Protein AF-0000000067183816 (afdb_homodimer)

pLDDT: mean 84.8, std 25.37, range [19.81, 98.94]

InterPro domains:
  IPR001148 Alpha carbonic anhydrase domain [PF00194] (61-310)
  IPR001148 Alpha carbonic anhydrase domain [PS51144] (50-312)
  IPR001148 Alpha carbonic anhydrase domain [SM01057] (54-310)
  IPR018338 Carbonic anhydrase, alpha-class, conserved site [PS00162] (157-173)
  IPR023561 Carbonic anhydrase, alpha-class [PTHR18952] (50-307)
  IPR036398 Alpha carbonic anhydrase domain superfamily [G3DSA:3.10.200.10] (45-312)
  IPR036398 Alpha carbonic anhydrase domain superfamily [SSF51069] (51-312)

Radius of gyration: 28.17 Å; Cα contacts (8 Å, |Δi|>4): 1418; chains: 2; bounding box: 62×80×86 Å

Nearest PDB structures (foldseek):
  2h4n-assembly1_A  TM=9.194E-01  e=8.226E-29  Homo sapiens
  6b00-assembly1_A  TM=9.138E-01  e=5.401E-29  Homo sapiens
  1cvc-assembly1_A  TM=9.194E-01  e=1.593E-28  Homo sapiens
  1h9n-assembly1_A  TM=9.187E-01  e=1.908E-28  Homo sapiens
  5ku6-assembly3_C  TM=8.298E-01  e=1.772E-24  Homo sapiens

Sequence (624 aa):
MSALCLSLLLACQPVVFARGYAQEDAAGSWHPNEVSYDETEVKGGRSKQQSWSYTLSDALGPPNWPIVAPACGGQFQSPININTSRAIRVNRKVPLEIVGLRNRPTCITAENEGYSVKFTPKWGFRTRPMMRGGPLKTAYFFEQMHFHWGPNNSEGSEHRINGERFPLEVHLVFYNGLYQSLAEAAGEVDGLAVVGFFYDVVPGSSSFSFNSWSNFLPQVRQPGAKFEISPTRSFSLQDVVGAMGWSYYSYDGSLTTPPCLETVNWIVSNKRLSATELDMSRLRSLITKQGKQMVLNYRSPQPQNTRRVFFYMSALCLSLLLACQPVVFARGYAQEDAAGSWHPNEVSYDETEVKGGRSKQQSWSYTLSDALGPPNWPIVAPACGGQFQSPININTSRAIRVNRKVPLEIVGLRNRPTCITAENEGYSVKFTPKWGFRTRPMMRGGPLKTAYFFEQMHFHWGPNNSEGSEHRINGERFPLEVHLVFYNGLYQSLAEAAGEVDGLAVVGFFYDVVPGSSSFSFNSWSNFLPQVRQPGAKFEISPTRSFSLQDVVGAMGWSYYSYDGSLTTPPCLETVNWIVSNKRLSATELDMSRLRSLITKQGKQMVLNYRSPQPQNTRRVFFY

Structure (mmCIF, N/CA/C/O backbone):
data_AF-0000000067183816-model_v1
#
loop_
_entity.id
_entity.type
_entity.pdbx_description
1 polymer 'Carbonic anhydrase'
#
loop_
_atom_site.group_PDB
_atom_site.id
_atom_site.type_symbol
_atom_site.label_atom_id
_atom_site.label_alt_id
_atom_site.label_comp_id
_atom_site.label_asym_id
_atom_site.label_entity_id
_atom_site.label_seq_id
_atom_site.pdbx_PDB_ins_code
_atom_site.Cartn_x
_atom_site.Cartn_y
_atom_site.Cartn_z
_atom_site.occupancy
_atom_site.B_iso_or_equiv
_atom_site.auth_seq_id
_atom_site.auth_comp_id
_atom_site.auth_asym_id
_atom_site.auth_atom_id
_atom_site.pdbx_PDB_model_num
ATOM 1 N N . MET A 1 1 ? 6.637 9.68 -53.875 1 24.58 1 MET A N 1
ATOM 2 C CA . MET A 1 1 ? 7.156 9.164 -52.625 1 24.58 1 MET A CA 1
ATOM 3 C C . MET A 1 1 ? 6.27 9.578 -51.469 1 24.58 1 MET A C 1
ATOM 5 O O . MET A 1 1 ? 6.188 10.766 -51.125 1 24.58 1 MET A O 1
ATOM 9 N N . SER A 1 2 ? 5.281 8.906 -51.281 1 19.81 2 SER A N 1
ATOM 10 C CA . SER A 1 2 ? 3.949 9.086 -50.719 1 19.81 2 SER A CA 1
ATOM 11 C C . SER A 1 2 ? 3.977 8.961 -49.188 1 19.81 2 SER A C 1
ATOM 13 O O . SER A 1 2 ? 4.242 7.879 -48.656 1 19.81 2 SER A O 1
ATOM 15 N N . ALA A 1 3 ? 4.434 9.992 -48.562 1 26.98 3 ALA A N 1
ATOM 16 C CA . ALA A 1 3 ? 4.684 10 -47.125 1 26.98 3 ALA A CA 1
ATOM 17 C C . ALA A 1 3 ? 3.387 9.805 -46.344 1 26.98 3 ALA A C 1
ATOM 19 O O . ALA A 1 3 ? 2.459 10.609 -46.438 1 26.98 3 ALA A O 1
ATOM 20 N N . LEU A 1 4 ? 2.986 8.586 -46.094 1 21.72 4 LEU A N 1
ATOM 21 C CA . LEU A 1 4 ? 1.731 8.141 -45.5 1 21.72 4 LEU A CA 1
ATOM 22 C C . LEU A 1 4 ? 1.572 8.711 -44.094 1 21.72 4 LEU A C 1
ATOM 24 O O . LEU A 1 4 ? 2.441 8.523 -43.25 1 21.72 4 LEU A O 1
ATOM 28 N N . CYS A 1 5 ? 0.949 9.836 -43.938 1 21.56 5 CYS A N 1
ATOM 29 C CA . CYS A 1 5 ? 0.525 10.555 -42.75 1 21.56 5 CYS A CA 1
ATOM 30 C C . CYS A 1 5 ? -0.273 9.656 -41.812 1 21.56 5 CYS A C 1
ATOM 32 O O . CYS A 1 5 ? -1.405 9.281 -42.125 1 21.56 5 CYS A O 1
ATOM 34 N N . LEU A 1 6 ? 0.341 8.617 -41.281 1 22.61 6 LEU A N 1
ATOM 35 C CA . LEU A 1 6 ? -0.438 7.715 -40.438 1 22.61 6 LEU A CA 1
ATOM 36 C C . LEU A 1 6 ? -1.148 8.484 -39.344 1 22.61 6 LEU A C 1
ATOM 38 O O . LEU A 1 6 ? -0.525 9.281 -38.625 1 22.61 6 LEU A O 1
ATOM 42 N N . SER A 1 7 ? -2.363 8.648 -39.438 1 19.83 7 SER A N 1
ATOM 43 C CA . SER A 1 7 ? -3.447 9.203 -38.625 1 19.83 7 SER A CA 1
ATOM 44 C C . SER A 1 7 ? -3.391 8.68 -37.188 1 19.83 7 SER A C 1
ATOM 46 O O . SER A 1 7 ? -3.35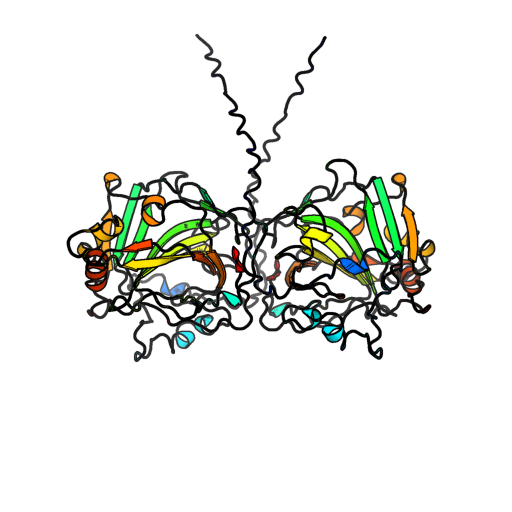4 7.473 -36.969 1 19.83 7 SER A O 1
ATOM 48 N N . LEU A 1 8 ? -2.689 9.336 -36.281 1 24.27 8 LEU A N 1
ATOM 49 C CA . LEU A 1 8 ? -2.562 9.133 -34.844 1 24.27 8 LEU A CA 1
ATOM 50 C C . LEU A 1 8 ? -3.928 9.156 -34.156 1 24.27 8 LEU A C 1
ATOM 52 O O . LEU A 1 8 ? -4.555 10.219 -34.062 1 24.27 8 LEU A O 1
ATOM 56 N N . LEU A 1 9 ? -4.812 8.258 -34.406 1 20.77 9 LEU A N 1
ATOM 57 C CA . LEU A 1 9 ? -6.102 8.172 -33.719 1 20.77 9 LEU A CA 1
ATOM 58 C C . LEU A 1 9 ? -5.922 8.117 -32.219 1 20.77 9 LEU A C 1
ATOM 60 O O . LEU A 1 9 ? -5.32 7.172 -31.688 1 20.77 9 LEU A O 1
ATOM 64 N N . LEU A 1 10 ? -5.594 9.148 -31.562 1 23.59 10 LEU A N 1
ATOM 65 C CA . LEU A 1 10 ? -5.566 9.383 -30.125 1 23.59 10 LEU A CA 1
ATOM 66 C C . LEU A 1 10 ? -6.848 8.883 -29.469 1 23.59 10 LEU A C 1
ATOM 68 O O . LEU A 1 10 ? -7.93 9.422 -29.719 1 23.59 10 LEU A O 1
ATOM 72 N N . ALA A 1 11 ? -7.062 7.609 -29.281 1 23.61 11 ALA A N 1
ATOM 73 C CA . ALA A 1 11 ? -8.289 7.082 -28.688 1 23.61 11 ALA A CA 1
ATOM 74 C C . ALA A 1 11 ? -8.562 7.73 -27.328 1 23.61 11 ALA A C 1
ATOM 76 O O . ALA A 1 11 ? -7.695 7.73 -26.453 1 23.61 11 ALA A O 1
ATOM 77 N N . CYS A 1 12 ? -9.281 8.75 -27.266 1 22.81 12 CYS A N 1
ATOM 78 C CA . CYS A 1 12 ? -9.984 9.375 -26.156 1 22.81 12 CYS A CA 1
ATOM 79 C C . CYS A 1 12 ? -10.586 8.328 -25.234 1 22.81 12 CYS A C 1
ATOM 81 O O . CYS A 1 12 ? -11.453 7.555 -25.641 1 22.81 12 CYS A O 1
ATOM 83 N N . GLN A 1 13 ? -9.773 7.746 -24.406 1 24.22 13 GLN A N 1
ATOM 84 C CA . GLN A 1 13 ? -10.461 6.801 -23.531 1 24.22 13 GLN A CA 1
ATOM 85 C C . GLN A 1 13 ? -11.578 7.488 -22.75 1 24.22 13 GLN A C 1
ATOM 87 O O . GLN A 1 13 ? -11.367 8.547 -22.156 1 24.22 13 GLN A O 1
ATOM 92 N N . PRO A 1 14 ? -12.773 7.348 -23.125 1 23.75 14 PRO A N 1
ATOM 93 C CA . PRO A 1 14 ? -13.922 7.879 -22.375 1 23.75 14 PRO A CA 1
ATOM 94 C C . PRO A 1 14 ? -13.836 7.578 -20.875 1 23.75 14 PRO A C 1
ATOM 96 O O . PRO A 1 14 ? -13.305 6.535 -20.484 1 23.75 14 PRO A O 1
ATOM 99 N N . VAL A 1 15 ? -13.555 8.594 -20.094 1 27.94 15 VAL A N 1
ATOM 100 C CA . VAL A 1 15 ? -13.773 8.57 -18.656 1 27.94 15 VAL A CA 1
ATOM 101 C C . VAL A 1 15 ? -15.133 7.945 -18.344 1 27.94 15 VAL A C 1
ATOM 103 O O . VAL A 1 15 ? -16.172 8.523 -18.656 1 27.94 15 VAL A O 1
ATOM 106 N N . VAL A 1 16 ? -15.328 6.746 -18.656 1 24.8 16 VAL A N 1
ATOM 107 C CA . VAL A 1 16 ? -16.625 6.164 -18.344 1 24.8 16 VAL A CA 1
ATOM 108 C C . VAL A 1 16 ? -16.953 6.355 -16.875 1 24.8 16 VAL A C 1
ATOM 110 O O . VAL A 1 16 ? -16.172 5.961 -16 1 24.8 16 VAL A O 1
ATOM 113 N N . PHE A 1 17 ? -17.734 7.301 -16.594 1 22.31 17 PHE A N 1
ATOM 114 C CA . PHE A 1 17 ? -18.391 7.484 -15.297 1 22.31 17 PHE A CA 1
ATOM 115 C C . PHE A 1 17 ? -19.156 6.23 -14.891 1 22.31 17 PHE A C 1
ATOM 117 O O . PHE A 1 17 ? -19.969 5.715 -15.672 1 22.31 17 PHE A O 1
ATOM 124 N N . ALA A 1 18 ? -18.688 5.387 -14.117 1 25.73 18 ALA A N 1
ATOM 125 C CA . ALA A 1 18 ? -19.375 4.211 -13.578 1 25.73 18 ALA A CA 1
ATOM 126 C C . ALA A 1 18 ? -20.781 4.555 -13.133 1 25.73 18 ALA A C 1
ATOM 128 O O . ALA A 1 18 ? -20.984 5.484 -12.352 1 25.73 18 ALA A O 1
ATOM 129 N N . ARG A 1 19 ? -21.781 4.27 -13.898 1 26.06 19 ARG A N 1
ATOM 130 C CA . ARG A 1 19 ? -23.172 4.262 -13.469 1 26.06 19 ARG A CA 1
ATOM 131 C C . ARG A 1 19 ? -23.328 3.535 -12.133 1 26.06 19 ARG A C 1
ATOM 133 O O . ARG A 1 19 ? -22.547 2.637 -11.82 1 26.06 19 ARG A O 1
ATOM 140 N N . GLY A 1 20 ? -24.219 4 -11.219 1 24.23 20 GLY A N 1
ATOM 141 C CA . GLY A 1 20 ? -24.641 3.693 -9.859 1 24.23 20 GLY A CA 1
ATOM 142 C C . GLY A 1 20 ? -25.047 2.242 -9.68 1 24.23 20 GLY A C 1
ATOM 143 O O . GLY A 1 20 ? -26.031 1.787 -10.266 1 24.23 20 GLY A O 1
ATOM 144 N N . TYR A 1 21 ? -24.188 1.307 -9.797 1 24.3 21 TYR A N 1
ATOM 145 C CA . TYR A 1 21 ? -24.719 -0 -9.445 1 24.3 21 TYR A CA 1
ATOM 146 C C . TYR A 1 21 ? -25.453 0.055 -8.1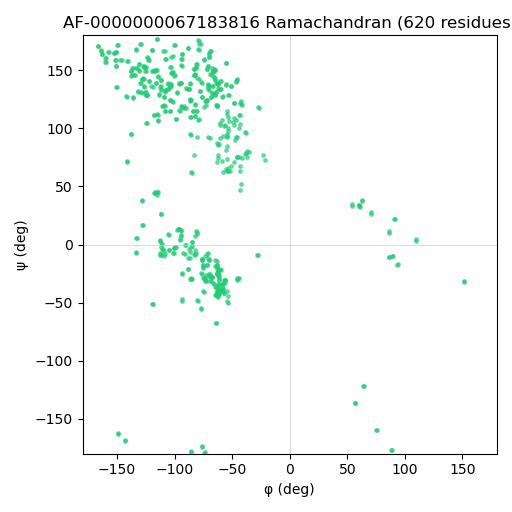09 1 24.3 21 TYR A C 1
ATOM 148 O O . TYR A 1 21 ? -25.031 0.763 -7.191 1 24.3 21 TYR A O 1
ATOM 156 N N . ALA A 1 22 ? -26.734 -0.33 -8.164 1 26.05 22 ALA A N 1
ATOM 157 C CA . ALA A 1 22 ? -27.562 -0.485 -6.98 1 26.05 22 ALA A CA 1
ATOM 158 C C . ALA A 1 22 ? -26.859 -1.308 -5.906 1 26.05 22 ALA A C 1
ATOM 160 O O . ALA A 1 22 ? -26.359 -2.398 -6.184 1 26.05 22 ALA A O 1
ATOM 161 N N . GLN A 1 23 ? -26.406 -0.717 -4.785 1 24.38 23 GLN A N 1
ATOM 162 C CA . GLN A 1 23 ? -25.875 -1.281 -3.549 1 24.38 23 GLN A CA 1
ATOM 163 C C . GLN A 1 23 ? -26.75 -2.424 -3.049 1 24.38 23 GLN A C 1
ATOM 165 O O . GLN A 1 23 ? -27.922 -2.211 -2.688 1 24.38 23 GLN A O 1
ATOM 170 N N . GLU A 1 24 ? -26.703 -3.584 -3.648 1 26.94 24 GLU A N 1
ATOM 171 C CA . GLU A 1 24 ? -27.406 -4.617 -2.889 1 26.94 24 GLU A CA 1
ATOM 172 C C . GLU A 1 24 ? -27.016 -4.57 -1.413 1 26.94 24 GLU A C 1
ATOM 174 O O . GLU A 1 24 ? -25.906 -4.164 -1.068 1 26.94 24 GLU A O 1
ATOM 179 N N . ASP A 1 25 ? -28.047 -4.781 -0.528 1 26.73 25 ASP A N 1
ATOM 180 C CA . ASP A 1 25 ? -28.062 -4.77 0.931 1 26.73 25 ASP A CA 1
ATOM 181 C C . ASP A 1 25 ? -27.016 -5.715 1.502 1 26.73 25 ASP A C 1
ATOM 183 O O . ASP A 1 25 ? -27.141 -6.938 1.395 1 26.73 25 ASP A O 1
ATOM 187 N N . ALA A 1 26 ? -25.844 -5.539 1.317 1 26.61 26 ALA A N 1
ATOM 188 C CA . ALA A 1 26 ? -24.828 -6.352 1.983 1 26.61 26 ALA A CA 1
ATOM 189 C C . ALA A 1 26 ? -25.172 -6.57 3.453 1 26.61 26 ALA A C 1
ATOM 191 O O . ALA A 1 26 ? -25.531 -5.625 4.16 1 26.61 26 ALA A O 1
ATOM 192 N N . ALA A 1 27 ? -25.312 -7.738 3.916 1 29.84 27 ALA A N 1
ATOM 193 C CA . ALA A 1 27 ? -25.328 -8.156 5.312 1 29.84 27 ALA A CA 1
ATOM 194 C C . ALA A 1 27 ? -24.25 -7.434 6.109 1 29.84 27 ALA A C 1
ATOM 196 O O . ALA A 1 27 ? -23.156 -7.168 5.594 1 29.84 27 ALA A O 1
ATOM 197 N N . GLY A 1 28 ? -24.516 -6.652 7.281 1 29.28 28 GLY A N 1
ATOM 198 C CA . GLY A 1 28 ? -23.828 -5.77 8.219 1 29.28 28 GLY A CA 1
ATOM 199 C C . GLY A 1 28 ? -22.469 -6.289 8.633 1 29.28 28 GLY A C 1
ATOM 200 O O . GLY A 1 28 ? -22.328 -6.93 9.68 1 29.28 28 GLY A O 1
ATOM 201 N N . SER A 1 29 ? -21.656 -6.715 7.723 1 28.16 29 SER A N 1
ATOM 202 C CA . SER A 1 29 ? -20.344 -7.07 8.266 1 28.16 29 SER A CA 1
ATOM 203 C C . SER A 1 29 ? -19.734 -5.906 9.039 1 28.16 29 SER A C 1
ATOM 205 O O . SER A 1 29 ? -19.812 -4.758 8.594 1 28.16 29 SER A O 1
ATOM 207 N N . TRP A 1 30 ? -19.578 -6.082 10.297 1 28.61 30 TRP A N 1
ATOM 208 C CA . TRP A 1 30 ? -18.891 -5.18 11.219 1 28.61 30 TRP A CA 1
ATOM 209 C C . TRP A 1 30 ? -17.562 -4.715 10.633 1 28.61 30 TRP A C 1
ATOM 211 O O . TRP A 1 30 ? -16.797 -5.516 10.086 1 28.61 30 TRP A O 1
ATOM 221 N N . HIS A 1 31 ? -17.531 -3.666 9.992 1 30.42 31 HIS A N 1
ATOM 222 C CA . HIS A 1 31 ? -16.25 -3.057 9.672 1 30.42 31 HIS A CA 1
ATOM 223 C C . HIS A 1 31 ? -15.633 -2.4 10.906 1 30.42 31 HIS A C 1
ATOM 225 O O . HIS A 1 31 ? -16.312 -1.686 11.641 1 30.42 31 HIS A O 1
ATOM 231 N N . PRO A 1 32 ? -14.602 -2.762 11.328 1 30.97 32 PRO A N 1
ATOM 232 C CA . PRO A 1 32 ? -14.055 -2.189 12.562 1 30.97 32 PRO A CA 1
ATOM 233 C C . PRO A 1 32 ? -14.172 -0.667 12.602 1 30.97 32 PRO A C 1
ATOM 235 O O . PRO A 1 32 ? -14.141 -0.073 13.688 1 30.97 32 PRO A O 1
ATOM 238 N N . ASN A 1 33 ? -14.117 -0.175 11.367 1 29.59 33 ASN A N 1
ATOM 239 C CA . ASN A 1 33 ? -14.344 1.266 11.359 1 29.59 33 ASN A CA 1
ATOM 240 C C . ASN A 1 33 ? -15.836 1.599 11.422 1 29.59 33 ASN A C 1
ATOM 242 O O . ASN A 1 33 ? -16.234 2.736 11.164 1 29.59 33 ASN A O 1
ATOM 246 N N . GLU A 1 34 ? -16.672 0.576 11.328 1 29.86 34 GLU A N 1
ATOM 247 C CA . GLU A 1 34 ? -18.094 0.898 11.445 1 29.86 34 GLU A CA 1
ATOM 248 C C . GLU A 1 34 ? -18.406 1.491 12.82 1 29.86 34 GLU A C 1
ATOM 250 O O . GLU A 1 34 ? -18.438 0.771 13.82 1 29.86 34 GLU A O 1
ATOM 255 N N . VAL A 1 35 ? -18.031 2.689 13.008 1 29.48 35 VAL A N 1
ATOM 256 C CA . VAL A 1 35 ? -18.641 3.441 14.094 1 29.48 35 VAL A CA 1
ATOM 257 C C . VAL A 1 35 ? -20.109 3.729 13.758 1 29.48 35 VAL A C 1
ATOM 259 O O . VAL A 1 35 ? -20.422 4.219 12.672 1 29.48 35 VAL A O 1
ATOM 262 N N . SER A 1 36 ? -21.078 2.9 14.148 1 27.48 36 SER A N 1
ATOM 263 C CA . SER A 1 36 ? -22.453 3.369 14.094 1 27.48 36 SER A CA 1
ATOM 264 C C . SER A 1 36 ? -22.547 4.852 14.445 1 27.48 36 SER A C 1
ATOM 266 O O . SER A 1 36 ? -22.266 5.246 15.578 1 27.48 36 SER A O 1
ATOM 268 N N . TYR A 1 37 ? -22.234 5.703 13.5 1 26.48 37 TYR A N 1
ATOM 269 C CA . TYR A 1 37 ? -22.688 7.062 13.758 1 26.48 37 TYR A CA 1
ATOM 270 C C . TYR A 1 37 ? -24.203 7.121 13.867 1 26.48 37 TYR A C 1
ATOM 272 O O . TYR A 1 37 ? -24.922 6.68 12.961 1 26.48 37 TYR A O 1
ATOM 280 N N . ASP A 1 38 ? -24.797 6.91 14.961 1 26.36 38 ASP A N 1
ATOM 281 C CA . ASP A 1 38 ? -26.156 7.355 15.18 1 26.36 38 ASP A CA 1
ATOM 282 C C . ASP A 1 38 ? -26.406 8.719 14.539 1 26.36 38 ASP A C 1
ATOM 284 O O . ASP A 1 38 ? -25.734 9.695 14.867 1 26.36 38 ASP A O 1
ATOM 288 N N . GLU A 1 39 ? -26.938 8.836 13.367 1 27.78 39 GLU A N 1
ATOM 289 C CA . GLU A 1 39 ? -27.438 10.008 12.664 1 27.78 39 GLU A CA 1
ATOM 290 C C . GLU A 1 39 ? -28.266 10.898 13.578 1 27.78 39 GLU A C 1
ATOM 292 O O . GLU A 1 39 ? -28.688 11.984 13.18 1 27.78 39 GLU A O 1
ATOM 297 N N . THR A 1 40 ? -28.922 10.305 14.602 1 29.22 40 THR A N 1
ATOM 298 C CA . THR A 1 40 ? -29.875 11.172 15.289 1 29.22 40 THR A CA 1
ATOM 299 C C . THR A 1 40 ? -29.188 12.453 15.766 1 29.22 40 THR A C 1
ATOM 301 O O . THR A 1 40 ? -29.844 13.484 15.938 1 29.22 40 THR A O 1
ATOM 304 N N . GLU A 1 41 ? -27.969 12.398 16.281 1 27.72 41 GLU A N 1
ATOM 305 C CA . GLU A 1 41 ? -27.562 13.633 16.953 1 27.72 41 GLU A CA 1
ATOM 306 C C . GLU A 1 41 ? -27.047 14.664 15.945 1 27.72 41 GLU A C 1
ATOM 308 O O . GLU A 1 41 ? -26.438 15.664 16.344 1 27.72 41 GLU A O 1
ATOM 313 N N . VAL A 1 42 ? -27.125 14.484 14.617 1 27.89 42 VAL A N 1
ATOM 314 C CA . VAL A 1 42 ? -26.688 15.602 13.789 1 27.89 42 VAL A CA 1
ATOM 315 C C . VAL A 1 42 ? -27.672 16.766 13.914 1 27.89 42 VAL A C 1
ATOM 317 O O . VAL A 1 42 ? -27.516 17.781 13.242 1 27.89 42 VAL A O 1
ATOM 320 N N . LYS A 1 43 ? -28.859 16.562 14.172 1 29.52 43 LYS A N 1
ATOM 321 C CA . LYS A 1 43 ? -29.719 17.719 13.992 1 29.52 43 LYS A CA 1
ATOM 322 C C . LYS A 1 43 ? -29.344 18.844 14.961 1 29.52 43 LYS A C 1
ATOM 324 O O . LYS A 1 43 ? -29.688 20 14.742 1 29.52 43 LYS A O 1
ATOM 329 N N . GLY A 1 44 ? -29.531 18.703 16.328 1 28.91 44 GLY A N 1
ATOM 330 C CA . GLY A 1 44 ? -29.5 19.938 17.094 1 28.91 44 GLY A CA 1
ATOM 331 C C . GLY A 1 44 ? -28.156 20.641 17.031 1 28.91 44 GLY A C 1
ATOM 332 O O . GLY A 1 44 ? -27.109 20 16.859 1 28.91 44 GLY A O 1
ATOM 333 N N . GLY A 1 45 ? -28.016 21.953 16.5 1 30.89 45 GLY A N 1
ATOM 334 C CA . GLY A 1 45 ? -26.984 22.984 16.469 1 30.89 45 GLY A CA 1
ATOM 335 C C . GLY A 1 45 ? -26.047 22.906 17.656 1 30.89 45 GLY A C 1
ATOM 336 O O . GLY A 1 45 ? -25.438 23.922 18.047 1 30.89 45 GLY A O 1
ATOM 337 N N . ARG A 1 46 ? -26.375 22.047 18.688 1 31.39 46 ARG A N 1
ATOM 338 C CA . ARG A 1 46 ? -25.484 22.203 19.844 1 31.39 46 ARG A CA 1
ATOM 339 C C . ARG A 1 46 ? -24.047 21.906 19.453 1 31.39 46 ARG A C 1
ATOM 341 O O . ARG A 1 46 ? -23.766 20.938 18.75 1 31.39 46 ARG A O 1
ATOM 348 N N . SER A 1 47 ? -23.172 22.891 19.25 1 34.47 47 SER A N 1
ATOM 349 C CA . SER A 1 47 ? -21.719 22.781 19.109 1 34.47 47 SER A CA 1
ATOM 350 C C . SER A 1 47 ? -21.203 21.484 19.734 1 34.47 47 SER A C 1
ATOM 352 O O . SER A 1 47 ? -21.359 21.266 20.938 1 34.47 47 SER A O 1
ATOM 354 N N . LYS A 1 48 ? -21.297 20.359 19.359 1 41.06 48 LYS A N 1
ATOM 355 C CA . LYS A 1 48 ? -20.781 19.109 19.906 1 41.06 48 LYS A CA 1
ATOM 356 C C . LYS A 1 48 ? -19.391 19.297 20.484 1 41.06 48 LYS A C 1
ATOM 358 O O . LYS A 1 48 ? -18.453 19.672 19.766 1 41.06 48 LYS A O 1
ATOM 363 N N . GLN A 1 49 ? -19.188 19.844 21.672 1 44.06 49 GLN A N 1
ATOM 364 C CA . GLN A 1 49 ? -18 19.969 22.516 1 44.06 49 GLN A CA 1
ATOM 365 C C . GLN A 1 49 ? -17.016 18.844 22.266 1 44.06 49 GLN A C 1
ATOM 367 O O . GLN A 1 49 ? -17.422 17.688 22.078 1 44.06 49 GLN A O 1
ATOM 372 N N . GLN A 1 50 ? -15.898 19.281 21.844 1 59.62 50 GLN A N 1
ATOM 373 C CA . GLN A 1 50 ? -14.789 18.328 21.766 1 59.62 50 GLN A CA 1
ATOM 374 C C . GLN A 1 50 ? -14.727 17.438 23 1 59.62 50 GLN A C 1
ATOM 376 O O . GLN A 1 50 ? -14.664 17.938 24.125 1 59.62 50 GLN A O 1
ATOM 381 N N . SER A 1 51 ? -15.016 16.109 22.891 1 75.88 51 SER A N 1
ATOM 382 C CA . SER A 1 51 ? -15.086 15.125 23.969 1 75.88 51 SER A CA 1
ATOM 383 C C . SER A 1 51 ? -13.695 14.625 24.359 1 75.88 51 SER A C 1
ATOM 385 O O . SER A 1 51 ? -13.562 13.742 25.203 1 75.88 51 SER A O 1
ATOM 387 N N . TRP A 1 52 ? -12.641 15.328 23.828 1 81.12 52 TRP A N 1
ATOM 388 C CA . TRP A 1 52 ? -11.297 14.891 24.203 1 81.12 52 TRP A CA 1
ATOM 389 C C . TRP A 1 52 ? -10.375 16.078 24.422 1 81.12 52 TRP A C 1
ATOM 391 O O . TRP A 1 52 ? -10.727 17.219 24.078 1 81.12 52 TRP A O 1
ATOM 401 N N . SER A 1 53 ? -9.312 15.93 25.156 1 80.44 53 SER A N 1
ATOM 402 C CA . SER A 1 53 ? -8.305 16.953 25.406 1 80.44 53 SER A CA 1
ATOM 403 C C . SER A 1 53 ? -6.895 16.391 25.234 1 80.44 53 SER A C 1
ATOM 405 O O . SER A 1 53 ? -6.719 15.172 25.109 1 80.44 53 SER A O 1
ATOM 407 N N . TYR A 1 54 ? -5.898 17.297 25.172 1 84.69 54 TYR A N 1
ATOM 408 C CA . TYR A 1 54 ? -4.5 16.891 25.094 1 84.69 54 TYR A CA 1
ATOM 409 C C . TYR A 1 54 ? -3.883 16.766 26.484 1 84.69 54 TYR A C 1
ATOM 411 O O . TYR A 1 54 ? -2.744 16.328 26.625 1 84.69 54 TYR A O 1
ATOM 419 N N . THR A 1 55 ? -4.582 17.156 27.391 1 78.12 55 THR A N 1
ATOM 420 C CA . THR A 1 55 ? -4.02 17.156 28.75 1 78.12 55 THR A CA 1
ATOM 421 C C . THR A 1 55 ? -3.891 15.727 29.266 1 78.12 55 THR A C 1
ATOM 423 O O . THR A 1 55 ? -4.891 15.023 29.422 1 78.12 55 THR A O 1
ATOM 426 N N . LEU A 1 56 ? -2.744 15.328 29.656 1 78.75 56 LEU A N 1
ATOM 427 C CA . LEU A 1 56 ? -2.43 13.945 30.031 1 78.75 56 LEU A CA 1
ATOM 428 C C . LEU A 1 56 ? -3.172 13.547 31.297 1 78.75 56 LEU A C 1
ATOM 430 O O . LEU A 1 56 ? -3.58 12.391 31.438 1 78.75 56 LEU A O 1
ATOM 434 N N . SER A 1 57 ? -3.348 14.523 32.156 1 78.25 57 SER A N 1
ATOM 435 C CA . SER A 1 57 ? -3.945 14.211 33.469 1 78.25 57 SER A CA 1
ATOM 436 C C . SER A 1 57 ? -5.469 14.281 33.406 1 78.25 57 SER A C 1
ATOM 438 O O . SER A 1 57 ? -6.152 13.898 34.344 1 78.25 57 SER A O 1
ATOM 440 N N . ASP A 1 58 ? -5.922 14.656 32.281 1 81.94 58 ASP A N 1
ATOM 441 C CA . ASP A 1 58 ? -7.363 14.797 32.094 1 81.94 58 ASP A CA 1
ATOM 442 C C . ASP A 1 58 ? -8.023 13.445 31.828 1 81.94 58 ASP A C 1
ATOM 444 O O . ASP A 1 58 ? -7.449 12.586 31.156 1 81.94 58 ASP A O 1
ATOM 448 N N . ALA A 1 59 ? -9.211 13.242 32.344 1 81.69 59 ALA A N 1
ATOM 449 C CA . ALA A 1 59 ? -9.977 12.016 32.156 1 81.69 59 ALA A CA 1
ATOM 450 C C . ALA A 1 59 ? -10.266 11.773 30.688 1 81.69 59 ALA A C 1
ATOM 452 O O . ALA A 1 59 ? -10.508 10.633 30.266 1 81.69 59 ALA A O 1
ATOM 453 N N . LEU A 1 60 ? -10.203 12.781 29.969 1 80.88 60 LEU A N 1
ATOM 454 C CA . LEU A 1 60 ? -10.453 12.68 28.531 1 80.88 60 LEU A CA 1
ATOM 455 C C . LEU A 1 60 ? -9.18 12.945 27.75 1 80.88 60 LEU A C 1
ATOM 457 O O . LEU A 1 60 ? -9.242 13.328 26.578 1 80.88 60 LEU A O 1
ATOM 461 N N . GLY A 1 61 ? -8.078 12.68 28.406 1 86.25 61 GLY A N 1
ATOM 462 C CA . GLY A 1 61 ? -6.793 12.891 27.766 1 86.25 61 GLY A CA 1
ATOM 463 C C . GLY A 1 61 ? -6.34 11.711 26.938 1 86.25 61 GLY A C 1
ATOM 464 O O . GLY A 1 61 ? -7.043 10.703 26.844 1 86.25 61 GLY A O 1
ATOM 465 N N . PRO A 1 62 ? -5.129 11.797 26.328 1 86.69 62 PRO A N 1
ATOM 466 C CA . PRO A 1 62 ? -4.656 10.844 25.328 1 86.69 62 PRO A CA 1
ATOM 467 C C . PRO A 1 62 ? -4.609 9.406 25.844 1 86.69 62 PRO A C 1
ATOM 469 O O . PRO A 1 62 ? -5.004 8.477 25.125 1 86.69 62 PRO A O 1
ATOM 472 N N . PRO A 1 63 ? -4.227 9.18 27.047 1 85.06 63 PRO A N 1
ATOM 473 C CA . PRO A 1 63 ? -4.219 7.793 27.516 1 85.06 63 PRO A CA 1
ATOM 474 C C . PRO A 1 63 ? -5.613 7.176 27.547 1 85.06 63 PRO A C 1
ATOM 476 O O . PRO A 1 63 ? -5.75 5.949 27.531 1 85.06 63 PRO A O 1
ATOM 479 N N . ASN A 1 64 ? -6.621 8.031 27.656 1 88.56 64 ASN A N 1
ATOM 480 C CA . ASN A 1 64 ? -7.988 7.539 27.797 1 88.56 64 ASN A CA 1
ATOM 481 C C . ASN A 1 64 ? -8.781 7.703 26.5 1 88.56 64 ASN A C 1
ATOM 483 O O . ASN A 1 64 ? -9.984 7.441 26.469 1 88.56 64 ASN A O 1
ATOM 487 N N . TRP A 1 65 ? -8.133 8.078 25.469 1 91.38 65 TRP A N 1
ATOM 488 C CA . TRP A 1 65 ? -8.812 8.32 24.203 1 91.38 65 TRP A CA 1
ATOM 489 C C . TRP A 1 65 ? -9.484 7.055 23.688 1 91.38 65 TRP A C 1
ATOM 491 O O . TRP A 1 65 ? -10.555 7.113 23.078 1 91.38 65 TRP A O 1
ATOM 501 N N . PRO A 1 66 ? -9 5.801 23.969 1 90.31 66 PRO A N 1
ATOM 502 C CA . PRO A 1 66 ? -9.68 4.594 23.484 1 90.31 66 PRO A CA 1
ATOM 503 C C . PRO A 1 66 ? -11.078 4.43 24.094 1 90.31 66 PRO A C 1
ATOM 505 O O . PRO A 1 66 ? -11.914 3.715 23.547 1 90.31 66 PRO A O 1
ATOM 508 N N . ILE A 1 67 ? -11.328 5.102 25.188 1 87.38 67 ILE A N 1
ATOM 509 C CA . ILE A 1 67 ? -12.617 5.02 25.844 1 87.38 67 ILE A CA 1
ATOM 510 C C . ILE A 1 67 ? -13.656 5.824 25.062 1 87.38 67 ILE A C 1
ATOM 512 O O . ILE A 1 67 ? -14.789 5.375 24.875 1 87.38 67 ILE A O 1
ATOM 516 N N . VAL A 1 68 ? -13.258 6.996 24.562 1 86.06 68 VAL A N 1
ATOM 517 C CA . VAL A 1 68 ? -14.203 7.879 23.891 1 86.06 68 VAL A CA 1
ATOM 518 C C . VAL A 1 68 ? -14.172 7.609 22.375 1 86.06 68 VAL A C 1
ATOM 520 O O . VAL A 1 68 ? -15.117 7.945 21.672 1 86.06 68 VAL A O 1
ATOM 523 N N . ALA A 1 69 ? -13.062 7.102 21.938 1 91.88 69 ALA A N 1
ATOM 524 C CA . ALA A 1 69 ? -12.867 6.73 20.531 1 91.88 69 ALA A CA 1
ATOM 525 C C . ALA A 1 69 ? -12.141 5.391 20.422 1 91.88 69 ALA A C 1
ATOM 527 O O . ALA A 1 69 ? -10.906 5.348 20.344 1 91.88 69 ALA A O 1
ATOM 528 N N . PRO A 1 70 ? -12.828 4.402 20.297 1 90.44 70 PRO A N 1
ATOM 529 C CA . PRO A 1 70 ? -12.258 3.057 20.391 1 90.44 70 PRO A CA 1
ATOM 530 C C . PRO A 1 70 ? -11.133 2.82 19.391 1 90.44 70 PRO A C 1
ATOM 532 O O . PRO A 1 70 ? -10.188 2.076 19.672 1 90.44 70 PRO A O 1
ATOM 535 N N . ALA A 1 71 ? -11.164 3.447 18.25 1 92.25 71 ALA A N 1
ATOM 536 C CA . ALA A 1 71 ? -10.125 3.256 17.25 1 92.25 71 ALA A CA 1
ATOM 537 C C . ALA A 1 71 ? -8.766 3.717 17.766 1 92.25 71 ALA A C 1
ATOM 539 O O . ALA A 1 71 ? -7.727 3.33 17.219 1 92.25 71 ALA A O 1
ATOM 540 N N . CYS A 1 72 ? -8.773 4.492 18.781 1 94.5 72 CYS A N 1
ATOM 541 C CA . CYS A 1 72 ? -7.527 5.008 19.328 1 94.5 72 CYS A CA 1
ATOM 542 C C . CYS A 1 72 ? -6.723 3.898 20 1 94.5 72 CYS A C 1
ATOM 544 O O . CYS A 1 72 ? -5.539 4.074 20.297 1 94.5 72 CYS A O 1
ATOM 546 N N . GLY A 1 73 ? -7.375 2.82 20.203 1 92.81 73 GLY A N 1
ATOM 547 C CA . GLY A 1 73 ? -6.688 1.675 20.781 1 92.81 73 GLY A CA 1
ATOM 548 C C . GLY A 1 73 ? -6.199 0.687 19.734 1 92.81 73 GLY A C 1
ATOM 549 O O . GLY A 1 73 ? -5.812 -0.435 20.078 1 92.81 73 GLY A O 1
ATOM 550 N N . GLY A 1 74 ? -6.184 1.071 18.469 1 94.06 74 GLY A N 1
ATOM 551 C CA . GLY A 1 74 ? -5.785 0.18 17.391 1 94.06 74 GLY A CA 1
ATOM 552 C C . GLY A 1 74 ? -4.285 -0.057 17.344 1 94.06 74 GLY A C 1
ATOM 553 O O . GLY A 1 74 ? -3.539 0.482 18.156 1 94.06 74 GLY A O 1
ATOM 554 N N . GLN A 1 75 ? -3.891 -0.849 16.359 1 93.88 75 GLN A N 1
ATOM 555 C CA . GLN A 1 75 ? -2.498 -1.277 16.281 1 93.88 75 GLN A CA 1
ATOM 556 C C . GLN A 1 75 ? -1.725 -0.457 15.258 1 93.88 75 GLN A C 1
ATOM 558 O O . GLN A 1 75 ? -0.504 -0.585 15.141 1 93.88 75 GLN A O 1
ATOM 563 N N . PHE A 1 76 ? -2.41 0.354 14.523 1 97 76 PHE A N 1
ATOM 564 C CA . PHE A 1 76 ? -1.784 1.174 13.492 1 97 76 PHE A CA 1
ATOM 565 C C . PHE A 1 76 ? -1.954 2.656 13.805 1 97 76 PHE A C 1
ATOM 567 O O . PHE A 1 76 ? -2.285 3.447 12.914 1 97 76 PHE A O 1
ATOM 574 N N . GLN A 1 77 ? -1.732 2.975 15.047 1 97.31 77 GLN A N 1
ATOM 575 C CA . GLN A 1 77 ? -1.963 4.336 15.508 1 97.31 77 GLN A CA 1
ATOM 576 C C . GLN A 1 77 ? -0.784 5.242 15.164 1 97.31 77 GLN A C 1
ATOM 578 O O . GLN A 1 77 ? 0.345 4.773 15.016 1 97.31 77 GLN A O 1
ATOM 583 N N . SER A 1 78 ? -1.108 6.48 15.016 1 98.06 78 SER A N 1
ATOM 584 C CA . SER A 1 78 ? -0.146 7.551 14.758 1 98.06 78 SER A CA 1
ATOM 585 C C . SER A 1 78 ? -0.245 8.641 15.82 1 98.06 78 SER A C 1
ATOM 587 O O . SER A 1 78 ? -1.278 8.789 16.469 1 98.06 78 SER A O 1
ATOM 589 N N . PRO A 1 79 ? 0.809 9.43 15.984 1 98.44 79 PRO A N 1
ATOM 590 C CA . PRO A 1 79 ? 2.098 9.414 15.289 1 98.44 79 PRO A CA 1
ATOM 591 C C . PRO A 1 79 ? 3.037 8.328 15.812 1 98.44 79 PRO A C 1
ATOM 593 O O . PRO A 1 79 ? 2.748 7.695 16.828 1 98.44 79 PRO A O 1
ATOM 596 N N . ILE A 1 80 ? 4.125 8.086 15.062 1 98.62 80 ILE A N 1
ATOM 597 C CA . ILE A 1 80 ? 5.129 7.148 15.547 1 98.62 80 ILE A CA 1
ATOM 598 C C . ILE A 1 80 ? 6.492 7.832 15.609 1 98.62 80 ILE A C 1
ATOM 600 O O . ILE A 1 80 ? 6.66 8.945 15.102 1 98.62 80 ILE A O 1
ATOM 604 N N . ASN A 1 81 ? 7.352 7.203 16.406 1 98.56 81 ASN A N 1
ATOM 605 C CA . ASN A 1 81 ? 8.781 7.488 16.297 1 98.56 81 ASN A CA 1
ATOM 606 C C . ASN A 1 81 ? 9.414 6.727 15.133 1 98.56 81 ASN A C 1
ATOM 608 O O . ASN A 1 81 ? 9.5 5.496 15.164 1 98.56 81 ASN A O 1
ATOM 612 N N . ILE A 1 82 ? 9.875 7.441 14.156 1 98.38 82 ILE A N 1
ATOM 613 C CA . ILE A 1 82 ? 10.469 6.793 12.992 1 98.38 82 ILE A CA 1
ATOM 614 C C . ILE A 1 82 ? 11.93 6.477 13.266 1 98.38 82 ILE A C 1
ATOM 616 O O . ILE A 1 82 ? 12.734 7.383 13.516 1 98.38 82 ILE A O 1
ATOM 620 N N . ASN A 1 83 ? 12.211 5.254 13.305 1 97.69 83 ASN A N 1
ATOM 621 C CA . ASN A 1 83 ? 13.594 4.801 13.359 1 97.69 83 ASN A CA 1
ATOM 622 C C . ASN A 1 83 ? 14.203 4.68 11.961 1 97.69 83 ASN A C 1
ATOM 624 O O . ASN A 1 83 ? 13.898 3.732 11.234 1 97.69 83 ASN A O 1
ATOM 628 N N . THR A 1 84 ? 15.109 5.562 11.672 1 96.38 84 THR A N 1
ATOM 629 C CA . THR A 1 84 ? 15.602 5.695 10.305 1 96.38 84 THR A CA 1
ATOM 630 C C . THR A 1 84 ? 16.391 4.453 9.891 1 96.38 84 THR A C 1
ATOM 632 O O . THR A 1 84 ? 16.391 4.082 8.711 1 96.38 84 THR A O 1
ATOM 635 N N . SER A 1 85 ? 17 3.76 10.82 1 95.62 85 SER A N 1
ATOM 636 C CA . SER A 1 85 ? 17.828 2.602 10.508 1 95.62 85 SER A CA 1
ATOM 637 C C . SER A 1 85 ? 16.969 1.392 10.148 1 95.62 85 SER A C 1
ATOM 639 O O . SER A 1 85 ? 17.453 0.446 9.523 1 95.62 85 SER A O 1
ATOM 641 N N . ARG A 1 86 ? 15.719 1.455 10.516 1 95.12 86 ARG A N 1
ATOM 642 C CA . ARG A 1 86 ? 1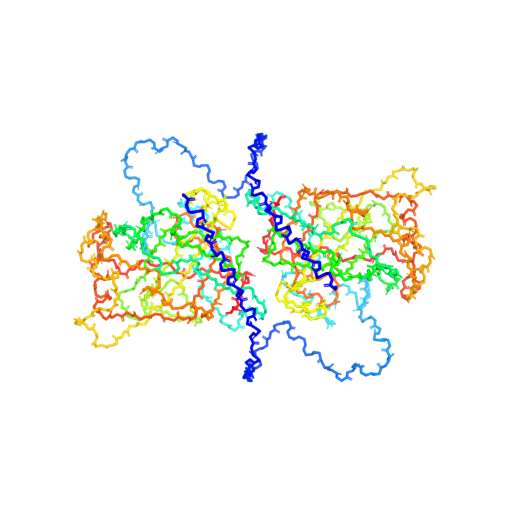4.844 0.314 10.281 1 95.12 86 ARG A CA 1
ATOM 643 C C . ARG A 1 86 ? 13.906 0.57 9.109 1 95.12 86 ARG A C 1
ATOM 645 O O . ARG A 1 86 ? 13.117 -0.299 8.734 1 95.12 86 ARG A O 1
ATOM 652 N N . ALA A 1 87 ? 13.984 1.771 8.609 1 97.25 87 ALA A N 1
ATOM 653 C CA . ALA A 1 87 ? 13.133 2.084 7.465 1 97.25 87 ALA A CA 1
ATOM 654 C C . ALA A 1 87 ? 13.594 1.348 6.211 1 97.25 87 ALA A C 1
ATOM 656 O O . ALA A 1 87 ? 14.797 1.234 5.961 1 97.25 87 ALA A O 1
ATOM 657 N N . ILE A 1 88 ? 12.656 0.788 5.469 1 96.94 88 ILE A N 1
ATOM 658 C CA . ILE A 1 88 ? 12.969 0.025 4.262 1 96.94 88 ILE A CA 1
ATOM 659 C C . ILE A 1 88 ? 13.055 0.967 3.064 1 96.94 88 ILE A C 1
ATOM 661 O O . ILE A 1 88 ? 12.094 1.657 2.736 1 96.94 88 ILE A O 1
ATOM 665 N N . ARG A 1 89 ? 14.148 0.955 2.348 1 97.25 89 ARG A N 1
ATOM 666 C CA . ARG A 1 89 ? 14.383 1.885 1.249 1 97.25 89 ARG A CA 1
ATOM 667 C C . ARG A 1 89 ? 13.625 1.46 -0.004 1 97.25 89 ARG A C 1
ATOM 669 O O . ARG A 1 89 ? 13.656 0.289 -0.387 1 97.25 89 ARG A O 1
ATOM 676 N N . VAL A 1 90 ? 12.961 2.363 -0.6 1 97.75 90 VAL A N 1
ATOM 677 C CA . VAL A 1 90 ? 12.32 2.184 -1.896 1 97.75 90 VAL A CA 1
ATOM 678 C C . VAL A 1 90 ? 13.203 2.762 -2.998 1 97.75 90 VAL A C 1
ATOM 680 O O . VAL A 1 90 ? 13.273 3.98 -3.174 1 97.75 90 VAL A O 1
ATOM 683 N N . ASN A 1 91 ? 13.797 1.914 -3.777 1 95.38 91 ASN A N 1
ATOM 684 C CA . ASN A 1 91 ? 14.812 2.361 -4.723 1 95.38 91 ASN A CA 1
ATOM 685 C C . ASN A 1 91 ? 14.18 2.963 -5.977 1 95.38 91 ASN A C 1
ATOM 687 O O . ASN A 1 91 ? 14.602 4.031 -6.434 1 95.38 91 ASN A O 1
ATOM 691 N N . ARG A 1 92 ? 13.25 2.324 -6.559 1 95.5 92 ARG A N 1
ATOM 692 C CA . ARG A 1 92 ? 12.555 2.85 -7.73 1 95.5 92 ARG A CA 1
ATOM 693 C C . ARG A 1 92 ? 11.094 3.15 -7.406 1 95.5 92 ARG A C 1
ATOM 695 O O . ARG A 1 92 ? 10.414 2.34 -6.777 1 95.5 92 ARG A O 1
ATOM 702 N N . LYS A 1 93 ? 10.703 4.359 -7.758 1 94.88 93 LYS A N 1
ATOM 703 C CA . LYS A 1 93 ? 9.352 4.812 -7.449 1 94.88 93 LYS A CA 1
ATOM 704 C C . LYS A 1 93 ? 8.867 5.832 -8.477 1 94.88 93 LYS A C 1
ATOM 706 O O . LYS A 1 93 ? 9.672 6.488 -9.133 1 94.88 93 LYS A O 1
ATOM 711 N N . VAL A 1 94 ? 7.508 5.887 -8.625 1 96.25 94 VAL A N 1
ATOM 712 C CA . VAL A 1 94 ? 6.914 7.07 -9.234 1 96.25 94 VAL A CA 1
ATOM 713 C C . VAL A 1 94 ? 7.102 8.273 -8.305 1 96.25 94 VAL A C 1
ATOM 715 O O . VAL A 1 94 ? 6.801 8.203 -7.113 1 96.25 94 VAL A O 1
ATOM 718 N N . PRO A 1 95 ? 7.578 9.328 -8.82 1 97.25 95 PRO A N 1
ATOM 719 C CA . PRO A 1 95 ? 7.84 10.477 -7.945 1 97.25 95 PRO A CA 1
ATOM 720 C C . PRO A 1 95 ? 6.57 11.039 -7.309 1 97.25 95 PRO A C 1
ATOM 722 O O . PRO A 1 95 ? 5.52 11.078 -7.957 1 97.25 95 PRO A O 1
ATOM 725 N N . LEU A 1 96 ? 6.684 11.375 -6.066 1 98.31 96 LEU A N 1
ATOM 726 C CA . LEU A 1 96 ? 5.609 12.102 -5.395 1 98.31 96 LEU A CA 1
ATOM 727 C C . LEU A 1 96 ? 5.477 13.516 -5.949 1 98.31 96 LEU A C 1
ATOM 729 O O . LEU A 1 96 ? 6.457 14.266 -5.984 1 98.31 96 LEU A O 1
ATOM 733 N N . GLU A 1 97 ? 4.254 13.859 -6.367 1 98 97 GLU A N 1
ATOM 734 C CA . GLU A 1 97 ? 4.039 15.18 -6.938 1 98 97 GLU A CA 1
ATOM 735 C C . GLU A 1 97 ? 2.736 15.797 -6.438 1 98 97 GLU A C 1
ATOM 737 O O . GLU A 1 97 ? 1.813 15.078 -6.051 1 98 97 GLU A O 1
ATOM 742 N N . ILE A 1 98 ? 2.783 17.078 -6.363 1 98.12 98 ILE A N 1
ATOM 743 C CA . ILE A 1 98 ? 1.565 17.844 -6.125 1 98.12 98 ILE A CA 1
ATOM 744 C C . ILE A 1 98 ? 1.254 18.703 -7.344 1 98.12 98 ILE A C 1
ATOM 746 O O . ILE A 1 98 ? 1.923 19.719 -7.582 1 98.12 98 ILE A O 1
ATOM 750 N N . VAL A 1 99 ? 0.242 18.297 -8.07 1 98.19 99 VAL A N 1
ATOM 751 C CA . VAL A 1 99 ? -0.254 19.109 -9.18 1 98.19 99 VAL A CA 1
ATOM 752 C C . VAL A 1 99 ? -1.01 20.312 -8.641 1 98.19 99 VAL A C 1
ATOM 754 O O . VAL A 1 99 ? -1.941 20.172 -7.848 1 98.19 99 VAL A O 1
ATOM 757 N N . GLY A 1 100 ? -0.604 21.5 -9.016 1 97.94 100 GLY A N 1
ATOM 758 C CA . GLY A 1 100 ? -1.189 22.719 -8.484 1 97.94 100 GLY A CA 1
ATOM 759 C C . GLY A 1 100 ? -0.483 23.234 -7.246 1 97.94 100 GLY A C 1
ATOM 760 O O . GLY A 1 100 ? -1.08 23.938 -6.43 1 97.94 100 GLY A O 1
ATOM 761 N N . LEU A 1 101 ? 0.711 22.859 -7.078 1 97.62 101 LEU A N 1
ATOM 762 C CA . LEU A 1 101 ? 1.512 23.25 -5.918 1 97.62 101 LEU A CA 1
ATOM 763 C C . LEU A 1 101 ? 1.584 24.766 -5.793 1 97.62 101 LEU A C 1
ATOM 765 O O . LEU A 1 101 ? 1.613 25.312 -4.684 1 97.62 101 LEU A O 1
ATOM 769 N N . ARG A 1 102 ? 1.523 25.531 -6.926 1 96.88 102 ARG A N 1
ATOM 770 C CA . ARG A 1 102 ? 1.683 26.984 -6.938 1 96.88 102 ARG A CA 1
ATOM 771 C C . ARG A 1 102 ? 0.328 27.672 -7 1 96.88 102 ARG A C 1
ATOM 773 O O . ARG A 1 102 ? 0.257 28.906 -6.988 1 96.88 102 ARG A O 1
ATOM 780 N N . ASN A 1 103 ? -0.714 26.859 -7.074 1 97.5 103 ASN A N 1
ATOM 781 C CA . ASN A 1 103 ? -2.039 27.453 -7.164 1 97.5 103 ASN A CA 1
ATOM 782 C C . ASN A 1 103 ? -2.398 28.219 -5.887 1 97.5 103 ASN A C 1
ATOM 784 O O . ASN A 1 103 ? -2.076 27.766 -4.785 1 97.5 103 ASN A O 1
ATOM 788 N N . ARG A 1 104 ? -3.117 29.328 -6.098 1 96.06 104 ARG A N 1
ATOM 789 C CA . ARG A 1 104 ? -3.605 30.109 -4.965 1 96.06 104 ARG A CA 1
ATOM 790 C C . ARG A 1 104 ? -5.113 29.938 -4.801 1 96.06 104 ARG A C 1
ATOM 792 O O . ARG A 1 104 ? -5.859 29.984 -5.781 1 96.06 104 ARG A O 1
ATOM 799 N N . PRO A 1 105 ? -5.445 29.703 -3.611 1 97.44 105 PRO A N 1
ATOM 800 C CA . PRO A 1 105 ? -6.887 29.625 -3.365 1 97.44 105 PRO A CA 1
ATOM 801 C C . PRO A 1 105 ? -7.586 30.969 -3.477 1 97.44 105 PRO A C 1
ATOM 803 O O . PRO A 1 105 ? -6.926 32.031 -3.465 1 97.44 105 PRO A O 1
ATOM 806 N N . THR A 1 106 ? -8.945 30.938 -3.594 1 96.75 106 THR A N 1
ATOM 807 C CA . THR A 1 106 ? -9.742 32.156 -3.646 1 96.75 106 THR A CA 1
ATOM 808 C C . THR A 1 106 ? -9.797 32.812 -2.277 1 96.75 106 THR A C 1
ATOM 810 O O . THR A 1 106 ? -9.914 34.062 -2.186 1 96.75 106 THR A O 1
ATOM 813 N N . CYS A 1 107 ? -9.75 32.062 -1.318 1 97 107 CYS A N 1
ATOM 814 C CA . CYS A 1 107 ? -9.609 32.531 0.054 1 97 107 CYS A CA 1
ATOM 815 C C . CYS A 1 107 ? -9.164 31.391 0.976 1 97 107 CYS A C 1
ATOM 817 O O . CYS A 1 107 ? -9.164 30.219 0.578 1 97 107 CYS A O 1
ATOM 819 N N . ILE A 1 108 ? -8.688 31.75 2.143 1 98.5 108 ILE A N 1
ATOM 820 C CA . ILE A 1 108 ? -8.32 30.781 3.178 1 98.5 108 ILE A CA 1
ATOM 821 C C . ILE A 1 108 ? -8.992 31.172 4.496 1 98.5 108 ILE A C 1
ATOM 823 O O . ILE A 1 108 ? -8.961 32.344 4.902 1 98.5 108 ILE A O 1
ATOM 827 N N . THR A 1 109 ? -9.602 30.266 5.117 1 98.69 109 THR A N 1
ATOM 828 C CA . THR A 1 109 ? -10.125 30.5 6.457 1 98.69 109 THR A CA 1
ATOM 829 C C . THR A 1 109 ? -9.141 30 7.512 1 98.69 109 THR A C 1
ATOM 831 O O . THR A 1 109 ? -8.836 28.797 7.562 1 98.69 109 THR A O 1
ATOM 834 N N . ALA A 1 110 ? -8.625 30.922 8.289 1 98.69 110 ALA A N 1
ATOM 835 C CA . ALA A 1 110 ? -7.871 30.562 9.484 1 98.69 110 ALA A CA 1
ATOM 836 C C . ALA A 1 110 ? -8.797 30.391 10.688 1 98.69 110 ALA A C 1
ATOM 838 O O . ALA A 1 110 ? -9.664 31.234 10.93 1 98.69 110 ALA A O 1
ATOM 839 N N . GLU A 1 111 ? -8.586 29.297 11.43 1 98.69 111 GLU A N 1
ATOM 840 C CA . GLU A 1 111 ? -9.484 29.031 12.539 1 98.69 111 GLU A CA 1
ATOM 841 C C . GLU A 1 111 ? -8.719 28.453 13.734 1 98.69 111 GLU A C 1
ATOM 843 O O . GLU A 1 111 ? -7.922 27.531 13.586 1 98.69 111 GLU A O 1
ATOM 848 N N . ASN A 1 112 ? -8.898 29.062 14.883 1 98.44 112 ASN A N 1
ATOM 849 C CA . ASN A 1 112 ? -8.5 28.438 16.141 1 98.44 112 ASN A CA 1
ATOM 850 C C . ASN A 1 112 ? -9.531 27.406 16.609 1 98.44 112 ASN A C 1
ATOM 852 O O . ASN A 1 112 ? -10.586 27.766 17.125 1 98.44 112 ASN A O 1
ATOM 856 N N . GLU A 1 113 ? -9.188 26.141 16.5 1 95.5 113 GLU A N 1
ATOM 857 C CA . GLU A 1 113 ? -10.133 25.078 16.797 1 95.5 113 GLU A CA 1
ATOM 858 C C . GLU A 1 113 ? -10.164 24.75 18.281 1 95.5 113 GLU A C 1
ATOM 860 O O . GLU A 1 113 ? -10.953 23.906 18.719 1 95.5 113 GLU A O 1
ATOM 865 N N . GLY A 1 114 ? -9.344 25.453 18.984 1 94.44 114 GLY A N 1
ATOM 866 C CA . GLY A 1 114 ? -9.258 25.203 20.406 1 94.44 114 GLY A CA 1
ATOM 867 C C . GLY A 1 114 ? -8.164 24.219 20.781 1 94.44 114 GLY A C 1
ATOM 868 O O . GLY A 1 114 ? -7.793 24.125 21.953 1 94.44 114 GLY A O 1
ATOM 869 N N . TYR A 1 115 ? -7.684 23.453 19.828 1 93.19 115 TYR A N 1
ATOM 870 C CA . TYR A 1 115 ? -6.621 22.484 20.078 1 93.19 115 TYR A CA 1
ATOM 871 C C . TYR A 1 115 ? -5.535 22.578 19 1 93.19 115 TYR A C 1
ATOM 873 O O . TYR A 1 115 ? -4.527 21.891 19.078 1 93.19 115 TYR A O 1
ATOM 881 N N . SER A 1 116 ? -5.789 23.328 18.062 1 96.56 116 SER A N 1
ATOM 882 C CA . SER A 1 116 ? -4.855 23.672 16.984 1 96.56 116 SER A CA 1
ATOM 883 C C . SER A 1 116 ? -5.348 24.859 16.172 1 96.56 116 SER A C 1
ATOM 885 O O . SER A 1 116 ? -6.41 25.422 16.469 1 96.56 116 SER A O 1
ATOM 887 N N . VAL A 1 117 ? -4.52 25.344 15.328 1 98.38 117 VAL A N 1
ATOM 888 C CA . VAL A 1 117 ? -4.953 26.312 14.336 1 98.38 117 VAL A CA 1
ATOM 889 C C . VAL A 1 117 ? -4.973 25.672 12.953 1 98.38 117 VAL A C 1
ATOM 891 O O . VAL A 1 117 ? -4.039 24.953 12.578 1 98.38 117 VAL A O 1
ATOM 894 N N . LYS A 1 118 ? -6.055 25.859 12.289 1 98.62 118 LYS A N 1
ATOM 895 C CA . LYS A 1 118 ? -6.316 25.219 11.008 1 98.62 118 LYS A CA 1
ATOM 896 C C . LYS A 1 118 ? -6.5 26.25 9.898 1 98.62 118 LYS A C 1
ATOM 898 O O . LYS A 1 118 ? -7.125 27.281 10.109 1 98.62 118 LYS A O 1
ATOM 903 N N . PHE A 1 119 ? -5.914 26.031 8.781 1 98.75 119 PHE A N 1
ATOM 904 C CA . PHE A 1 119 ? -6.113 26.797 7.566 1 98.75 119 PHE A CA 1
ATOM 905 C C . PHE A 1 119 ? -6.848 25.984 6.512 1 98.75 119 PHE A C 1
ATOM 907 O O . PHE A 1 119 ? -6.371 24.938 6.094 1 98.75 119 PHE A O 1
ATOM 914 N N . THR A 1 120 ? -8.008 26.453 6.09 1 98.56 120 THR A N 1
ATOM 915 C CA . THR A 1 120 ? -8.844 25.781 5.102 1 98.56 120 THR A CA 1
ATOM 916 C C . THR A 1 120 ? -9.016 26.641 3.859 1 98.56 120 THR A C 1
ATOM 918 O O . THR A 1 120 ? -9.734 27.656 3.891 1 98.56 120 THR A O 1
ATOM 921 N N . PRO A 1 121 ? -8.445 26.234 2.768 1 98.25 121 PRO A N 1
ATOM 922 C CA . PRO A 1 121 ? -8.586 27 1.531 1 98.25 121 PRO A CA 1
ATOM 923 C C . PRO A 1 121 ? -9.883 26.688 0.784 1 98.25 121 PRO A C 1
ATOM 925 O O . PRO A 1 121 ? -10.391 25.562 0.857 1 98.25 121 PRO A O 1
ATOM 928 N N . LYS A 1 122 ? -10.383 27.688 0.179 1 97.31 122 LYS A N 1
ATOM 929 C CA . LYS A 1 122 ? -11.43 27.547 -0.83 1 97.31 122 LYS A CA 1
ATOM 930 C C . LYS A 1 122 ? -10.859 27.719 -2.236 1 97.31 122 LYS A C 1
ATOM 932 O O . LYS A 1 122 ? -10.055 28.609 -2.484 1 97.31 122 LYS A O 1
ATOM 937 N N . TRP A 1 123 ? -11.312 26.812 -3.055 1 95.94 123 TRP A N 1
ATOM 938 C CA . TRP A 1 123 ? -10.664 26.766 -4.359 1 95.94 123 TRP A CA 1
ATOM 939 C C . TRP A 1 123 ? -11.648 27.125 -5.469 1 95.94 123 TRP A C 1
ATOM 941 O O . TRP A 1 123 ? -12.852 26.922 -5.332 1 95.94 123 TRP A O 1
ATOM 951 N N . GLY A 1 124 ? -11.062 27.703 -6.527 1 89.5 124 GLY A N 1
ATOM 952 C CA . GLY A 1 124 ? -11.828 27.844 -7.754 1 89.5 124 GLY A CA 1
ATOM 953 C C . GLY A 1 124 ? -11.969 26.547 -8.531 1 89.5 124 GLY A C 1
ATOM 954 O O . GLY A 1 124 ? -11.508 25.5 -8.078 1 89.5 124 GLY A O 1
ATOM 955 N N . PHE A 1 125 ? -12.531 26.688 -9.672 1 86.31 125 PHE A N 1
ATOM 956 C CA . PHE A 1 125 ? -12.797 25.516 -10.492 1 86.31 125 PHE A CA 1
ATOM 957 C C . PHE A 1 125 ? -11.492 24.844 -10.906 1 86.31 125 PHE A C 1
ATOM 959 O O . PHE A 1 125 ? -10.617 25.469 -11.492 1 86.31 125 PHE A O 1
ATOM 966 N N . ARG A 1 126 ? -11.219 23.609 -10.578 1 86.69 126 ARG A N 1
ATOM 967 C CA . ARG A 1 126 ? -10.148 22.703 -10.961 1 86.69 126 ARG A CA 1
ATOM 968 C C . ARG A 1 126 ? -8.789 23.25 -10.555 1 86.69 126 ARG A C 1
ATOM 970 O O . ARG A 1 126 ? -7.805 23.094 -11.281 1 86.69 126 ARG A O 1
ATOM 977 N N . THR A 1 127 ? -8.734 23.969 -9.469 1 94.25 127 THR A N 1
ATOM 978 C CA . THR A 1 127 ? -7.469 24.578 -9.055 1 94.25 127 THR A CA 1
ATOM 979 C C . THR A 1 127 ? -6.957 23.922 -7.77 1 94.25 127 THR A C 1
ATOM 981 O O . THR A 1 127 ? -5.832 24.188 -7.344 1 94.25 127 THR A O 1
ATOM 984 N N . ARG A 1 128 ? -7.762 23.109 -7.219 1 97.69 128 ARG A N 1
ATOM 985 C CA . ARG A 1 128 ? -7.367 22.469 -5.969 1 97.69 128 ARG A CA 1
ATOM 986 C C . ARG A 1 128 ? -6.168 21.547 -6.18 1 97.69 128 ARG A C 1
ATOM 988 O O . ARG A 1 128 ? -6.184 20.703 -7.07 1 97.69 128 ARG A O 1
ATOM 995 N N . PRO A 1 129 ? -5.117 21.734 -5.34 1 98.56 129 PRO A N 1
ATOM 996 C CA . PRO A 1 129 ? -3.941 20.875 -5.492 1 98.56 129 PRO A CA 1
ATOM 997 C C . PRO A 1 129 ? -4.266 19.391 -5.309 1 98.56 129 PRO A C 1
ATOM 999 O O . PRO A 1 129 ? -5.074 19.031 -4.445 1 98.56 129 PRO A O 1
ATOM 1002 N N . MET A 1 130 ? -3.609 18.609 -6.176 1 98.62 130 MET A N 1
ATOM 1003 C CA . MET A 1 130 ? -3.771 17.156 -6.176 1 98.62 130 MET A CA 1
ATOM 1004 C C . MET A 1 130 ? -2.424 16.469 -6.016 1 98.62 130 MET A C 1
ATOM 1006 O O . MET A 1 130 ? -1.475 16.766 -6.742 1 98.62 130 MET A O 1
ATOM 1010 N N . MET A 1 131 ? -2.398 15.547 -5.043 1 98.75 131 MET A N 1
ATOM 1011 C CA . MET A 1 131 ? -1.172 14.797 -4.781 1 98.75 131 MET A CA 1
ATOM 1012 C C . MET A 1 131 ? -1.269 13.383 -5.348 1 98.75 131 MET A C 1
ATOM 1014 O O . MET A 1 131 ? -2.303 12.727 -5.215 1 98.75 131 MET A O 1
ATOM 1018 N N . ARG A 1 132 ? -0.193 12.922 -5.961 1 98.5 132 ARG A N 1
ATOM 1019 C CA . ARG A 1 132 ? -0.129 11.57 -6.512 1 98.5 132 ARG A CA 1
ATOM 1020 C C . ARG A 1 132 ? 1.308 11.062 -6.543 1 98.5 132 ARG A C 1
ATOM 1022 O O . ARG A 1 132 ? 2.25 11.828 -6.344 1 98.5 132 ARG A O 1
ATOM 1029 N N . GLY A 1 133 ? 1.438 9.766 -6.727 1 98 133 GLY A N 1
ATOM 1030 C CA . GLY A 1 133 ? 2.756 9.156 -6.789 1 98 133 GLY A CA 1
ATOM 1031 C C . GLY A 1 133 ? 3.291 8.75 -5.43 1 98 133 GLY A C 1
ATOM 1032 O O . GLY A 1 133 ? 2.586 8.852 -4.426 1 98 133 GLY A O 1
ATOM 1033 N N . GLY A 1 134 ? 4.551 8.234 -5.445 1 97.75 134 GLY A N 1
ATOM 1034 C CA . GLY A 1 134 ? 5.16 7.758 -4.215 1 97.75 134 GLY A CA 1
ATOM 1035 C C . GLY A 1 134 ? 4.438 6.566 -3.615 1 97.75 134 GLY A C 1
ATOM 1036 O O . GLY A 1 134 ? 4.258 5.543 -4.281 1 97.75 134 GLY A O 1
ATOM 1037 N N . PRO A 1 135 ? 4 6.742 -2.389 1 98.12 135 PRO A N 1
ATOM 1038 C CA . PRO A 1 135 ? 3.342 5.617 -1.727 1 98.12 135 PRO A CA 1
ATOM 1039 C C . PRO A 1 135 ? 1.855 5.52 -2.062 1 98.12 135 PRO A C 1
ATOM 1041 O O . PRO A 1 135 ? 1.16 4.633 -1.557 1 98.12 135 PRO A O 1
ATOM 1044 N N . LEU A 1 136 ? 1.35 6.367 -2.889 1 98.44 136 LEU A N 1
ATOM 1045 C CA . LEU A 1 136 ? -0.093 6.488 -3.07 1 98.44 136 LEU A CA 1
ATOM 1046 C C . LEU A 1 136 ? -0.559 5.672 -4.27 1 98.44 136 LEU A C 1
ATOM 1048 O O . LEU A 1 136 ? 0.081 5.688 -5.324 1 98.44 136 LEU A O 1
ATOM 1052 N N . LYS A 1 137 ? -1.709 5.012 -4.066 1 96.81 137 LYS A N 1
ATOM 1053 C CA . LYS A 1 137 ? -2.32 4.227 -5.133 1 96.81 137 LYS A CA 1
ATOM 1054 C C . LYS A 1 137 ? -3.201 5.102 -6.023 1 96.81 137 LYS A C 1
ATOM 1056 O O . LYS A 1 137 ? -3.486 4.746 -7.168 1 96.81 137 LYS A O 1
ATOM 1061 N N . THR A 1 138 ? -3.734 6.141 -5.398 1 97.5 138 THR A N 1
ATOM 1062 C CA . THR A 1 138 ? -4.664 7.059 -6.047 1 97.5 138 THR A CA 1
ATOM 1063 C C . THR A 1 138 ? -4.23 8.508 -5.836 1 97.5 138 THR A C 1
ATOM 1065 O O . THR A 1 138 ? -3.219 8.773 -5.184 1 97.5 138 THR A O 1
ATOM 1068 N N . ALA A 1 139 ? -4.934 9.359 -6.516 1 98.25 139 ALA A N 1
ATOM 1069 C CA . ALA A 1 139 ? -4.699 10.781 -6.289 1 98.25 139 ALA A CA 1
ATOM 1070 C C . ALA A 1 139 ? -5.48 11.281 -5.078 1 98.25 139 ALA A C 1
ATOM 1072 O O . ALA A 1 139 ? -6.551 10.758 -4.762 1 98.25 139 ALA A O 1
ATOM 1073 N N . TYR A 1 140 ? -4.973 12.25 -4.457 1 98.81 140 TYR A N 1
ATOM 1074 C CA . TYR A 1 140 ? -5.562 12.844 -3.264 1 98.81 140 TYR A CA 1
ATOM 1075 C C . TYR A 1 140 ? -5.699 14.359 -3.414 1 98.81 140 TYR A C 1
ATOM 1077 O O . TYR A 1 140 ? -4.785 15.023 -3.908 1 98.81 140 TYR A O 1
ATOM 1085 N N . PHE A 1 141 ? -6.77 14.961 -2.904 1 98.69 141 PHE A N 1
ATOM 1086 C CA . PHE A 1 141 ? -7.012 16.391 -3.012 1 98.69 141 PHE A CA 1
ATOM 1087 C C . PHE A 1 141 ? -6.707 17.094 -1.695 1 98.69 141 PHE A C 1
ATOM 1089 O O . PHE A 1 141 ? -7.066 16.609 -0.624 1 98.69 141 PHE A O 1
ATOM 1096 N N . PHE A 1 142 ? -6.043 18.219 -1.868 1 98.81 142 PHE A N 1
ATOM 1097 C CA . PHE A 1 142 ? -5.688 19 -0.68 1 98.81 142 PHE A CA 1
ATOM 1098 C C . PHE A 1 142 ? -6.938 19.547 -0.003 1 98.81 142 PHE A C 1
ATOM 1100 O O . PHE A 1 142 ? -7.816 20.094 -0.667 1 98.81 142 PHE A O 1
ATOM 1107 N N . GLU A 1 143 ? -6.922 19.422 1.356 1 98.38 143 GLU A N 1
ATOM 1108 C CA . GLU A 1 143 ? -8.102 19.859 2.09 1 98.38 143 GLU A CA 1
ATOM 1109 C C . GLU A 1 143 ? -7.758 20.984 3.072 1 98.38 143 GLU A C 1
ATOM 1111 O O . GLU A 1 143 ? -8.438 22 3.119 1 98.38 143 GLU A O 1
ATOM 1116 N N . GLN A 1 144 ? -6.777 20.766 3.85 1 98.5 144 GLN A N 1
ATOM 1117 C CA . GLN A 1 144 ? -6.441 21.703 4.91 1 98.5 144 GLN A CA 1
ATOM 1118 C C . GLN A 1 144 ? -5.035 21.453 5.445 1 98.5 144 GLN A C 1
ATOM 1120 O O . GLN A 1 144 ? -4.414 20.438 5.125 1 98.5 144 GLN A O 1
ATOM 1125 N N . MET A 1 145 ? -4.551 22.422 6.199 1 98.62 145 MET A N 1
ATOM 1126 C CA . MET A 1 145 ? -3.338 22.219 6.984 1 98.62 145 MET A CA 1
ATOM 1127 C C . MET A 1 145 ? -3.527 22.703 8.422 1 98.62 145 MET A C 1
ATOM 1129 O O . MET A 1 145 ? -4.344 23.594 8.68 1 98.62 145 MET A O 1
ATOM 1133 N N . HIS A 1 146 ? -2.848 22.141 9.312 1 98.75 146 HIS A N 1
ATOM 1134 C CA . HIS A 1 146 ? -2.857 22.547 10.711 1 98.75 146 HIS A CA 1
ATOM 1135 C C . HIS A 1 146 ? -1.517 22.266 11.375 1 98.75 146 HIS A C 1
ATOM 1137 O O . HIS A 1 146 ? -0.661 21.594 10.797 1 98.75 146 HIS A O 1
ATOM 1143 N N . PHE A 1 147 ? -1.404 22.781 12.641 1 98.56 147 PHE A N 1
ATOM 1144 C CA . PHE A 1 147 ? -0.086 22.781 13.266 1 98.56 147 PHE A CA 1
ATOM 1145 C C . PHE A 1 147 ? -0.133 22.125 14.633 1 98.56 147 PHE A C 1
ATOM 1147 O O . PHE A 1 147 ? -1.182 22.094 15.281 1 98.56 147 PHE A O 1
ATOM 1154 N N . HIS A 1 148 ? 1.008 21.609 14.984 1 98.56 148 HIS A N 1
ATOM 1155 C CA . HIS A 1 148 ? 1.323 21.141 16.328 1 98.56 148 HIS A CA 1
ATOM 1156 C C . HIS A 1 148 ? 2.604 21.781 16.844 1 98.56 148 HIS A C 1
ATOM 1158 O O . HIS A 1 148 ? 3.598 21.875 16.125 1 98.56 148 HIS A O 1
ATOM 1164 N N . TRP A 1 149 ? 2.557 22.219 18.141 1 98.19 149 TRP A N 1
ATOM 1165 C CA . TRP A 1 149 ? 3.729 22.906 18.688 1 98.19 149 TRP A CA 1
ATOM 1166 C C . TRP A 1 149 ? 3.832 22.703 20.188 1 98.19 149 TRP A C 1
ATOM 1168 O O . TRP A 1 149 ? 2.898 22.188 20.812 1 98.19 149 TRP A O 1
ATOM 1178 N N . GLY A 1 150 ? 5.031 23.031 20.75 1 96.81 150 GLY A N 1
ATOM 1179 C CA . GLY A 1 150 ? 5.301 22.859 22.172 1 96.81 150 GLY A CA 1
ATOM 1180 C C . GLY A 1 150 ? 5.539 24.172 22.891 1 96.81 150 GLY A C 1
ATOM 1181 O O . GLY A 1 150 ? 5.477 25.234 22.281 1 96.81 150 GLY A O 1
ATOM 1182 N N . PRO A 1 151 ? 5.73 24.078 24.188 1 96.31 151 PRO A N 1
ATOM 1183 C CA . PRO A 1 151 ? 5.922 25.281 25.016 1 96.31 151 PRO A CA 1
ATOM 1184 C C . PRO A 1 151 ? 7.281 25.938 24.797 1 96.31 151 PRO A C 1
ATOM 1186 O O . PRO A 1 151 ? 7.484 27.078 25.203 1 96.31 151 PRO A O 1
ATOM 1189 N N . ASN A 1 152 ? 8.188 25.172 24.219 1 96.44 152 ASN A N 1
ATOM 1190 C CA . ASN A 1 152 ? 9.523 25.656 23.922 1 96.44 152 ASN A CA 1
ATOM 1191 C C . ASN A 1 152 ? 10.039 25.094 22.594 1 96.44 152 ASN A C 1
ATOM 1193 O O . ASN A 1 152 ? 9.281 24.5 21.828 1 96.44 152 ASN A O 1
ATOM 1197 N N . ASN A 1 153 ? 11.312 25.312 22.391 1 96.5 153 ASN A N 1
ATOM 1198 C CA . ASN A 1 153 ? 11.844 24.953 21.078 1 96.5 153 ASN A CA 1
ATOM 1199 C C . ASN A 1 153 ? 12.438 23.547 21.094 1 96.5 153 ASN A C 1
ATOM 1201 O O . ASN A 1 153 ? 13.078 23.125 20.125 1 96.5 153 ASN A O 1
ATOM 1205 N N . SER A 1 154 ? 12.211 22.734 22.109 1 94.81 154 SER A N 1
ATOM 1206 C CA . SER A 1 154 ? 12.781 21.406 22.203 1 94.81 154 SER A CA 1
ATOM 1207 C C . SER A 1 154 ? 11.719 20.328 22 1 94.81 154 SER A C 1
ATOM 1209 O O . SER A 1 154 ? 12.039 19.141 21.891 1 94.81 154 SER A O 1
ATOM 1211 N N . GLU A 1 155 ? 10.531 20.75 21.984 1 96 155 GLU A N 1
ATOM 1212 C CA . GLU A 1 155 ? 9.43 19.812 21.812 1 96 155 GLU A CA 1
ATOM 1213 C C . GLU A 1 155 ? 8.234 20.484 21.125 1 96 155 GLU A C 1
ATOM 1215 O O . GLU A 1 155 ? 8.109 21.703 21.156 1 96 155 GLU A O 1
ATOM 1220 N N . GLY A 1 156 ? 7.391 19.641 20.547 1 97.44 156 GLY A N 1
ATOM 1221 C CA . GLY A 1 156 ? 6.184 20.172 19.938 1 97.44 156 GLY A CA 1
ATOM 1222 C C . GLY A 1 156 ? 5.691 19.328 18.781 1 97.44 156 GLY A C 1
ATOM 1223 O O . GLY A 1 156 ? 4.488 19.266 18.516 1 97.44 156 GLY A O 1
ATOM 1224 N N . SER A 1 157 ? 6.629 18.719 18.078 1 98.25 157 SER A N 1
ATOM 1225 C CA . SER A 1 157 ? 6.246 17.828 16.984 1 98.25 157 SER A CA 1
ATOM 1226 C C . SER A 1 157 ? 5.562 16.562 17.5 1 98.25 157 SER A C 1
ATOM 1228 O O . SER A 1 157 ? 5.863 16.109 18.609 1 98.25 157 SER A O 1
ATOM 1230 N N . GLU A 1 158 ? 4.621 16.094 16.703 1 98 158 GLU A N 1
ATOM 1231 C CA . GLU A 1 158 ? 3.994 14.812 17.031 1 98 158 GLU A CA 1
ATOM 1232 C C . GLU A 1 158 ? 4.902 13.641 16.656 1 98 158 GLU A C 1
ATOM 1234 O O . GLU A 1 158 ? 5.234 12.812 17.516 1 98 158 GLU A O 1
ATOM 1239 N N . HIS A 1 159 ? 5.289 13.617 15.453 1 98.75 159 HIS A N 1
ATOM 1240 C CA . HIS A 1 159 ? 6.238 12.586 15.039 1 98.75 159 HIS A CA 1
ATOM 1241 C C . HIS A 1 159 ? 7.621 12.852 15.625 1 98.75 159 HIS A C 1
ATOM 1243 O O . HIS A 1 159 ? 7.938 13.984 16 1 98.75 159 HIS A O 1
ATOM 1249 N N . ARG A 1 160 ? 8.328 11.781 15.758 1 98.38 160 ARG A N 1
ATOM 1250 C CA . ARG A 1 160 ? 9.742 11.852 16.109 1 98.38 160 ARG A CA 1
ATOM 1251 C C . ARG A 1 160 ? 10.602 11.102 15.086 1 98.38 160 ARG A C 1
ATOM 1253 O O . ARG A 1 160 ? 10.117 10.18 14.422 1 98.38 160 ARG A O 1
ATOM 1260 N N . ILE A 1 161 ? 11.805 11.594 14.93 1 98.06 161 ILE A N 1
ATOM 1261 C CA . ILE A 1 161 ? 12.82 10.898 14.148 1 98.06 161 ILE A CA 1
ATOM 1262 C C . ILE A 1 161 ? 13.969 10.461 15.062 1 98.06 161 ILE A C 1
ATOM 1264 O O . ILE A 1 161 ? 14.688 11.305 15.602 1 98.06 161 ILE A O 1
ATOM 1268 N N . ASN A 1 162 ? 14.102 9.164 15.25 1 98 162 ASN A N 1
ATOM 1269 C CA . ASN A 1 162 ? 15.117 8.609 16.141 1 98 162 ASN A CA 1
ATOM 1270 C C . ASN A 1 162 ? 15.023 9.219 17.531 1 98 162 ASN A C 1
ATOM 1272 O O . ASN A 1 162 ? 16.031 9.578 18.141 1 98 162 ASN A O 1
ATOM 1276 N N . GLY A 1 163 ? 13.82 9.492 17.906 1 97.56 163 GLY A N 1
ATOM 1277 C CA . GLY A 1 163 ? 13.578 10.008 19.234 1 97.56 163 GLY A CA 1
ATOM 1278 C C . GLY A 1 163 ? 13.656 11.523 19.312 1 97.56 163 GLY A C 1
ATOM 1279 O O . GLY A 1 163 ? 13.273 12.117 20.328 1 97.56 163 GLY A O 1
ATOM 1280 N N . GLU A 1 164 ? 14.102 12.133 18.281 1 97.31 164 GLU A N 1
ATOM 1281 C CA . GLU A 1 164 ? 14.242 13.586 18.266 1 97.31 164 GLU A CA 1
ATOM 1282 C C . GLU A 1 164 ? 12.891 14.266 18.094 1 97.31 164 GLU A C 1
ATOM 1284 O O . GLU A 1 164 ? 12.07 13.836 17.266 1 97.31 164 GLU A O 1
ATOM 1289 N N . ARG A 1 165 ? 12.766 15.336 18.875 1 97.44 165 ARG A N 1
ATOM 1290 C CA . ARG A 1 165 ? 11.57 16.172 18.797 1 97.44 165 ARG A CA 1
ATOM 1291 C C . ARG A 1 165 ? 11.883 17.516 18.125 1 97.44 165 ARG A C 1
ATOM 1293 O O . ARG A 1 165 ? 13.031 17.938 18.109 1 97.44 165 ARG A O 1
ATOM 1300 N N . PHE A 1 166 ? 10.828 18.125 17.656 1 97.81 166 PHE A N 1
ATOM 1301 C CA . PHE A 1 166 ? 10.945 19.422 17 1 97.81 166 PHE A CA 1
ATOM 1302 C C . PHE A 1 166 ? 9.922 20.406 17.578 1 97.81 166 PHE A C 1
ATOM 1304 O O . PHE A 1 166 ? 8.891 19.984 18.109 1 97.81 166 PHE A O 1
ATOM 1311 N N . PRO A 1 167 ? 10.195 21.688 17.484 1 97.94 167 PRO A N 1
ATOM 1312 C CA . PRO A 1 167 ? 9.32 22.672 18.109 1 97.94 167 PRO A CA 1
ATOM 1313 C C . PRO A 1 167 ? 7.965 22.781 17.422 1 97.94 167 PRO A C 1
ATOM 1315 O O . PRO A 1 167 ? 6.984 23.203 18.031 1 97.94 167 PRO A O 1
ATOM 1318 N N . LEU A 1 168 ? 7.949 22.438 16.172 1 98.5 168 LEU A N 1
ATOM 1319 C CA . LEU A 1 168 ? 6.77 22.688 15.352 1 98.5 168 LEU A CA 1
ATOM 1320 C C . LEU A 1 168 ? 6.641 21.641 14.242 1 98.5 168 LEU A C 1
ATOM 1322 O O . LEU A 1 168 ? 7.641 21.25 13.641 1 98.5 168 LEU A O 1
ATOM 1326 N N . GLU A 1 169 ? 5.41 21.141 14.055 1 98.81 169 GLU A N 1
ATOM 1327 C CA . GLU A 1 169 ? 5.078 20.25 12.953 1 98.81 169 GLU A CA 1
ATOM 1328 C C . GLU A 1 169 ? 3.807 20.703 12.234 1 98.81 169 GLU A C 1
ATOM 1330 O O . GLU A 1 169 ? 2.822 21.062 12.883 1 98.81 169 GLU A O 1
ATOM 1335 N N . VAL A 1 170 ? 3.852 20.766 10.898 1 98.81 170 VAL A N 1
ATOM 1336 C CA . VAL A 1 170 ? 2.654 21.062 10.125 1 98.81 170 VAL A CA 1
ATOM 1337 C C . VAL A 1 170 ? 2.145 19.797 9.445 1 98.81 170 VAL A C 1
ATOM 1339 O O . VAL A 1 170 ? 2.936 18.969 9.008 1 98.81 170 VAL A O 1
ATOM 1342 N N . HIS A 1 171 ? 0.883 19.609 9.445 1 98.88 171 HIS A N 1
ATOM 1343 C CA . HIS A 1 171 ? 0.209 18.531 8.719 1 98.88 171 HIS A CA 1
ATOM 1344 C C . HIS A 1 171 ? -0.576 19.094 7.531 1 98.88 171 HIS A C 1
ATOM 1346 O O . HIS A 1 171 ? -1.449 19.938 7.703 1 98.88 171 HIS A O 1
ATOM 1352 N N . LEU A 1 172 ? -0.235 18.656 6.34 1 98.88 172 LEU A N 1
ATOM 1353 C CA . LEU A 1 172 ? -1.053 18.875 5.152 1 98.88 172 LEU A CA 1
ATOM 1354 C C . LEU A 1 172 ? -1.987 17.688 4.918 1 98.88 172 LEU A C 1
ATOM 1356 O O . LEU A 1 172 ? -1.53 16.578 4.652 1 98.88 172 LEU A O 1
ATOM 1360 N N . VAL A 1 173 ? -3.258 17.922 4.953 1 98.88 173 VAL A N 1
ATOM 1361 C CA . VAL A 1 173 ? -4.242 16.844 4.898 1 98.88 173 VAL A CA 1
ATOM 1362 C C . VAL A 1 173 ? -4.867 16.797 3.506 1 98.88 173 VAL A C 1
ATOM 1364 O O . VAL A 1 173 ? -5.379 17.797 3.006 1 98.88 173 VAL A O 1
ATOM 1367 N N . PHE A 1 174 ? -4.773 15.648 2.916 1 98.88 174 PHE A N 1
ATOM 1368 C CA . PHE A 1 174 ? -5.395 15.352 1.633 1 98.88 174 PHE A CA 1
ATOM 1369 C C . PHE A 1 174 ? -6.422 14.234 1.778 1 98.88 174 PHE A C 1
ATOM 1371 O O . PHE A 1 174 ? -6.293 13.375 2.65 1 98.88 174 PHE A O 1
ATOM 1378 N N . TYR A 1 175 ? -7.438 14.266 0.94 1 98.75 175 TYR A N 1
ATOM 1379 C CA . TYR A 1 175 ? -8.383 13.156 0.95 1 98.75 175 TYR A CA 1
ATOM 1380 C C . TYR A 1 175 ? -8.422 12.453 -0.405 1 98.75 175 TYR A C 1
ATOM 1382 O O . TYR A 1 175 ? -8.141 13.078 -1.436 1 98.75 175 TYR A O 1
ATOM 1390 N N . ASN A 1 176 ? -8.688 11.188 -0.401 1 98.75 176 ASN A N 1
ATOM 1391 C CA . ASN A 1 176 ? -8.688 10.312 -1.568 1 98.75 176 ASN A CA 1
ATOM 1392 C C . ASN A 1 176 ? -9.664 10.789 -2.631 1 98.75 176 ASN A C 1
ATOM 1394 O O . ASN A 1 176 ? -10.859 10.945 -2.355 1 98.75 176 ASN A O 1
ATOM 1398 N N . GLY A 1 177 ? -9.18 10.945 -3.834 1 98.31 177 GLY A N 1
ATOM 1399 C CA . GLY A 1 177 ? -9.945 11.523 -4.926 1 98.31 177 GLY A CA 1
ATOM 1400 C C . GLY A 1 177 ? -11.047 10.617 -5.434 1 98.31 177 GLY A C 1
ATOM 1401 O O . GLY A 1 177 ? -11.891 11.039 -6.234 1 98.31 177 GLY A O 1
ATOM 1402 N N . LEU A 1 178 ? -11.102 9.398 -4.969 1 98 178 LEU A N 1
ATOM 1403 C CA . LEU A 1 178 ? -12.18 8.492 -5.344 1 98 178 LEU A CA 1
ATOM 1404 C C . LEU A 1 178 ? -13.461 8.836 -4.594 1 98 178 LEU A C 1
ATOM 1406 O O . LEU A 1 178 ? -14.539 8.352 -4.941 1 98 178 LEU A O 1
ATOM 1410 N N . TYR A 1 179 ? -13.336 9.664 -3.59 1 97.94 179 TYR A N 1
ATOM 1411 C CA . TYR A 1 179 ? -14.484 10.102 -2.807 1 97.94 179 TYR A CA 1
ATOM 1412 C C . TYR A 1 179 ? -14.789 11.57 -3.072 1 97.94 179 TYR A C 1
ATOM 1414 O O . TYR A 1 179 ? -13.938 12.312 -3.561 1 97.94 179 TYR A O 1
ATOM 1422 N N . GLN A 1 180 ? -16 12.008 -2.619 1 96.38 180 GLN A N 1
ATOM 1423 C CA . GLN A 1 180 ? -16.469 13.336 -2.982 1 96.38 180 GLN A CA 1
ATOM 1424 C C . GLN A 1 180 ? -15.977 14.383 -1.985 1 96.38 180 GLN A C 1
ATOM 1426 O O . GLN A 1 180 ? -15.984 15.578 -2.279 1 96.38 180 GLN A O 1
ATOM 1431 N N . SER A 1 181 ? -15.633 13.906 -0.838 1 97.06 181 SER A N 1
ATOM 1432 C CA . SER A 1 181 ? -15.242 14.836 0.217 1 97.06 181 SER A CA 1
ATOM 1433 C C . SER A 1 181 ? -14.375 14.148 1.265 1 97.06 181 SER A C 1
ATOM 1435 O O . SER A 1 181 ? -14.289 12.922 1.304 1 97.06 181 SER A O 1
ATOM 1437 N N . LEU A 1 182 ? -13.742 15.008 2.066 1 96.94 182 LEU A N 1
ATOM 1438 C CA . LEU A 1 182 ? -12.984 14.5 3.205 1 96.94 182 LEU A CA 1
ATOM 1439 C C . LEU A 1 182 ? -13.867 13.664 4.125 1 96.94 182 LEU A C 1
ATOM 1441 O O . LEU A 1 182 ? -13.445 12.617 4.621 1 96.94 182 LEU A O 1
ATOM 1445 N N . ALA A 1 183 ? -15.047 14.125 4.348 1 95.88 183 ALA A N 1
ATOM 1446 C CA . ALA A 1 183 ? -15.961 13.445 5.258 1 95.88 183 ALA A CA 1
ATOM 1447 C C . ALA A 1 183 ? -16.281 12.031 4.773 1 95.88 183 ALA A C 1
ATOM 1449 O O . ALA A 1 183 ? -16.312 11.086 5.57 1 95.88 183 ALA A O 1
ATOM 1450 N N . GLU A 1 184 ? -16.453 11.867 3.486 1 96.81 184 GLU A N 1
ATOM 1451 C CA . GLU A 1 184 ? -16.734 10.555 2.914 1 96.81 184 GLU A CA 1
ATOM 1452 C C . GLU A 1 184 ? -15.5 9.664 2.928 1 96.81 184 GLU A C 1
ATOM 1454 O O . GLU A 1 184 ? -15.602 8.445 3.096 1 96.81 184 GLU A O 1
ATOM 1459 N N . ALA A 1 185 ? -14.344 10.266 2.828 1 98.12 185 ALA A N 1
ATOM 1460 C CA . ALA A 1 185 ? -13.094 9.531 2.666 1 98.12 185 ALA A CA 1
ATOM 1461 C C . ALA A 1 185 ? -12.523 9.117 4.016 1 98.12 185 ALA A C 1
ATOM 1463 O O . ALA A 1 185 ? -11.852 8.086 4.125 1 98.12 185 ALA A O 1
ATOM 1464 N N . ALA A 1 186 ? -12.766 9.844 5.016 1 96.81 186 ALA A N 1
ATOM 1465 C CA . ALA A 1 186 ? -12.047 9.773 6.285 1 96.81 186 ALA A CA 1
ATOM 1466 C C . ALA A 1 186 ? -12.156 8.383 6.898 1 96.81 186 ALA A C 1
ATOM 1468 O O . ALA A 1 186 ? -11.211 7.895 7.523 1 96.81 186 ALA A O 1
ATOM 1469 N N . GLY A 1 187 ? -13.266 7.742 6.699 1 95.88 187 GLY A N 1
ATOM 1470 C CA . GLY A 1 187 ? -13.477 6.445 7.324 1 95.88 187 GLY A CA 1
ATOM 1471 C C . GLY A 1 187 ? -13.125 5.281 6.414 1 95.88 187 GLY A C 1
ATOM 1472 O O . GLY A 1 187 ? -13.305 4.121 6.789 1 95.88 187 GLY A O 1
ATOM 1473 N N . GLU A 1 188 ? -12.625 5.531 5.27 1 97 188 GLU A N 1
ATOM 1474 C CA . GLU A 1 188 ? -12.398 4.504 4.262 1 97 188 GLU A CA 1
ATOM 1475 C C . GLU A 1 188 ? -10.922 4.125 4.18 1 97 188 GLU A C 1
ATOM 1477 O O . GLU A 1 188 ? -10.055 4.934 4.504 1 97 188 GLU A O 1
ATOM 1482 N N . VAL A 1 189 ? -10.648 2.855 3.744 1 94.94 189 VAL A N 1
ATOM 1483 C CA . VAL A 1 189 ? -9.281 2.424 3.502 1 94.94 189 VAL A CA 1
ATOM 1484 C C . VAL A 1 189 ? -8.586 3.402 2.555 1 94.94 189 VAL A C 1
ATOM 1486 O O . VAL A 1 189 ? -9.141 3.766 1.515 1 94.94 189 VAL A O 1
ATOM 1489 N N . ASP A 1 190 ? -7.453 3.836 2.965 1 97 190 ASP A N 1
ATOM 1490 C CA . ASP A 1 190 ? -6.684 4.777 2.162 1 97 190 ASP A CA 1
ATOM 1491 C C . ASP A 1 190 ? -7.461 6.07 1.929 1 97 190 ASP A C 1
ATOM 1493 O O . ASP A 1 190 ? -7.367 6.676 0.859 1 97 190 ASP A O 1
ATOM 1497 N N . GLY A 1 191 ? -8.234 6.453 2.889 1 98.5 191 GLY A N 1
ATOM 1498 C CA . GLY A 1 191 ? -9.102 7.605 2.721 1 98.5 191 GLY A CA 1
ATOM 1499 C C . GLY A 1 191 ? -8.359 8.93 2.795 1 98.5 191 GLY A C 1
ATOM 1500 O O . GLY A 1 191 ? -8.781 9.922 2.195 1 98.5 191 GLY A O 1
ATOM 1501 N N . LEU A 1 192 ? -7.266 8.906 3.545 1 98.81 192 LEU A N 1
ATOM 1502 C CA . LEU A 1 192 ? -6.543 10.148 3.752 1 98.81 192 LEU A CA 1
ATOM 1503 C C . LEU A 1 192 ? -5.051 9.969 3.486 1 98.81 192 LEU A C 1
ATOM 1505 O O . LEU A 1 192 ? -4.531 8.852 3.592 1 98.81 192 LEU A O 1
ATOM 1509 N N . ALA A 1 193 ? -4.43 10.992 3.055 1 98.94 193 ALA A N 1
ATOM 1510 C CA . ALA A 1 193 ? -2.979 11.148 3.055 1 98.94 193 ALA A CA 1
ATOM 1511 C C . ALA A 1 193 ? -2.561 12.43 3.773 1 98.94 193 ALA A C 1
ATOM 1513 O O . ALA A 1 193 ? -3.125 13.492 3.531 1 98.94 193 ALA A O 1
ATOM 1514 N N . VAL A 1 194 ? -1.621 12.297 4.664 1 98.94 194 VAL A N 1
ATOM 1515 C CA . VAL A 1 194 ? -1.156 13.461 5.406 1 98.94 194 VAL A CA 1
ATOM 1516 C C . VAL A 1 194 ? 0.354 13.609 5.242 1 98.94 194 VAL A C 1
ATOM 1518 O O . VAL A 1 194 ? 1.104 12.656 5.449 1 98.94 194 VAL A O 1
ATOM 1521 N N . VAL A 1 195 ? 0.752 14.781 4.867 1 98.88 195 VAL A N 1
ATOM 1522 C CA . VAL A 1 195 ? 2.174 15.094 4.773 1 98.88 195 VAL A CA 1
ATOM 1523 C C . VAL A 1 195 ? 2.602 15.906 5.996 1 98.88 195 VAL A C 1
ATOM 1525 O O . VAL A 1 195 ? 2.031 16.969 6.277 1 98.88 195 VAL A O 1
ATOM 1528 N N . GLY A 1 196 ? 3.561 15.422 6.719 1 98.81 196 GLY A N 1
ATOM 1529 C CA . GLY A 1 196 ? 4.105 16.125 7.867 1 98.81 196 GLY A CA 1
ATOM 1530 C C . GLY A 1 196 ? 5.469 16.734 7.598 1 98.81 196 GLY A C 1
ATOM 1531 O O . GLY A 1 196 ? 6.332 16.094 6.988 1 98.81 196 GLY A O 1
ATOM 1532 N N . PHE A 1 197 ? 5.633 18 8 1 98.56 197 PHE A N 1
ATOM 1533 C CA . PHE A 1 197 ? 6.926 18.672 7.992 1 98.56 197 PHE A CA 1
ATOM 1534 C C . PHE A 1 197 ? 7.289 19.172 9.391 1 98.56 197 PHE A C 1
ATOM 1536 O O . PHE A 1 197 ? 6.434 19.688 10.117 1 98.56 197 PHE A O 1
ATOM 1543 N N . PHE A 1 198 ? 8.555 19.031 9.703 1 98.31 198 PHE A N 1
ATOM 1544 C CA . PHE A 1 198 ? 9.078 19.609 10.93 1 98.31 198 PHE A CA 1
ATOM 1545 C C . PHE A 1 198 ? 9.656 21 10.672 1 98.31 198 PHE A C 1
ATOM 1547 O O . PHE A 1 198 ? 10.055 21.312 9.539 1 98.31 198 PHE A O 1
ATOM 1554 N N . TYR A 1 199 ? 9.641 21.797 11.727 1 97.5 199 TYR A N 1
ATOM 1555 C CA . TYR A 1 199 ? 10.281 23.094 11.648 1 97.5 199 TYR A CA 1
ATOM 1556 C C . TYR A 1 199 ? 11.484 23.172 12.586 1 97.5 199 TYR A C 1
ATOM 1558 O O . TYR A 1 199 ? 11.445 22.656 13.695 1 97.5 199 TYR A O 1
ATOM 1566 N N . ASP A 1 200 ? 12.43 23.875 12.094 1 95.94 200 ASP A N 1
ATOM 1567 C CA . ASP A 1 200 ? 13.484 24.422 12.945 1 95.94 200 ASP A CA 1
ATOM 1568 C C . ASP A 1 200 ? 13.266 25.906 13.219 1 95.94 200 ASP A C 1
ATOM 1570 O O . ASP A 1 200 ? 12.805 26.641 12.336 1 95.94 200 ASP A O 1
ATOM 1574 N N . VAL A 1 201 ? 13.688 26.281 14.383 1 97.56 201 VAL A N 1
ATOM 1575 C CA . VAL A 1 201 ? 13.516 27.688 14.727 1 97.56 201 VAL A CA 1
ATOM 1576 C C . VAL A 1 201 ? 14.812 28.438 14.461 1 97.56 201 VAL A C 1
ATOM 1578 O O . VAL A 1 201 ? 15.891 28.016 14.883 1 97.56 201 VAL A O 1
ATOM 1581 N N . VAL A 1 202 ? 14.609 29.531 13.781 1 95.81 202 VAL A N 1
ATOM 1582 C CA . VAL A 1 202 ? 15.758 30.406 13.484 1 95.81 202 VAL A CA 1
ATOM 1583 C C . VAL A 1 202 ? 16.047 31.297 14.68 1 95.81 202 VAL A C 1
ATOM 1585 O O . VAL A 1 202 ? 15.234 32.156 15.031 1 95.81 202 VAL A O 1
ATOM 1588 N N . PRO A 1 203 ? 17.266 31.188 15.234 1 94.12 203 PRO A N 1
ATOM 1589 C CA . PRO A 1 203 ? 17.578 32.031 16.406 1 94.12 203 PRO A CA 1
ATOM 1590 C C . PRO A 1 203 ? 17.625 33.5 16.062 1 94.12 203 PRO A C 1
ATOM 1592 O O . PRO A 1 203 ? 18 33.875 14.953 1 94.12 203 PRO A O 1
ATOM 1595 N N . GLY A 1 204 ? 17.266 34.344 17.016 1 94.56 204 GLY A N 1
ATOM 1596 C CA . GLY A 1 204 ? 17.359 35.781 16.875 1 94.56 204 GLY A CA 1
ATOM 1597 C C . GLY A 1 204 ? 16.344 36.375 15.906 1 94.56 204 GLY A C 1
ATOM 1598 O O . GLY A 1 204 ? 16.625 37.375 15.242 1 94.56 204 GLY A O 1
ATOM 1599 N N . SER A 1 205 ? 15.273 35.688 15.781 1 93.25 205 SER A N 1
ATOM 1600 C CA . SER A 1 205 ? 14.305 36.094 14.773 1 93.25 205 SER A CA 1
ATOM 1601 C C . SER A 1 205 ? 12.984 36.531 15.414 1 93.25 205 SER A C 1
ATOM 1603 O O . SER A 1 205 ? 11.914 36.219 14.906 1 93.25 205 SER A O 1
ATOM 1605 N N . SER A 1 206 ? 13.039 37.281 16.484 1 94.94 206 SER A N 1
ATOM 1606 C CA . SER A 1 206 ? 11.852 37.656 17.25 1 94.94 206 SER A CA 1
ATOM 1607 C C . SER A 1 206 ? 11.133 38.844 16.625 1 94.94 206 SER A C 1
ATOM 1609 O O . SER A 1 206 ? 9.992 39.156 16.984 1 94.94 206 SER A O 1
ATOM 1611 N N . SER A 1 207 ? 11.703 39.531 15.617 1 94.81 207 SER A N 1
ATOM 1612 C CA . SER A 1 207 ? 11.156 40.812 15.133 1 94.81 207 SER A CA 1
ATOM 1613 C C . SER A 1 207 ? 10.539 40.625 13.75 1 94.81 207 SER A C 1
ATOM 1615 O O . SER A 1 207 ? 9.984 41.594 13.195 1 94.81 207 SER A O 1
ATOM 1617 N N . PHE A 1 208 ? 10.688 39.438 13.18 1 91.88 208 PHE A N 1
ATOM 1618 C CA . PHE A 1 208 ? 10.133 39.25 11.844 1 91.88 208 PHE A CA 1
ATOM 1619 C C . PHE A 1 208 ? 9.625 37.844 11.641 1 91.88 208 PHE A C 1
ATOM 1621 O O . PHE A 1 208 ? 9.961 36.938 12.414 1 91.88 208 PHE A O 1
ATOM 1628 N N . SER A 1 209 ? 8.727 37.75 10.656 1 91.81 209 SER A N 1
ATOM 1629 C CA . SER A 1 209 ? 8.242 36.438 10.203 1 91.81 209 SER A CA 1
ATOM 1630 C C . SER A 1 209 ? 8.344 36.312 8.688 1 91.81 209 SER A C 1
ATOM 1632 O O . SER A 1 209 ? 8.117 37.281 7.961 1 91.81 209 SER A O 1
ATOM 1634 N N . PHE A 1 210 ? 8.773 35.125 8.281 1 89.69 210 PHE A N 1
ATOM 1635 C CA . PHE A 1 210 ? 8.781 34.938 6.832 1 89.69 210 PHE A CA 1
ATOM 1636 C C . PHE A 1 210 ? 7.75 33.906 6.414 1 89.69 210 PHE A C 1
ATOM 1638 O O . PHE A 1 210 ? 7.684 33.531 5.246 1 89.69 210 PHE A O 1
ATOM 1645 N N . ASN A 1 211 ? 7.008 33.406 7.367 1 95.62 211 ASN A N 1
ATOM 1646 C CA . ASN A 1 211 ? 5.906 32.5 7.051 1 95.62 211 ASN A CA 1
ATOM 1647 C C . ASN A 1 211 ? 4.586 33.25 6.914 1 95.62 211 ASN A C 1
ATOM 1649 O O . ASN A 1 211 ? 4.094 33.844 7.883 1 95.62 211 ASN A O 1
ATOM 1653 N N . SER A 1 212 ? 3.971 33.188 5.715 1 94.69 212 SER A N 1
ATOM 1654 C CA . SER A 1 212 ? 2.756 33.938 5.43 1 94.69 212 SER A CA 1
ATOM 1655 C C . SER A 1 212 ? 1.628 33.562 6.383 1 94.69 212 SER A C 1
ATOM 1657 O O . SER A 1 212 ? 0.879 34.438 6.844 1 94.69 212 SER A O 1
ATOM 1659 N N . TRP A 1 213 ? 1.509 32.281 6.703 1 96.62 213 TRP A N 1
ATOM 1660 C CA . TRP A 1 213 ? 0.419 31.797 7.543 1 96.62 213 TRP A CA 1
ATOM 1661 C C . TRP A 1 213 ? 0.487 32.406 8.938 1 96.62 213 TRP A C 1
ATOM 1663 O O . TRP A 1 213 ? -0.537 32.562 9.602 1 96.62 213 TRP A O 1
ATOM 1673 N N . SER A 1 214 ? 1.633 32.812 9.398 1 97.31 214 SER A N 1
ATOM 1674 C CA . SER A 1 214 ? 1.847 33.312 10.758 1 97.31 214 SER A CA 1
ATOM 1675 C C . SER A 1 214 ? 1.235 34.688 10.93 1 97.31 214 SER A C 1
ATOM 1677 O O . SER A 1 214 ? 0.83 35.062 12.039 1 97.31 214 SER A O 1
ATOM 1679 N N . ASN A 1 215 ? 1.113 35.438 9.844 1 96.12 215 ASN A N 1
ATOM 1680 C CA . ASN A 1 215 ? 0.635 36.844 9.883 1 96.12 215 ASN A CA 1
ATOM 1681 C C . ASN A 1 215 ? -0.816 36.906 10.344 1 96.12 215 ASN A C 1
ATOM 1683 O O . ASN A 1 215 ? -1.288 37.969 10.742 1 96.12 215 ASN A O 1
ATOM 1687 N N . PHE A 1 216 ? -1.469 35.812 10.375 1 97.81 216 PHE A N 1
ATOM 1688 C CA . PHE A 1 216 ? -2.906 35.875 10.617 1 97.81 216 PHE A CA 1
ATOM 1689 C C . PHE A 1 216 ? -3.246 35.281 11.984 1 97.81 216 PHE A C 1
ATOM 1691 O O . PHE A 1 216 ? -4.402 35.344 12.406 1 97.81 216 PHE A O 1
ATOM 1698 N N . LEU A 1 217 ? -2.312 34.781 12.711 1 98.38 217 LEU A N 1
ATOM 1699 C CA . LEU A 1 217 ? -2.525 34.094 13.977 1 98.38 217 LEU A CA 1
ATOM 1700 C C . LEU A 1 217 ? -3.086 35.031 15.031 1 98.38 217 LEU A C 1
ATOM 1702 O O . LEU A 1 217 ? -3.953 34.656 15.82 1 98.38 217 LEU A O 1
ATOM 1706 N N . PRO A 1 218 ? -2.631 36.344 15.031 1 98.06 218 PRO A N 1
ATOM 1707 C CA . PRO A 1 218 ? -3.199 37.25 16.016 1 98.06 218 PRO A CA 1
ATOM 1708 C C . PRO A 1 218 ? -4.707 37.438 15.867 1 98.06 218 PRO A C 1
ATOM 1710 O O . PRO A 1 218 ? -5.406 37.719 16.844 1 98.06 218 PRO A O 1
ATOM 1713 N N . GLN A 1 219 ? -5.223 37.25 14.672 1 98.12 219 GLN A N 1
ATOM 1714 C CA . GLN A 1 219 ? -6.637 37.438 14.391 1 98.12 219 GLN A CA 1
ATOM 1715 C C . GLN A 1 219 ? -7.477 36.281 14.906 1 98.12 219 GLN A C 1
ATOM 1717 O O . GLN A 1 219 ? -8.703 36.406 15.016 1 98.12 219 GLN A O 1
ATOM 1722 N N . VAL A 1 220 ? -6.789 35.188 15.266 1 98.56 220 VAL A N 1
ATOM 1723 C CA . VAL A 1 220 ? -7.543 34 15.688 1 98.56 220 VAL A CA 1
ATOM 1724 C C . VAL A 1 220 ? -7.016 33.531 17.031 1 98.56 220 VAL A C 1
ATOM 1726 O O . VAL A 1 220 ? -6.926 32.312 17.266 1 98.56 220 VAL A O 1
ATOM 1729 N N . ARG A 1 221 ? -6.664 34.375 17.906 1 98.31 221 ARG A N 1
ATOM 1730 C CA . ARG A 1 221 ? -6.109 34.031 19.203 1 98.31 221 ARG A CA 1
ATOM 1731 C C . ARG A 1 221 ? -7.121 33.25 20.047 1 98.31 221 ARG A C 1
ATOM 1733 O O . ARG A 1 221 ? -6.77 32.281 20.734 1 98.31 221 ARG A O 1
ATOM 1740 N N . GLN A 1 222 ? -8.383 33.656 19.984 1 97.88 222 GLN A N 1
ATOM 1741 C CA . GLN A 1 222 ? -9.422 33.062 20.812 1 97.88 222 GLN A CA 1
ATOM 1742 C C . GLN A 1 222 ? -9.961 31.766 20.203 1 97.88 222 GLN A C 1
ATOM 1744 O O . GLN A 1 222 ? -10.109 31.672 18.969 1 97.88 222 GLN A O 1
ATOM 1749 N N . PRO A 1 223 ? -10.32 30.844 21.078 1 96.5 223 PRO A N 1
ATOM 1750 C CA . PRO A 1 223 ? -10.891 29.594 20.562 1 96.5 223 PRO A CA 1
ATOM 1751 C C . PRO A 1 223 ? -12.172 29.828 19.75 1 96.5 223 PRO A C 1
ATOM 1753 O O . PRO A 1 223 ? -13.039 30.594 20.172 1 96.5 223 PRO A O 1
ATOM 1756 N N . GLY A 1 224 ? -12.227 29.172 18.609 1 96.5 224 GLY A N 1
ATOM 1757 C CA . GLY A 1 224 ? -13.406 29.281 17.766 1 96.5 224 GLY A CA 1
ATOM 1758 C C . GLY A 1 224 ? -13.352 30.469 16.828 1 96.5 224 GLY A C 1
ATOM 1759 O O . GLY A 1 224 ? -14.164 30.578 15.906 1 96.5 224 GLY A O 1
ATOM 1760 N N . ALA A 1 225 ? -12.398 31.344 17.047 1 98.19 225 ALA A N 1
ATOM 1761 C CA . ALA A 1 225 ? -12.266 32.5 16.172 1 98.19 225 ALA A CA 1
ATOM 1762 C C . ALA A 1 225 ? -11.906 32.062 14.758 1 98.19 225 ALA A C 1
ATOM 1764 O O . ALA A 1 225 ? -11.109 31.156 14.562 1 98.19 225 ALA A O 1
ATOM 1765 N N . LYS A 1 226 ? -12.516 32.812 13.773 1 98.44 226 LYS A N 1
ATOM 1766 C CA . LYS A 1 226 ? -12.25 32.594 12.352 1 98.44 226 LYS A CA 1
ATOM 1767 C C . LYS A 1 226 ? -11.875 33.906 11.664 1 98.44 226 LYS A C 1
ATOM 1769 O O . LYS A 1 226 ? -12.398 34.969 12 1 98.44 226 LYS A O 1
ATOM 1774 N N . PHE A 1 227 ? -10.977 33.75 10.789 1 98.44 227 PHE A N 1
ATOM 1775 C CA . PHE A 1 227 ? -10.547 34.875 9.977 1 98.44 227 PHE A CA 1
ATOM 1776 C C . PHE A 1 227 ? -10.406 34.469 8.516 1 98.44 227 PHE A C 1
ATOM 1778 O O . PHE A 1 227 ? -9.711 33.5 8.203 1 98.44 227 PHE A O 1
ATOM 1785 N N . GLU A 1 228 ? -11.047 35.188 7.625 1 98.25 228 GLU A N 1
ATOM 1786 C CA . GLU A 1 228 ? -10.953 34.906 6.195 1 98.25 228 GLU A CA 1
ATOM 1787 C C . GLU A 1 228 ? -9.812 35.719 5.559 1 98.25 228 GLU A C 1
ATOM 1789 O O . GLU A 1 228 ? -9.812 36.938 5.598 1 98.25 228 GLU A O 1
ATOM 1794 N N . ILE A 1 229 ? -8.945 35 5.066 1 97.75 229 ILE A N 1
ATOM 1795 C CA . ILE A 1 229 ? -7.82 35.594 4.348 1 97.75 229 ILE A CA 1
ATOM 1796 C C . ILE A 1 229 ? -8.203 35.812 2.889 1 97.75 229 ILE A C 1
ATOM 1798 O O . ILE A 1 229 ? -8.531 34.875 2.17 1 97.75 229 ILE A O 1
ATOM 1802 N N . SER A 1 230 ? -8.078 37.062 2.438 1 95.69 230 SER A N 1
ATOM 1803 C CA . SER A 1 230 ? -8.492 37.438 1.092 1 95.69 230 SER A CA 1
ATOM 1804 C C . SER A 1 230 ? -7.562 36.844 0.038 1 95.69 230 SER A C 1
ATOM 1806 O O . SER A 1 230 ? -6.438 36.438 0.347 1 95.69 230 SER A O 1
ATOM 1808 N N . PRO A 1 231 ? -8.062 36.812 -1.175 1 92.56 231 PRO A N 1
ATOM 1809 C CA . PRO A 1 231 ? -7.266 36.25 -2.26 1 92.56 231 PRO A CA 1
ATOM 1810 C C . PRO A 1 231 ? -5.902 36.938 -2.412 1 92.56 231 PRO A C 1
ATOM 1812 O O . PRO A 1 231 ? -4.914 36.25 -2.736 1 92.56 231 PRO A O 1
ATOM 1815 N N . THR A 1 232 ? -5.805 38.156 -2.156 1 93.44 232 THR A N 1
ATOM 1816 C CA . THR A 1 232 ? -4.574 38.906 -2.363 1 93.44 232 THR A CA 1
ATOM 1817 C C . THR A 1 232 ? -3.549 38.594 -1.28 1 93.44 232 THR A C 1
ATOM 1819 O O . THR A 1 232 ? -2.35 38.812 -1.466 1 93.44 232 THR A O 1
ATOM 1822 N N . ARG A 1 233 ? -4.023 38.094 -0.228 1 94.62 233 ARG A N 1
ATOM 1823 C CA . ARG A 1 233 ? -3.127 37.781 0.881 1 94.62 233 ARG A CA 1
ATOM 1824 C C . ARG A 1 233 ? -2.986 36.281 1.077 1 94.62 233 ARG A C 1
ATOM 1826 O O . ARG A 1 233 ? -2.32 35.812 2.01 1 94.62 233 ARG A O 1
ATOM 1833 N N . SER A 1 234 ? -3.686 35.594 0.206 1 95 234 SER A N 1
ATOM 1834 C CA . SER A 1 234 ? -3.623 34.125 0.293 1 95 234 SER A CA 1
ATOM 1835 C C . SER A 1 234 ? -2.244 33.594 -0.1 1 95 234 SER A C 1
ATOM 1837 O O . SER A 1 234 ? -1.381 34.375 -0.522 1 95 234 SER A O 1
ATOM 1839 N N . PHE A 1 235 ? -1.97 32.375 0.18 1 96.19 235 PHE A N 1
ATOM 1840 C CA . PHE A 1 235 ? -0.694 31.734 -0.139 1 96.19 235 PHE A CA 1
ATOM 1841 C C . PHE A 1 235 ? -0.908 30.328 -0.704 1 96.19 235 PHE A C 1
ATOM 1843 O O . PHE A 1 235 ? -1.925 29.703 -0.427 1 96.19 235 PHE A O 1
ATOM 1850 N N . SER A 1 236 ? 0.026 29.891 -1.525 1 96.81 236 SER A N 1
ATOM 1851 C CA . SER A 1 236 ? -0.004 28.562 -2.121 1 96.81 236 SER A CA 1
ATOM 1852 C C . SER A 1 236 ? 0.679 27.531 -1.222 1 96.81 236 SER A C 1
ATOM 1854 O O . SER A 1 236 ? 1.314 27.906 -0.23 1 96.81 236 SER A O 1
ATOM 1856 N N . LEU A 1 237 ? 0.512 26.266 -1.563 1 97.69 237 LEU A N 1
ATOM 1857 C CA . LEU A 1 237 ? 1.234 25.219 -0.851 1 97.69 237 LEU A CA 1
ATOM 1858 C C . LEU A 1 237 ? 2.74 25.375 -1.026 1 97.69 237 LEU A C 1
ATOM 1860 O O . LEU A 1 237 ? 3.512 25.078 -0.112 1 97.69 237 LEU A O 1
ATOM 1864 N N . GLN A 1 238 ? 3.148 25.859 -2.201 1 96.75 238 GLN A N 1
ATOM 1865 C CA . GLN A 1 238 ? 4.574 26.094 -2.424 1 96.75 238 GLN A CA 1
ATOM 1866 C C . GLN A 1 238 ? 5.121 27.141 -1.454 1 96.75 238 GLN A C 1
ATOM 1868 O O . GLN A 1 238 ? 6.273 27.031 -1.019 1 96.75 238 GLN A O 1
ATOM 1873 N N . ASP A 1 239 ? 4.316 28.109 -1.171 1 95.69 239 ASP A N 1
ATOM 1874 C CA . ASP A 1 239 ? 4.734 29.141 -0.233 1 95.69 239 ASP A CA 1
ATOM 1875 C C . ASP A 1 239 ? 4.992 28.562 1.153 1 95.69 239 ASP A C 1
ATOM 1877 O O . ASP A 1 239 ? 5.73 29.141 1.951 1 95.69 239 ASP A O 1
ATOM 1881 N N . VAL A 1 240 ? 4.391 27.453 1.428 1 96.88 240 VAL A N 1
ATOM 1882 C CA . VAL A 1 240 ? 4.5 26.844 2.748 1 96.88 240 VAL A CA 1
ATOM 1883 C C . VAL A 1 240 ? 5.641 25.828 2.756 1 96.88 240 VAL A C 1
ATOM 1885 O O . VAL A 1 240 ? 6.516 25.875 3.627 1 96.88 240 VAL A O 1
ATOM 1888 N N . VAL A 1 241 ? 5.711 24.953 1.747 1 96.25 241 VAL A N 1
ATOM 1889 C CA . VAL A 1 241 ? 6.59 23.797 1.884 1 96.25 241 VAL A CA 1
ATOM 1890 C C . VAL A 1 241 ? 7.75 23.906 0.897 1 96.25 241 VAL A C 1
ATOM 1892 O O . VAL A 1 241 ? 8.703 23.125 0.965 1 96.25 241 VAL A O 1
ATOM 1895 N N . GLY A 1 242 ? 7.73 24.812 0.011 1 95.25 242 GLY A N 1
ATOM 1896 C CA . GLY A 1 242 ? 8.766 24.922 -1.006 1 95.25 242 GLY A CA 1
ATOM 1897 C C . GLY A 1 242 ? 8.641 23.875 -2.1 1 95.25 242 GLY A C 1
ATOM 1898 O O . GLY A 1 242 ? 7.562 23.312 -2.314 1 95.25 242 GLY A O 1
ATOM 1899 N N . ALA A 1 243 ? 9.734 23.672 -2.771 1 93.44 243 ALA A N 1
ATOM 1900 C CA . ALA A 1 243 ? 9.766 22.766 -3.908 1 93.44 243 ALA A CA 1
ATOM 1901 C C . ALA A 1 243 ? 9.664 21.312 -3.443 1 93.44 243 ALA A C 1
ATOM 1903 O O . ALA A 1 243 ? 10.102 20.969 -2.34 1 93.44 243 ALA A O 1
ATOM 1904 N N . MET A 1 244 ? 9.078 20.578 -4.395 1 94.69 244 MET A N 1
ATOM 1905 C CA . MET A 1 244 ? 9.008 19.141 -4.148 1 94.69 244 MET A CA 1
ATOM 1906 C C . MET A 1 244 ? 10.344 18.469 -4.457 1 94.69 244 MET A C 1
ATOM 1908 O O . MET A 1 244 ? 11.312 19.141 -4.82 1 94.69 244 MET A O 1
ATOM 1912 N N . GLY A 1 245 ? 10.398 17.141 -4.168 1 93.44 245 GLY A N 1
ATOM 1913 C CA . GLY A 1 245 ? 11.594 16.391 -4.516 1 93.44 245 GLY A CA 1
ATOM 1914 C C . GLY A 1 245 ? 12.406 15.984 -3.305 1 93.44 245 GLY A C 1
ATOM 1915 O O . GLY A 1 245 ? 13.5 15.43 -3.443 1 93.44 245 GLY A O 1
ATOM 1916 N N . TRP A 1 246 ? 11.961 16.234 -2.201 1 93.62 246 TRP A N 1
ATOM 1917 C CA . TRP A 1 246 ? 12.641 15.859 -0.966 1 93.62 246 TRP A CA 1
ATOM 1918 C C . TRP A 1 246 ? 12.359 14.398 -0.615 1 93.62 246 TRP A C 1
ATOM 1920 O O . TRP A 1 246 ? 11.359 13.828 -1.052 1 93.62 246 TRP A O 1
ATOM 1930 N N . SER A 1 247 ? 13.297 13.781 0.169 1 97.56 247 SER A N 1
ATOM 1931 C CA . SER A 1 247 ? 13.078 12.438 0.688 1 97.56 247 SER A CA 1
ATOM 1932 C C . SER A 1 247 ? 12.062 12.445 1.83 1 97.56 247 SER A C 1
ATOM 1934 O O . SER A 1 247 ? 11.812 13.492 2.438 1 97.56 247 SER A O 1
ATOM 1936 N N . TYR A 1 248 ? 11.469 11.297 2.092 1 98.62 248 TYR A N 1
ATOM 1937 C CA . TYR A 1 248 ? 10.445 11.195 3.121 1 98.62 248 TYR A CA 1
ATOM 1938 C C . TYR A 1 248 ? 10.273 9.75 3.572 1 98.62 248 TYR A C 1
ATOM 1940 O O . TYR A 1 248 ? 10.711 8.82 2.891 1 98.62 248 TYR A O 1
ATOM 1948 N N . TYR A 1 249 ? 9.703 9.594 4.711 1 98.81 249 TYR A N 1
ATOM 1949 C CA . TYR A 1 249 ? 9.242 8.312 5.23 1 98.81 249 TYR A CA 1
ATOM 1950 C C . TYR A 1 249 ? 7.738 8.156 5.043 1 98.81 249 TYR A C 1
ATOM 1952 O O . TYR A 1 249 ? 6.992 9.141 5.117 1 98.81 249 TYR A O 1
ATOM 1960 N N . SER A 1 250 ? 7.32 6.961 4.789 1 98.75 250 SER A N 1
ATOM 1961 C CA . SER A 1 250 ? 5.891 6.711 4.648 1 98.75 250 SER A CA 1
ATOM 1962 C C . SER A 1 250 ? 5.48 5.434 5.371 1 98.75 250 SER A C 1
ATOM 1964 O O . SER A 1 250 ? 6.246 4.469 5.422 1 98.75 250 SER A O 1
ATOM 1966 N N . TYR A 1 251 ? 4.312 5.422 5.914 1 98.12 251 TYR A N 1
ATOM 1967 C CA . TYR A 1 251 ? 3.732 4.273 6.594 1 98.12 251 TYR A CA 1
ATOM 1968 C C . TYR A 1 251 ? 2.217 4.402 6.688 1 98.12 251 TYR A C 1
ATOM 1970 O O . TYR A 1 251 ? 1.672 5.5 6.551 1 98.12 251 TYR A O 1
ATOM 1978 N N . ASP A 1 252 ? 1.539 3.277 6.848 1 97.12 252 ASP A N 1
ATOM 1979 C CA . ASP A 1 252 ? 0.107 3.262 7.125 1 97.12 252 ASP A CA 1
ATOM 1980 C C . ASP A 1 252 ? -0.173 3.621 8.586 1 97.12 252 ASP A C 1
ATOM 1982 O O . ASP A 1 252 ? 0.409 3.031 9.492 1 97.12 252 ASP A O 1
ATOM 1986 N N . GLY A 1 253 ? -1.021 4.582 8.75 1 98.19 253 GLY A N 1
ATOM 1987 C CA . GLY A 1 253 ? -1.288 4.988 10.117 1 98.19 253 GLY A CA 1
ATOM 1988 C C . GLY A 1 253 ? -2.699 5.504 10.32 1 98.19 253 GLY A C 1
ATOM 1989 O O . GLY A 1 253 ? -3.609 5.156 9.562 1 98.19 253 GLY A O 1
ATOM 1990 N N . SER A 1 254 ? -2.896 6.223 11.438 1 98.19 254 SER A N 1
ATOM 1991 C CA . SER A 1 254 ? -4.188 6.762 11.852 1 98.19 254 SER A CA 1
ATOM 1992 C C . SER A 1 254 ? -4.148 8.281 11.945 1 98.19 254 SER A C 1
ATOM 1994 O O . SER A 1 254 ? -3.086 8.891 11.812 1 98.19 254 SER A O 1
ATOM 1996 N N . LEU A 1 255 ? -5.297 8.766 12.047 1 97.31 255 LEU A N 1
ATOM 1997 C CA . LEU A 1 255 ? -5.359 10.133 12.57 1 97.31 255 LEU A CA 1
ATOM 1998 C C . LEU A 1 255 ? -4.664 10.227 13.922 1 97.31 255 LEU A C 1
ATOM 2000 O O . LEU A 1 255 ? -4.574 9.242 14.656 1 97.31 255 LEU A O 1
ATOM 2004 N N . THR A 1 256 ? -4.227 11.453 14.234 1 97.31 256 THR A N 1
ATOM 2005 C CA . THR A 1 256 ? -3.504 11.641 15.484 1 97.31 256 THR A CA 1
ATOM 2006 C C . THR A 1 256 ? -4.418 12.219 16.562 1 97.31 256 THR A C 1
ATOM 2008 O O . THR A 1 256 ? -3.98 12.484 17.672 1 97.31 256 THR A O 1
ATOM 2011 N N . THR A 1 257 ? -5.625 12.508 16.234 1 94.38 257 THR A N 1
ATOM 2012 C CA . THR A 1 257 ? -6.668 12.93 17.172 1 94.38 257 THR A CA 1
ATOM 2013 C C . THR A 1 257 ? -7.91 12.055 17.016 1 94.38 257 THR A C 1
ATOM 2015 O O . THR A 1 257 ? -8.125 11.453 15.961 1 94.38 257 THR A O 1
ATOM 2018 N N . PRO A 1 258 ? -8.625 11.969 18.109 1 92.94 258 PRO A N 1
ATOM 2019 C CA . PRO A 1 258 ? -9.867 11.203 17.953 1 92.94 258 PRO A CA 1
ATOM 2020 C C . PRO A 1 258 ? -10.703 11.672 16.766 1 92.94 258 PRO A C 1
ATOM 2022 O O . PRO A 1 258 ? -10.805 12.875 16.516 1 92.94 258 PRO A O 1
ATOM 2025 N N . PRO A 1 259 ? -11.211 10.648 16.016 1 93.19 259 PRO A N 1
ATOM 2026 C CA . PRO A 1 259 ? -11.484 9.258 16.375 1 93.19 259 PRO A CA 1
ATOM 2027 C C . PRO A 1 259 ? -10.328 8.32 16.031 1 93.19 259 PRO A C 1
ATOM 2029 O O . PRO A 1 259 ? -10.477 7.094 16.125 1 93.19 259 PRO A O 1
ATOM 2032 N N . CYS A 1 260 ? -9.227 8.758 15.625 1 96.19 260 CYS A N 1
ATOM 2033 C CA . CYS A 1 260 ? -7.996 8 15.445 1 96.19 260 CYS A CA 1
ATOM 2034 C C . CYS A 1 260 ? -8.18 6.91 14.398 1 96.19 260 CYS A C 1
ATOM 2036 O O . CYS A 1 260 ? -7.695 5.789 14.57 1 96.19 260 CYS A O 1
ATOM 2038 N N . LEU A 1 261 ? -8.93 7.266 13.391 1 96.25 261 LEU A N 1
ATOM 2039 C CA . LEU A 1 261 ? -9.203 6.27 12.359 1 96.25 261 LEU A CA 1
ATOM 2040 C C . LEU A 1 261 ? -7.922 5.852 11.648 1 96.25 261 LEU A C 1
ATOM 2042 O O . LEU A 1 261 ? -7.133 6.703 11.234 1 96.25 261 LEU A O 1
ATOM 2046 N N . GLU A 1 262 ? -7.711 4.547 11.508 1 96.88 262 GLU A N 1
ATOM 2047 C CA . GLU A 1 262 ? -6.508 3.994 10.898 1 96.88 262 GLU A CA 1
ATOM 2048 C C . GLU A 1 262 ? -6.637 3.924 9.383 1 96.88 262 GLU A C 1
ATOM 2050 O O . GLU A 1 262 ? -6.547 2.844 8.797 1 96.88 262 GLU A O 1
ATOM 2055 N N . THR A 1 263 ? -6.801 5.129 8.734 1 97.88 263 THR A N 1
ATOM 2056 C CA . THR A 1 263 ? -7.113 5.234 7.312 1 97.88 263 THR A CA 1
ATOM 2057 C C . THR A 1 263 ? -6.137 6.172 6.613 1 97.88 263 THR A C 1
ATOM 2059 O O . THR A 1 263 ? -6.379 6.605 5.484 1 97.88 263 THR A O 1
ATOM 2062 N N . VAL A 1 264 ? -5 6.438 7.285 1 98.69 264 VAL A N 1
ATOM 2063 C CA . VAL A 1 264 ? -4.145 7.516 6.805 1 98.69 264 VAL A CA 1
ATOM 2064 C C . VAL A 1 264 ? -2.865 6.938 6.211 1 98.69 264 VAL A C 1
ATOM 2066 O O . VAL A 1 264 ? -2.199 6.109 6.844 1 98.69 264 VAL A O 1
ATOM 2069 N N . ASN A 1 265 ? -2.584 7.348 4.98 1 98.69 265 ASN A N 1
ATOM 2070 C CA . ASN A 1 265 ? -1.229 7.219 4.453 1 98.69 265 ASN A CA 1
ATOM 2071 C C . ASN A 1 265 ? -0.34 8.375 4.91 1 98.69 265 ASN A C 1
ATOM 2073 O O . ASN A 1 265 ? -0.513 9.508 4.469 1 98.69 265 ASN A O 1
ATOM 2077 N N . TRP A 1 266 ? 0.601 8.117 5.75 1 98.88 266 TRP A N 1
ATOM 2078 C CA . TRP A 1 266 ? 1.479 9.156 6.27 1 98.88 266 TRP A CA 1
ATOM 2079 C C . TRP A 1 266 ? 2.707 9.328 5.379 1 98.88 266 TRP A C 1
ATOM 2081 O O . TRP A 1 266 ? 3.328 8.344 4.973 1 98.88 266 TRP A O 1
ATOM 2091 N N . ILE A 1 267 ? 3 10.492 5.105 1 98.88 267 ILE A N 1
ATOM 2092 C CA . ILE A 1 267 ? 4.227 10.922 4.438 1 98.88 267 ILE A CA 1
ATOM 2093 C C . ILE A 1 267 ? 4.949 11.953 5.301 1 98.88 267 ILE A C 1
ATOM 2095 O O . ILE A 1 267 ? 4.52 13.102 5.398 1 98.88 267 ILE A O 1
ATOM 2099 N N . VAL A 1 268 ? 6.008 11.539 5.938 1 98.81 268 VAL A N 1
ATOM 2100 C CA . VAL A 1 268 ? 6.75 12.414 6.84 1 98.81 268 VAL A CA 1
ATOM 2101 C C . VAL A 1 268 ? 8.039 12.875 6.168 1 98.81 268 VAL A C 1
ATOM 2103 O O . VAL A 1 268 ? 8.961 12.078 5.961 1 98.81 268 VAL A O 1
ATOM 2106 N N . SER A 1 269 ? 8.141 14.172 5.91 1 98.19 269 SER A N 1
ATOM 2107 C CA . SER A 1 269 ? 9.234 14.734 5.129 1 98.19 269 SER A CA 1
ATOM 2108 C C . SER A 1 269 ? 10.547 14.688 5.902 1 98.19 269 SER A C 1
ATO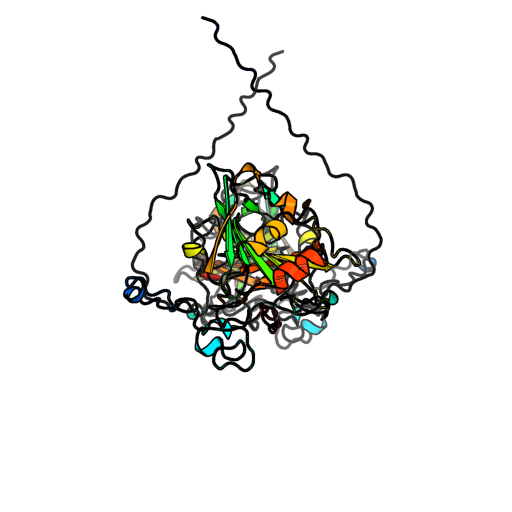M 2110 O O . SER A 1 269 ? 10.578 14.961 7.105 1 98.19 269 SER A O 1
ATOM 2112 N N . ASN A 1 270 ? 11.562 14.32 5.176 1 95.75 270 ASN A N 1
ATOM 2113 C CA . ASN A 1 270 ? 12.906 14.484 5.715 1 95.75 270 ASN A CA 1
ATOM 2114 C C . ASN A 1 270 ? 13.367 15.938 5.656 1 95.75 270 ASN A C 1
ATOM 2116 O O . ASN A 1 270 ? 14.25 16.344 6.414 1 95.75 270 ASN A O 1
ATOM 2120 N N . LYS A 1 271 ? 12.789 16.672 4.73 1 94.5 271 LYS A N 1
ATOM 2121 C CA . LYS A 1 271 ? 13.031 18.109 4.652 1 94.5 271 LYS A CA 1
ATOM 2122 C C . LYS A 1 271 ? 12.383 18.844 5.824 1 94.5 271 LYS A C 1
ATOM 2124 O O . LYS A 1 271 ? 11.203 18.625 6.121 1 94.5 271 LYS A O 1
ATOM 2129 N N . ARG A 1 272 ? 13.133 19.719 6.438 1 96.25 272 ARG A N 1
ATOM 2130 C CA . ARG A 1 272 ? 12.609 20.562 7.504 1 96.25 272 ARG A CA 1
ATOM 2131 C C . ARG A 1 272 ? 12.344 21.969 6.996 1 96.25 272 ARG A C 1
ATOM 2133 O O . ARG A 1 272 ? 13.039 22.469 6.109 1 96.25 272 ARG A O 1
ATOM 2140 N N . LEU A 1 273 ? 11.367 22.516 7.57 1 97.25 273 LEU A N 1
ATOM 2141 C CA . LEU A 1 273 ? 11.062 23.906 7.289 1 97.25 273 LEU A CA 1
ATOM 2142 C C . LEU A 1 273 ? 11.594 24.828 8.391 1 97.25 273 LEU A C 1
ATOM 2144 O O . LEU A 1 273 ? 12.117 24.344 9.398 1 97.25 273 LEU A O 1
ATOM 2148 N N . SER A 1 274 ? 11.492 26.141 8.102 1 96.5 274 SER A N 1
ATOM 2149 C CA . SER A 1 274 ? 12 27.094 9.078 1 96.5 274 SER A CA 1
ATOM 2150 C C . SER A 1 274 ? 10.875 27.969 9.633 1 96.5 274 SER A C 1
ATOM 2152 O O . SER A 1 274 ? 10 28.406 8.891 1 96.5 274 SER A O 1
ATOM 2154 N N . ALA A 1 275 ? 10.961 28.188 10.945 1 97.56 275 ALA A N 1
ATOM 2155 C CA . ALA A 1 275 ? 10.086 29.125 11.633 1 97.56 275 ALA A CA 1
ATOM 2156 C C . ALA A 1 275 ? 10.898 30.156 12.422 1 97.56 275 ALA A C 1
ATOM 2158 O O . ALA A 1 275 ? 12.023 29.875 12.828 1 97.56 275 ALA A O 1
ATOM 2159 N N . THR A 1 276 ? 10.289 31.328 12.594 1 97.44 276 THR A N 1
ATOM 2160 C CA . THR A 1 276 ? 10.953 32.344 13.398 1 97.44 276 THR A CA 1
ATOM 2161 C C . THR A 1 276 ? 10.484 32.281 14.852 1 97.44 276 THR A C 1
ATOM 2163 O O . THR A 1 276 ? 9.469 31.656 15.148 1 97.44 276 THR A O 1
ATOM 2166 N N . GLU A 1 277 ? 11.281 32.938 15.688 1 97.81 277 GLU A N 1
ATOM 2167 C CA . GLU A 1 277 ? 10.852 33.094 17.078 1 97.81 277 GLU A CA 1
ATOM 2168 C C . GLU A 1 277 ? 9.516 33.812 17.156 1 97.81 277 GLU A C 1
ATOM 2170 O O . GLU A 1 277 ? 8.695 33.531 18.047 1 97.81 277 GLU A O 1
ATOM 2175 N N . LEU A 1 278 ? 9.312 34.781 16.281 1 97.94 278 LEU A N 1
ATOM 2176 C CA . LEU A 1 278 ? 8.039 35.469 16.25 1 97.94 278 LEU A CA 1
ATOM 2177 C C . LEU A 1 278 ? 6.898 34.531 15.891 1 97.94 278 LEU A C 1
ATOM 2179 O O . LEU A 1 278 ? 5.828 34.594 16.5 1 97.94 278 LEU A O 1
ATOM 2183 N N . ASP A 1 279 ? 7.117 33.656 14.883 1 98.06 279 ASP A N 1
ATOM 2184 C CA . ASP A 1 279 ? 6.117 32.656 14.531 1 98.06 279 ASP A CA 1
ATOM 2185 C C . ASP A 1 279 ? 5.723 31.828 15.742 1 98.06 279 ASP A C 1
ATOM 2187 O O . ASP A 1 279 ? 4.535 31.641 16.016 1 98.06 279 ASP A O 1
ATOM 2191 N N . MET A 1 280 ? 6.758 31.344 16.453 1 98.31 280 MET A N 1
ATOM 2192 C CA . MET A 1 280 ? 6.527 30.484 17.609 1 98.31 280 MET A CA 1
ATOM 2193 C C . MET A 1 280 ? 5.773 31.234 18.703 1 98.31 280 MET A C 1
ATOM 2195 O O . MET A 1 280 ? 4.867 30.688 19.328 1 98.31 280 MET A O 1
ATOM 2199 N N . SER A 1 281 ? 6.16 32.469 18.906 1 98 281 SER A N 1
ATOM 2200 C CA . SER A 1 281 ? 5.484 33.281 19.906 1 98 281 SER A CA 1
ATOM 2201 C C . SER A 1 281 ? 4.008 33.469 19.578 1 98 281 SER A C 1
ATOM 2203 O O . SER A 1 281 ? 3.148 33.406 20.453 1 98 281 SER A O 1
ATOM 2205 N N . ARG A 1 282 ? 3.713 33.719 18.359 1 98.19 282 ARG A N 1
ATOM 2206 C CA . ARG A 1 282 ? 2.336 33.906 17.906 1 98.19 282 ARG A CA 1
ATOM 2207 C C . ARG A 1 282 ? 1.531 32.625 18.094 1 98.19 282 ARG A C 1
ATOM 2209 O O . ARG A 1 282 ? 0.39 32.656 18.562 1 98.19 282 ARG A O 1
ATOM 2216 N N . LEU A 1 283 ? 2.111 31.484 17.766 1 98.5 283 LEU A N 1
ATOM 2217 C CA . LEU A 1 283 ? 1.441 30.219 17.969 1 98.5 283 LEU A CA 1
ATOM 2218 C C . LEU A 1 283 ? 1.173 29.969 19.453 1 98.5 283 LEU A C 1
ATOM 2220 O O . LEU A 1 283 ? 0.056 29.609 19.844 1 98.5 283 LEU A O 1
ATOM 2224 N N . ARG A 1 284 ? 2.127 30.219 20.266 1 98.06 284 ARG A N 1
ATOM 2225 C CA . ARG A 1 284 ? 2.059 29.938 21.688 1 98.06 284 ARG A CA 1
ATOM 2226 C C . ARG A 1 284 ? 1.142 30.938 22.406 1 98.06 284 ARG A C 1
ATOM 2228 O O . ARG A 1 284 ? 0.798 30.75 23.562 1 98.06 284 ARG A O 1
ATOM 2235 N N . SER A 1 285 ? 0.728 31.984 21.719 1 97.94 285 SER A N 1
ATOM 2236 C CA . SER A 1 285 ? -0.188 32.969 22.297 1 97.94 285 SER A CA 1
ATOM 2237 C C . SER A 1 285 ? -1.642 32.562 22.078 1 97.94 285 SER A C 1
ATOM 2239 O O . SER A 1 285 ? -2.551 33.156 22.656 1 97.94 285 SER A O 1
ATOM 2241 N N . LEU A 1 286 ? -1.852 31.594 21.266 1 98.19 286 LEU A N 1
ATOM 2242 C CA . LEU A 1 286 ? -3.215 31.125 21.031 1 98.19 286 LEU A CA 1
ATOM 2243 C C . LEU A 1 286 ? -3.803 30.5 22.297 1 98.19 286 LEU A C 1
ATOM 2245 O O . LEU A 1 286 ? -3.068 29.953 23.109 1 98.19 286 LEU A O 1
ATOM 2249 N N . ILE A 1 287 ? -5.129 30.594 22.391 1 96.94 287 ILE A N 1
ATOM 2250 C CA . ILE A 1 287 ? -5.816 30.156 23.594 1 96.94 287 ILE A CA 1
ATOM 2251 C C . ILE A 1 287 ? -6.66 28.922 23.297 1 96.94 287 ILE A C 1
ATOM 2253 O O . ILE A 1 287 ? -7.332 28.859 22.266 1 96.94 287 ILE A O 1
ATOM 2257 N N . THR A 1 288 ? -6.602 27.953 24.188 1 93.94 288 THR A N 1
ATOM 2258 C CA . THR A 1 288 ? -7.371 26.719 24.031 1 93.94 288 THR A CA 1
ATOM 2259 C C . THR A 1 288 ? -8.828 26.938 24.422 1 93.94 288 THR A C 1
ATOM 2261 O O . THR A 1 288 ? -9.188 28 24.922 1 93.94 288 THR A O 1
ATOM 2264 N N . LYS A 1 289 ? -9.586 25.906 24.156 1 88.75 289 LYS A N 1
ATOM 2265 C CA . LYS A 1 289 ? -10.992 25.953 24.547 1 88.75 289 LYS A CA 1
ATOM 2266 C C . LYS A 1 289 ? -11.141 26.062 26.047 1 88.75 289 LYS A C 1
ATOM 2268 O O . LYS A 1 289 ? -12.141 26.594 26.547 1 88.75 289 LYS A O 1
ATOM 2273 N N . GLN A 1 290 ? -10.195 25.703 26.797 1 86.69 290 GLN A N 1
ATOM 2274 C CA . GLN A 1 290 ? -10.219 25.75 28.25 1 86.69 290 GLN A CA 1
ATOM 2275 C C . GLN A 1 290 ? -9.703 27.094 28.766 1 86.69 290 GLN A C 1
ATOM 2277 O O . GLN A 1 290 ? -9.547 27.281 29.969 1 86.69 290 GLN A O 1
ATOM 2282 N N . GLY A 1 291 ? -9.336 27.938 27.859 1 90.5 291 GLY A N 1
ATOM 2283 C CA . GLY A 1 291 ? -8.914 29.281 28.25 1 90.5 291 GLY A CA 1
ATOM 2284 C C . GLY A 1 291 ? -7.441 29.359 28.609 1 90.5 291 GLY A C 1
ATOM 2285 O O . GLY A 1 291 ? -7 30.328 29.219 1 90.5 291 GLY A O 1
ATOM 2286 N N . LYS A 1 292 ? -6.781 28.328 28.328 1 91.94 292 LYS A N 1
ATOM 2287 C CA . LYS A 1 292 ? -5.352 28.297 28.609 1 91.94 292 LYS A CA 1
ATOM 2288 C C . LYS A 1 292 ? -4.531 28.547 27.344 1 91.94 292 LYS A C 1
ATOM 2290 O O . LYS A 1 292 ? -5.055 28.453 26.234 1 91.94 292 LYS A O 1
ATOM 2295 N N . GLN A 1 293 ? -3.322 28.891 27.625 1 94.5 293 GLN A N 1
ATOM 2296 C CA . GLN A 1 293 ? -2.416 28.984 26.484 1 94.5 293 GLN A CA 1
ATOM 2297 C C . GLN A 1 293 ? -2.262 27.625 25.797 1 94.5 293 GLN A C 1
ATOM 2299 O O . GLN A 1 293 ? -2.139 26.594 26.453 1 94.5 293 GLN A O 1
ATOM 2304 N N . MET A 1 294 ? -2.262 27.625 24.5 1 95.31 294 MET A N 1
ATOM 2305 C CA . MET A 1 294 ? -2.137 26.406 23.734 1 95.31 294 MET A CA 1
ATOM 2306 C C . MET A 1 294 ? -0.671 26.031 23.516 1 95.31 294 MET A C 1
ATOM 2308 O O . MET A 1 294 ? -0.035 26.516 22.578 1 95.31 294 MET A O 1
ATOM 2312 N N . VAL A 1 295 ? -0.117 25.172 24.375 1 93.88 295 VAL A N 1
ATOM 2313 C CA . VAL A 1 295 ? 1.317 24.922 24.281 1 93.88 295 VAL A CA 1
ATOM 2314 C C . VAL A 1 295 ? 1.585 23.406 24.344 1 93.88 295 VAL A C 1
ATOM 2316 O O . VAL A 1 295 ? 2.732 22.984 24.484 1 93.88 295 VAL A O 1
ATOM 2319 N N . LEU A 1 296 ? 0.606 22.562 24.359 1 90.88 296 LEU A N 1
ATOM 2320 C CA . LEU A 1 296 ? 0.714 21.109 24.359 1 90.88 296 LEU A CA 1
ATOM 2321 C C . LEU A 1 296 ? -0.377 20.484 23.484 1 90.88 296 LEU A C 1
ATOM 2323 O O . LEU A 1 296 ? -1.231 19.75 23.984 1 90.88 296 LEU A O 1
ATOM 2327 N N . ASN A 1 297 ? -0.25 20.641 22.203 1 94.94 297 ASN A N 1
ATOM 2328 C CA . ASN A 1 297 ? -1.298 20.141 21.328 1 94.94 297 ASN A CA 1
ATOM 2329 C C . ASN A 1 297 ? -0.78 19.016 20.438 1 94.94 297 ASN A C 1
ATOM 2331 O O . ASN A 1 297 ? -1.034 19.016 19.219 1 94.94 297 ASN A O 1
ATOM 2335 N N . TYR A 1 298 ? -0.047 18.109 21.031 1 95.19 298 TYR A N 1
ATOM 2336 C CA . TYR A 1 298 ? 0.478 16.984 20.266 1 95.19 298 TYR A CA 1
ATOM 2337 C C . TYR A 1 298 ? 0.287 15.672 21.016 1 95.19 298 TYR A C 1
ATOM 2339 O O . TYR A 1 298 ? 0.308 15.648 22.25 1 95.19 298 TYR A O 1
ATOM 2347 N N . ARG A 1 299 ? 0.048 14.656 20.234 1 94.62 299 ARG A N 1
ATOM 2348 C CA . ARG A 1 299 ? -0.065 13.305 20.766 1 94.62 299 ARG A CA 1
ATOM 2349 C C . ARG A 1 299 ? 1.303 12.641 20.859 1 94.62 299 ARG A C 1
ATOM 2351 O O . ARG A 1 299 ? 2.119 12.758 19.953 1 94.62 299 ARG A O 1
ATOM 2358 N N . SER A 1 300 ? 1.552 11.906 21.969 1 94 300 SER A N 1
ATOM 2359 C CA . SER A 1 300 ? 2.801 11.164 22.109 1 94 300 SER A CA 1
ATOM 2360 C C . SER A 1 300 ? 2.891 10.047 21.062 1 94 300 SER A C 1
ATOM 2362 O O . SER A 1 300 ? 1.873 9.469 20.672 1 94 300 SER A O 1
ATOM 2364 N N . PRO A 1 301 ? 4.129 9.742 20.672 1 97 301 PRO A N 1
ATOM 2365 C CA . PRO A 1 301 ? 4.285 8.672 19.688 1 97 301 PRO A CA 1
ATOM 2366 C C . PRO A 1 301 ? 3.639 7.363 20.125 1 97 301 PRO A C 1
ATOM 2368 O O . PRO A 1 301 ? 3.711 7 21.297 1 97 301 PRO A O 1
ATOM 2371 N N . GLN A 1 302 ? 2.988 6.738 19.219 1 97.12 302 GLN A N 1
ATOM 2372 C CA . GLN A 1 302 ? 2.361 5.434 19.406 1 97.12 302 GLN A CA 1
ATOM 2373 C C . GLN A 1 302 ? 3.295 4.305 18.969 1 97.12 302 GLN A C 1
ATOM 2375 O O . GLN A 1 302 ? 4.242 4.531 18.219 1 97.12 302 GLN A O 1
ATOM 2380 N N . PRO A 1 303 ? 3.004 3.074 19.484 1 95.94 303 PRO A N 1
ATOM 2381 C CA . PRO A 1 303 ? 3.844 1.943 19.094 1 95.94 303 PRO A CA 1
ATOM 2382 C C . PRO A 1 303 ? 3.783 1.667 17.578 1 95.94 303 PRO A C 1
ATOM 2384 O O . PRO A 1 303 ? 2.701 1.684 17 1 95.94 303 PRO A O 1
ATOM 2387 N N . GLN A 1 304 ? 4.969 1.468 17.047 1 94.75 304 GLN A N 1
ATOM 2388 C CA . GLN A 1 304 ? 5.027 1.108 15.625 1 94.75 304 GLN A CA 1
ATOM 2389 C C . GLN A 1 304 ? 4.473 -0.293 15.391 1 94.75 304 GLN A C 1
ATOM 2391 O O . GLN A 1 304 ? 3.857 -0.557 14.359 1 94.75 304 GLN A O 1
ATOM 2396 N N . ASN A 1 305 ? 4.656 -1.202 16.422 1 92.69 305 ASN A N 1
ATOM 2397 C CA . ASN A 1 305 ? 4.32 -2.613 16.266 1 92.69 305 ASN A CA 1
ATOM 2398 C C . ASN A 1 305 ? 5.062 -3.242 15.094 1 92.69 305 ASN A C 1
ATOM 2400 O O . ASN A 1 305 ? 6.27 -3.053 14.945 1 92.69 305 ASN A O 1
ATOM 2404 N N . THR A 1 306 ? 4.414 -4.055 14.266 1 88.94 306 THR A N 1
ATOM 2405 C CA . THR A 1 306 ? 5.137 -4.742 13.195 1 88.94 306 THR A CA 1
ATOM 2406 C C . THR A 1 306 ? 5 -3.988 11.883 1 88.94 306 THR A C 1
ATOM 2408 O O . THR A 1 306 ? 5.422 -4.48 10.828 1 88.94 306 THR A O 1
ATOM 2411 N N . ARG A 1 307 ? 4.531 -2.803 12.016 1 90.62 307 ARG A N 1
ATOM 2412 C CA . ARG A 1 307 ? 4.348 -2.029 10.789 1 90.62 307 ARG A CA 1
ATOM 2413 C C . ARG A 1 307 ? 5.691 -1.71 10.141 1 90.62 307 ARG A C 1
ATOM 2415 O O . ARG A 1 307 ? 6.672 -1.435 10.836 1 90.62 307 ARG A O 1
ATOM 2422 N N . ARG A 1 308 ? 5.559 -1.652 8.867 1 94.75 308 ARG A N 1
ATOM 2423 C CA . ARG A 1 308 ? 6.734 -1.274 8.086 1 94.75 308 ARG A CA 1
ATOM 2424 C C . ARG A 1 308 ? 6.738 0.223 7.793 1 94.75 308 ARG A C 1
ATOM 2426 O O . ARG A 1 308 ? 5.688 0.812 7.527 1 94.75 308 ARG A O 1
ATOM 2433 N N . VAL A 1 309 ? 7.91 0.779 7.902 1 97.88 309 VAL A N 1
ATOM 2434 C CA . VAL A 1 309 ? 8.164 2.154 7.484 1 97.88 309 VAL A CA 1
ATOM 2435 C C . VAL A 1 309 ? 9.078 2.164 6.262 1 97.88 309 VAL A C 1
ATOM 2437 O O . VAL A 1 309 ? 10.094 1.465 6.234 1 97.88 309 VAL A O 1
ATOM 2440 N N . PHE A 1 310 ? 8.695 2.947 5.289 1 98.5 310 PHE A N 1
ATOM 2441 C CA . PHE A 1 310 ? 9.445 2.986 4.039 1 98.5 310 PHE A CA 1
ATOM 2442 C C . PHE A 1 310 ? 10.148 4.328 3.867 1 98.5 310 PHE A C 1
ATOM 2444 O O . PHE A 1 310 ? 9.617 5.367 4.27 1 98.5 310 PHE A O 1
ATOM 2451 N N . PHE A 1 311 ? 11.391 4.246 3.316 1 98.62 311 PHE A N 1
ATOM 2452 C CA . PHE A 1 311 ? 12.156 5.449 3.012 1 98.62 311 PHE A CA 1
ATOM 2453 C C . PHE A 1 311 ? 12.234 5.672 1.506 1 98.62 311 PHE A C 1
ATOM 2455 O O . PHE A 1 311 ? 12.742 4.824 0.771 1 98.62 311 PHE A O 1
ATOM 2462 N N . TYR A 1 312 ? 11.609 6.793 1.11 1 97.75 312 TYR A N 1
ATOM 2463 C CA . TYR A 1 312 ? 11.57 7.172 -0.298 1 97.75 312 TYR A CA 1
ATOM 2464 C C . TYR A 1 312 ? 12.617 8.234 -0.605 1 97.75 312 TYR A C 1
ATOM 2466 O O . TYR A 1 312 ? 12.727 9.234 0.107 1 97.75 312 TYR A O 1
ATOM 2474 N N . MET B 1 1 ? -14.617 36 -44.031 1 24.52 1 MET B N 1
ATOM 2475 C CA . MET B 1 1 ? -14.805 35.438 -42.688 1 24.52 1 MET B CA 1
ATOM 2476 C C . MET B 1 1 ? -13.773 34.344 -42.406 1 24.52 1 MET B C 1
ATOM 2478 O O . MET B 1 1 ? -13.742 33.312 -43.094 1 24.52 1 MET B O 1
ATOM 2482 N N . SER B 1 2 ? -12.727 34.719 -41.875 1 20.64 2 SER B N 1
ATOM 2483 C CA . SER B 1 2 ? -11.344 34.25 -41.812 1 20.64 2 SER B CA 1
ATOM 2484 C C . SER B 1 2 ? -11.172 33.125 -40.781 1 20.64 2 SER B C 1
ATOM 2486 O O . SER B 1 2 ? -11.477 33.312 -39.625 1 20.64 2 SER B O 1
ATOM 2488 N N . ALA B 1 3 ? -11.289 31.922 -41.25 1 25.42 3 ALA B N 1
ATOM 2489 C CA . ALA B 1 3 ? -11.281 30.656 -40.531 1 25.42 3 ALA B CA 1
ATOM 2490 C C . ALA B 1 3 ? -9.938 30.438 -39.844 1 25.42 3 ALA B C 1
ATOM 2492 O O . ALA B 1 3 ? -8.914 30.234 -40.5 1 25.42 3 ALA B O 1
ATOM 2493 N N . LEU B 1 4 ? -9.648 31.203 -38.781 1 21.23 4 LEU B N 1
ATOM 2494 C CA . LEU B 1 4 ? -8.359 31.234 -38.125 1 21.23 4 LEU B CA 1
ATOM 2495 C C . LEU B 1 4 ? -7.973 29.844 -37.625 1 21.23 4 LEU B C 1
ATOM 2497 O O . LEU B 1 4 ? -8.711 29.234 -36.844 1 21.23 4 LEU B O 1
ATOM 2501 N N . CYS B 1 5 ? -7.262 29.094 -38.375 1 21.2 5 CYS B N 1
ATOM 2502 C CA . CYS B 1 5 ? -6.66 27.781 -38.188 1 21.2 5 CYS B CA 1
ATOM 2503 C C . CYS B 1 5 ? -5.711 27.781 -37 1 21.2 5 CYS B C 1
ATOM 2505 O O . CYS B 1 5 ? -4.641 28.391 -37.062 1 21.2 5 CYS B O 1
ATOM 2507 N N . LEU B 1 6 ? -6.246 28.031 -35.844 1 21.53 6 LEU B N 1
ATOM 2508 C CA . LEU B 1 6 ? -5.32 28.125 -34.719 1 21.53 6 LEU B CA 1
ATOM 2509 C C . LEU B 1 6 ? -4.445 26.875 -34.625 1 21.53 6 LEU B C 1
ATOM 2511 O O . LEU B 1 6 ? -4.949 25.75 -34.656 1 21.53 6 LEU B O 1
ATOM 2515 N N . SER B 1 7 ? -3.24 27 -34.906 1 19.94 7 SER B N 1
ATOM 2516 C CA . SER B 1 7 ? -2.043 26.156 -34.938 1 19.94 7 SER B CA 1
ATOM 2517 C C . SER B 1 7 ? -1.81 25.484 -33.594 1 19.94 7 SER B C 1
ATOM 2519 O O . SER B 1 7 ? -1.715 26.156 -32.562 1 19.94 7 SER B O 1
ATOM 2521 N N . LEU B 1 8 ? -2.424 24.344 -33.281 1 23.48 8 LEU B N 1
ATOM 2522 C CA . LEU B 1 8 ? -2.283 23.516 -32.094 1 23.48 8 LEU B CA 1
ATOM 2523 C C . LEU B 1 8 ? -0.842 23.047 -31.922 1 23.48 8 LEU B C 1
ATOM 2525 O O . LEU B 1 8 ? -0.339 22.266 -32.719 1 23.48 8 LEU B O 1
ATOM 2529 N N . LEU B 1 9 ? 0.064 23.922 -31.547 1 19.89 9 LEU B N 1
ATOM 2530 C CA . LEU B 1 9 ? 1.459 23.594 -31.266 1 19.89 9 LEU B CA 1
ATOM 2531 C C . LEU B 1 9 ? 1.563 22.5 -30.219 1 19.89 9 LEU B C 1
ATOM 2533 O O . LEU B 1 9 ? 1.079 22.656 -29.094 1 19.89 9 LEU B O 1
ATOM 2537 N N . LEU B 1 10 ? 1.417 21.25 -30.531 1 22.78 10 LEU B N 1
ATOM 2538 C CA . LEU B 1 10 ? 1.635 20.016 -29.797 1 22.78 10 LEU B CA 1
ATOM 2539 C C . LEU B 1 10 ? 3.004 20.016 -29.125 1 22.78 10 LEU B C 1
ATOM 2541 O O . LEU B 1 10 ? 4.031 19.984 -29.797 1 22.78 10 LEU B O 1
ATOM 2545 N N . ALA B 1 11 ? 3.254 20.797 -28.094 1 22.02 11 ALA B N 1
ATOM 2546 C CA . ALA B 1 11 ? 4.578 20.828 -27.469 1 22.02 11 ALA B CA 1
ATOM 2547 C C . ALA B 1 11 ? 5.02 19.422 -27.062 1 22.02 11 ALA B C 1
ATOM 2549 O O . ALA B 1 11 ? 4.293 18.719 -26.359 1 22.02 11 ALA B O 1
ATOM 2550 N N . CYS B 1 12 ? 5.727 18.766 -27.828 1 22.05 12 CYS B N 1
ATOM 2551 C CA . CYS B 1 12 ? 6.543 17.578 -27.672 1 22.05 12 CYS B CA 1
ATOM 2552 C C . CYS B 1 12 ? 7.312 17.609 -26.359 1 22.05 12 CYS B C 1
ATOM 2554 O O . CYS B 1 12 ? 8.156 18.484 -26.141 1 22.05 12 CYS B O 1
ATOM 2556 N N . GLN B 1 13 ? 6.621 17.375 -25.281 1 22.84 13 GLN B N 1
ATOM 2557 C CA . GLN B 1 13 ? 7.477 17.453 -24.094 1 22.84 13 GLN B CA 1
ATOM 2558 C C . GLN B 1 13 ? 8.625 16.453 -24.188 1 22.84 13 GLN B C 1
ATOM 2560 O O . GLN B 1 13 ? 8.414 15.289 -24.531 1 22.84 13 GLN B O 1
ATOM 2565 N N . PRO B 1 14 ? 9.781 16.859 -24.406 1 22.66 14 PRO B N 1
ATOM 2566 C CA . PRO B 1 14 ? 10.977 16.016 -24.438 1 22.66 14 PRO B CA 1
ATOM 2567 C C . PRO B 1 14 ? 11.07 15.078 -23.234 1 22.66 14 PRO B C 1
ATOM 2569 O O . PRO B 1 14 ? 10.648 15.445 -22.125 1 22.66 14 PRO B O 1
ATOM 2572 N N . VAL B 1 15 ? 10.758 13.812 -23.406 1 26.83 15 VAL B N 1
ATOM 2573 C CA . VAL B 1 15 ? 11.086 12.742 -22.469 1 26.83 15 VAL B CA 1
ATOM 2574 C C . VAL B 1 15 ? 12.516 12.914 -21.969 1 26.83 15 VAL B C 1
ATOM 2576 O O . VAL B 1 15 ? 13.469 12.781 -22.734 1 26.83 15 VAL B O 1
ATOM 2579 N N . VAL B 1 16 ? 12.766 13.922 -21.234 1 23.94 16 VAL B N 1
ATOM 2580 C CA . VAL B 1 16 ? 14.133 14.102 -20.766 1 23.94 16 VAL B CA 1
ATOM 2581 C C . VAL B 1 16 ? 14.586 12.844 -20.016 1 23.94 16 VAL B C 1
ATOM 2583 O O . VAL B 1 16 ? 13.906 12.383 -19.109 1 23.94 16 VAL B O 1
ATOM 2586 N N . PHE B 1 17 ? 15.359 12.062 -20.656 1 22.02 17 PHE B N 1
ATOM 2587 C CA . PHE B 1 17 ? 16.125 10.961 -20.094 1 22.02 17 PHE B CA 1
ATOM 2588 C C . PHE B 1 17 ? 17 11.445 -18.938 1 22.02 17 PHE B C 1
ATOM 2590 O O . PHE B 1 17 ? 17.75 12.422 -19.078 1 22.02 17 PHE B O 1
ATOM 2597 N N . ALA B 1 18 ? 16.609 11.391 -17.766 1 25.05 18 ALA B N 1
ATOM 2598 C CA . ALA B 1 18 ? 17.422 11.742 -16.594 1 25.05 18 ALA B CA 1
ATOM 2599 C C . ALA B 1 18 ? 18.828 11.18 -16.719 1 25.05 18 ALA B C 1
ATOM 2601 O O . ALA B 1 18 ? 19.016 9.992 -17 1 25.05 18 ALA B O 1
ATOM 2602 N N . ARG B 1 19 ? 19.781 11.969 -17.031 1 26.08 19 ARG B N 1
ATOM 2603 C CA . ARG B 1 19 ? 21.203 11.688 -16.938 1 26.08 19 ARG B CA 1
ATOM 2604 C C . ARG B 1 19 ? 21.547 11.047 -15.594 1 26.08 19 ARG B C 1
ATOM 2606 O O . ARG B 1 19 ? 20.844 11.273 -14.602 1 26.08 19 ARG B O 1
ATOM 2613 N N . GLY B 1 20 ? 22.469 10.062 -15.547 1 23.98 20 GLY B N 1
ATOM 2614 C CA . GLY B 1 20 ? 23.078 9.164 -14.578 1 23.98 20 GLY B CA 1
ATOM 2615 C C . GLY B 1 20 ? 23.609 9.883 -13.352 1 23.98 20 GLY B C 1
ATOM 2616 O O . GLY B 1 20 ? 24.531 10.695 -13.461 1 23.98 20 GLY B O 1
ATOM 2617 N N . TYR B 1 21 ? 22.812 10.43 -12.547 1 23.73 21 TYR B N 1
ATOM 2618 C CA . TYR B 1 21 ? 23.484 10.953 -11.367 1 23.73 21 TYR B CA 1
ATOM 2619 C C . TYR B 1 21 ? 24.422 9.914 -10.758 1 23.73 21 TYR B C 1
ATOM 2621 O O . TYR B 1 21 ? 24.109 8.719 -10.758 1 23.73 21 TYR B O 1
ATOM 2629 N N . ALA B 1 22 ? 25.688 10.305 -10.68 1 26.2 22 ALA B N 1
ATOM 2630 C CA . ALA B 1 22 ? 26.719 9.531 -10.008 1 26.2 22 ALA B CA 1
ATOM 2631 C C . ALA B 1 22 ? 26.266 9.094 -8.617 1 26.2 22 ALA B C 1
ATOM 2633 O O . ALA B 1 22 ? 25.828 9.922 -7.812 1 26.2 22 ALA B O 1
ATOM 2634 N N . GLN B 1 23 ? 25.906 7.809 -8.367 1 24.28 23 GLN B N 1
ATOM 2635 C CA . GLN B 1 23 ? 25.641 7.105 -7.121 1 24.28 23 GLN B CA 1
ATOM 2636 C C . GLN B 1 23 ? 26.688 7.422 -6.066 1 24.28 23 GLN B C 1
ATOM 2638 O O . GLN B 1 23 ? 27.859 7.086 -6.238 1 24.28 23 GLN B O 1
ATOM 2643 N N . GLU B 1 24 ? 26.656 8.562 -5.457 1 27.2 24 GLU B N 1
ATOM 2644 C CA . GLU B 1 24 ? 27.578 8.625 -4.32 1 27.2 24 GLU B CA 1
ATOM 2645 C C . GLU B 1 24 ? 27.453 7.379 -3.451 1 27.2 24 GLU B C 1
ATOM 2647 O O . GLU B 1 24 ? 26.391 6.762 -3.377 1 27.2 24 GLU B O 1
ATOM 2652 N N . ASP B 1 25 ? 28.625 6.871 -2.971 1 27.02 25 ASP B N 1
ATOM 2653 C CA . ASP B 1 25 ? 28.906 5.695 -2.154 1 27.02 25 ASP B CA 1
ATOM 2654 C C . ASP B 1 25 ? 28.078 5.703 -0.875 1 27.02 25 ASP B C 1
ATOM 2656 O O . ASP B 1 25 ? 28.297 6.523 0.015 1 27.02 25 ASP B O 1
ATOM 2660 N N . ALA B 1 26 ? 26.859 5.641 -0.883 1 26.86 26 ALA B N 1
ATOM 2661 C CA . ALA B 1 26 ? 26.094 5.48 0.342 1 26.86 26 ALA B CA 1
ATOM 2662 C C . ALA B 1 26 ? 26.734 4.465 1.277 1 26.86 26 ALA B C 1
ATOM 2664 O O . ALA B 1 26 ? 27.141 3.379 0.847 1 26.86 26 ALA B O 1
ATOM 2665 N N . ALA B 1 27 ? 27.094 4.812 2.449 1 30.52 27 ALA B N 1
ATOM 2666 C CA . ALA B 1 27 ? 27.422 3.936 3.57 1 30.52 27 ALA B CA 1
ATOM 2667 C C . ALA B 1 27 ? 26.453 2.76 3.65 1 30.52 27 ALA B C 1
ATOM 2669 O O . ALA B 1 27 ? 25.25 2.916 3.391 1 30.52 27 ALA B O 1
ATOM 2670 N N . GLY B 1 28 ? 26.859 1.373 3.557 1 29.59 28 GLY B N 1
ATOM 2671 C CA . GLY B 1 28 ? 26.25 0.048 3.492 1 29.59 28 GLY B CA 1
ATOM 2672 C C . GLY B 1 28 ? 25.094 -0.128 4.445 1 29.59 28 GLY B C 1
ATOM 2673 O O . GLY B 1 28 ? 25.266 -0.613 5.566 1 29.59 28 GLY B O 1
ATOM 2674 N N . SER B 1 29 ? 24.125 0.751 4.441 1 28.95 29 SER B N 1
ATOM 2675 C CA . SER B 1 29 ? 23.016 0.395 5.301 1 28.95 29 SER B CA 1
ATOM 2676 C C . SER B 1 29 ? 22.484 -0.995 4.969 1 28.95 29 SER B C 1
ATOM 2678 O O . SER B 1 29 ? 22.312 -1.336 3.797 1 28.95 29 SER B O 1
ATOM 2680 N N . TRP B 1 30 ? 22.672 -1.908 5.859 1 29.16 30 TRP B N 1
ATOM 2681 C CA . TRP B 1 30 ? 22.141 -3.266 5.84 1 29.16 30 TRP B CA 1
ATOM 2682 C C . TRP B 1 30 ? 20.656 -3.264 5.484 1 29.16 30 TRP B C 1
ATOM 2684 O O . TRP B 1 30 ? 19.875 -2.471 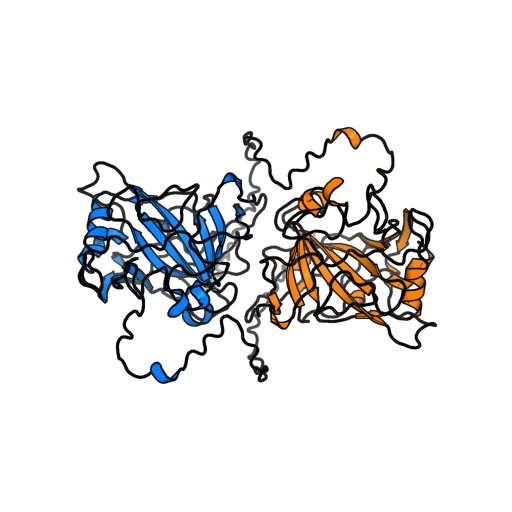6.023 1 29.16 30 TRP B O 1
ATOM 2694 N N . HIS B 1 31 ? 20.312 -3.4 4.301 1 32.53 31 HIS B N 1
ATOM 2695 C CA . HIS B 1 31 ? 18.922 -3.686 3.965 1 32.53 31 HIS B CA 1
ATOM 2696 C C . HIS B 1 31 ? 18.562 -5.117 4.332 1 32.53 31 HIS B C 1
ATOM 2698 O O . HIS B 1 31 ? 19.312 -6.051 4.047 1 32.53 31 HIS B O 1
ATOM 2704 N N . PRO B 1 32 ? 17.688 -5.328 5.121 1 32.34 32 PRO B N 1
ATOM 2705 C CA . PRO B 1 32 ? 17.406 -6.707 5.531 1 32.34 32 PRO B CA 1
ATOM 2706 C C . PRO B 1 32 ? 17.344 -7.676 4.355 1 32.34 32 PRO B C 1
ATOM 2708 O O . PRO B 1 32 ? 17.484 -8.883 4.539 1 32.34 32 PRO B O 1
ATOM 2711 N N . ASN B 1 33 ? 16.906 -7.047 3.262 1 31.77 33 ASN B N 1
ATOM 2712 C CA . ASN B 1 33 ? 16.938 -7.914 2.088 1 31.77 33 ASN B CA 1
ATOM 2713 C C . ASN B 1 33 ? 18.344 -7.957 1.471 1 31.77 33 ASN B C 1
ATOM 2715 O O . ASN B 1 33 ? 18.5 -8.391 0.331 1 31.77 33 ASN B O 1
ATOM 2719 N N . GLU B 1 34 ? 19.25 -7.172 2.004 1 30.7 34 GLU B N 1
ATOM 2720 C CA . GLU B 1 34 ? 20.594 -7.27 1.456 1 30.7 34 GLU B CA 1
ATOM 2721 C C . GLU B 1 34 ? 21.172 -8.664 1.673 1 30.7 34 GLU B C 1
ATOM 2723 O O . GLU B 1 34 ? 21.562 -9.016 2.789 1 30.7 34 GLU B O 1
ATOM 2728 N N . VAL B 1 35 ? 20.75 -9.578 0.903 1 30.48 35 VAL B N 1
ATOM 2729 C CA . VAL B 1 35 ? 21.516 -10.82 0.764 1 30.48 35 VAL B CA 1
ATOM 2730 C C . VAL B 1 35 ? 22.797 -10.547 -0.002 1 30.48 35 VAL B C 1
ATOM 2732 O O . VAL B 1 35 ? 22.781 -9.945 -1.08 1 30.48 35 VAL B O 1
ATOM 2735 N N . SER B 1 36 ? 23.922 -10.25 0.634 1 27.75 36 SER B N 1
ATOM 2736 C CA . SER B 1 36 ? 25.188 -10.336 -0.104 1 27.75 36 SER B CA 1
ATOM 2737 C C . SER B 1 36 ? 25.172 -11.516 -1.073 1 27.75 36 SER B C 1
ATOM 2739 O O . SER B 1 36 ? 25.109 -12.672 -0.651 1 27.75 36 SER B O 1
ATOM 2741 N N . TYR B 1 37 ? 24.562 -11.344 -2.223 1 26.66 37 TYR B N 1
ATOM 2742 C CA . TYR B 1 37 ? 24.891 -12.344 -3.236 1 26.66 37 TYR B CA 1
ATOM 2743 C C . TYR B 1 37 ? 26.375 -12.305 -3.582 1 26.66 37 TYR B C 1
ATOM 2745 O O . TYR B 1 37 ? 26.891 -11.258 -3.959 1 26.66 37 TYR B O 1
ATOM 2753 N N . ASP B 1 38 ? 27.219 -12.945 -2.908 1 26.75 38 ASP B N 1
ATOM 2754 C CA . ASP B 1 38 ? 28.547 -13.25 -3.457 1 26.75 38 ASP B CA 1
ATOM 2755 C C . ASP B 1 38 ? 28.453 -13.602 -4.941 1 26.75 38 ASP B C 1
ATOM 2757 O O . ASP B 1 38 ? 27.766 -14.555 -5.316 1 26.75 38 ASP B O 1
ATOM 2761 N N . GLU B 1 39 ? 28.672 -12.711 -5.859 1 28.17 39 GLU B N 1
ATOM 2762 C CA . GLU B 1 39 ? 28.828 -12.867 -7.301 1 28.17 39 GLU B CA 1
ATOM 2763 C C . GLU B 1 39 ? 29.766 -14.031 -7.621 1 28.17 39 GLU B C 1
ATOM 2765 O O . GLU B 1 39 ? 29.953 -14.375 -8.789 1 28.17 39 GLU B O 1
ATOM 2770 N N . THR B 1 40 ? 30.734 -14.344 -6.727 1 29.25 40 THR B N 1
ATOM 2771 C CA . THR B 1 40 ? 31.734 -15.289 -7.211 1 29.25 40 THR B CA 1
ATOM 2772 C C . THR B 1 40 ? 31.078 -16.547 -7.746 1 29.25 40 THR B C 1
ATOM 2774 O O . THR B 1 40 ? 31.641 -17.234 -8.602 1 29.25 40 THR B O 1
ATOM 2777 N N . GLU B 1 41 ? 30.094 -17.125 -7.09 1 27.95 41 GLU B N 1
ATOM 2778 C CA . GLU B 1 41 ? 29.766 -18.484 -7.531 1 27.95 41 GLU B CA 1
ATOM 2779 C C . GLU B 1 41 ? 28.891 -18.469 -8.781 1 27.95 41 GLU B C 1
ATOM 2781 O O . GLU B 1 41 ? 28.312 -19.484 -9.148 1 27.95 41 GLU B O 1
ATOM 2786 N N . VAL B 1 42 ? 28.641 -17.344 -9.484 1 28.27 42 VAL B N 1
ATOM 2787 C CA . VAL B 1 42 ? 27.906 -17.5 -10.727 1 28.27 42 VAL B CA 1
ATOM 2788 C C . VAL B 1 42 ? 28.75 -18.25 -11.75 1 28.27 42 VAL B C 1
ATOM 2790 O O . VAL B 1 42 ? 28.344 -18.438 -12.898 1 28.27 42 VAL B O 1
ATOM 2793 N N . LYS B 1 43 ? 29.984 -18.188 -11.711 1 29.58 43 LYS B N 1
ATOM 2794 C CA . LYS B 1 43 ? 30.641 -18.719 -12.906 1 29.58 43 LYS B CA 1
ATOM 2795 C C . LYS B 1 43 ? 30.375 -20.219 -13.062 1 29.58 43 LYS B C 1
ATOM 2797 O O . LYS B 1 43 ? 30.516 -20.766 -14.164 1 29.58 43 LYS B O 1
ATOM 2802 N N . GLY B 1 44 ? 30.891 -21.141 -12.18 1 28.8 44 GLY B N 1
ATOM 2803 C CA . GLY B 1 44 ? 30.875 -22.516 -12.625 1 28.8 44 GLY B CA 1
ATOM 2804 C C . GLY B 1 44 ? 29.469 -23.062 -12.859 1 28.8 44 GLY B C 1
ATOM 2805 O O . GLY B 1 44 ? 28.516 -22.594 -12.242 1 28.8 44 GLY B O 1
ATOM 2806 N N . GLY B 1 45 ? 29.062 -23.531 -14.125 1 31.06 45 GLY B N 1
ATOM 2807 C CA . GLY B 1 45 ? 27.938 -24.25 -14.664 1 31.06 45 GLY B CA 1
ATOM 2808 C C . GLY B 1 45 ? 27.281 -25.172 -13.648 1 31.06 45 GLY B C 1
ATOM 2809 O O . GLY B 1 45 ? 26.625 -26.156 -14.016 1 31.06 45 GLY B O 1
ATOM 2810 N N . ARG B 1 46 ? 27.953 -25.344 -12.43 1 31.16 46 ARG B N 1
ATOM 2811 C CA . ARG B 1 46 ? 27.297 -26.391 -11.633 1 31.16 46 ARG B CA 1
ATOM 2812 C C . ARG B 1 46 ? 25.859 -26.016 -11.32 1 31.16 46 ARG B C 1
ATOM 2814 O O . ARG B 1 46 ? 25.562 -24.875 -10.992 1 31.16 46 ARG B O 1
ATOM 2821 N N . SER B 1 47 ? 24.859 -26.594 -11.961 1 34.66 47 SER B N 1
ATOM 2822 C CA . SER B 1 47 ? 23.438 -26.5 -11.602 1 34.66 47 SER B CA 1
ATOM 2823 C C . SER B 1 47 ? 23.266 -26.156 -10.133 1 34.66 47 SER B C 1
ATOM 2825 O O . SER B 1 47 ? 23.75 -26.875 -9.25 1 34.66 47 SER B O 1
ATOM 2827 N N . LYS B 1 48 ? 23.391 -25.109 -9.586 1 41.53 48 LYS B N 1
ATOM 2828 C CA . LYS B 1 48 ? 23.172 -24.734 -8.195 1 41.53 48 LYS B CA 1
ATOM 2829 C C . LYS B 1 48 ? 21.953 -25.469 -7.621 1 41.53 48 LYS B C 1
ATOM 2831 O O . LYS B 1 48 ? 20.828 -25.281 -8.094 1 41.53 48 LYS B O 1
ATOM 2836 N N . GLN B 1 49 ? 22 -26.75 -7.293 1 44.28 49 GLN B N 1
ATOM 2837 C CA . GLN B 1 49 ? 21.078 -27.641 -6.586 1 44.28 49 GLN B CA 1
ATOM 2838 C C . GLN B 1 49 ? 20.203 -26.844 -5.613 1 44.28 49 GLN B C 1
ATOM 2840 O O . GLN B 1 49 ? 20.688 -25.922 -4.945 1 44.28 49 GLN B O 1
ATOM 2845 N N . GLN B 1 50 ? 18.969 -26.938 -5.93 1 60.03 50 GLN B N 1
ATOM 2846 C CA . GLN B 1 50 ? 18 -26.406 -4.965 1 60.03 50 GLN B CA 1
ATOM 2847 C C . GLN B 1 50 ? 18.359 -26.812 -3.543 1 60.03 50 GLN B C 1
ATOM 2849 O O . GLN B 1 50 ? 18.531 -28 -3.256 1 60.03 50 GLN B O 1
ATOM 2854 N N . SER B 1 51 ? 18.781 -25.844 -2.66 1 76.06 51 SER B N 1
ATOM 2855 C CA . SER B 1 51 ? 19.25 -26.062 -1.292 1 76.06 51 SER B CA 1
ATOM 2856 C C . SER B 1 51 ? 18.078 -26.219 -0.33 1 76.06 51 SER B C 1
ATOM 2858 O O . SER B 1 51 ? 18.266 -26.344 0.88 1 76.06 51 SER B O 1
ATOM 2860 N N . TRP B 1 52 ? 16.859 -26.375 -0.917 1 81.44 52 TRP B N 1
ATOM 2861 C CA . TRP B 1 52 ? 15.711 -26.547 -0.023 1 81.44 52 TRP B CA 1
ATOM 2862 C C . TRP B 1 52 ? 14.742 -27.594 -0.573 1 81.44 52 TRP B C 1
ATOM 2864 O O . TRP B 1 52 ? 14.852 -28 -1.729 1 81.44 52 TRP B O 1
ATOM 2874 N N . SER B 1 53 ? 13.93 -28.188 0.253 1 80.75 53 SER B N 1
ATOM 2875 C CA . SER B 1 53 ? 12.891 -29.156 -0.124 1 80.75 53 SER B CA 1
ATOM 2876 C C . SER B 1 53 ? 11.57 -28.828 0.562 1 80.75 53 SER B C 1
ATOM 2878 O O . SER B 1 53 ? 11.516 -28 1.462 1 80.75 53 SER B O 1
ATOM 2880 N N . TYR B 1 54 ? 10.492 -29.5 0.1 1 85 54 TYR B N 1
ATOM 2881 C CA . TYR B 1 54 ? 9.18 -29.344 0.721 1 85 54 TYR B CA 1
ATOM 2882 C C . TYR B 1 54 ? 8.961 -30.406 1.79 1 85 54 TYR B C 1
ATOM 2884 O O . TYR B 1 54 ? 7.957 -30.375 2.506 1 85 54 TYR B O 1
ATOM 2892 N N . THR B 1 55 ? 9.82 -31.266 1.859 1 78.31 55 THR B N 1
ATOM 2893 C CA . THR B 1 55 ? 9.625 -32.375 2.805 1 78.31 55 THR B CA 1
ATOM 2894 C C . THR B 1 55 ? 9.812 -31.875 4.238 1 78.31 55 THR B C 1
ATOM 2896 O O . THR B 1 55 ? 10.898 -31.422 4.613 1 78.31 55 THR B O 1
ATOM 2899 N N . LEU B 1 56 ? 8.852 -32.062 5.07 1 78.88 56 LEU B N 1
ATOM 2900 C CA . LEU B 1 56 ? 8.812 -31.516 6.422 1 78.88 56 LEU B CA 1
ATOM 2901 C C . LEU B 1 56 ? 9.906 -32.125 7.289 1 78.88 56 LEU B C 1
ATOM 2903 O O . LEU B 1 56 ? 10.469 -31.469 8.156 1 78.88 56 LEU B O 1
ATOM 2907 N N . SER B 1 57 ? 10.18 -33.375 7.004 1 78.38 57 SER B N 1
ATOM 2908 C CA . SER B 1 57 ? 11.117 -34.125 7.852 1 78.38 57 SER B CA 1
ATOM 2909 C C . SER B 1 57 ? 12.555 -33.906 7.375 1 78.38 57 SER B C 1
ATOM 2911 O O . SER B 1 57 ? 13.5 -34.312 8.055 1 78.38 57 SER B O 1
ATOM 2913 N N . ASP B 1 58 ? 12.656 -33.25 6.312 1 82.12 58 ASP B N 1
ATOM 2914 C CA . ASP B 1 58 ? 13.977 -33 5.73 1 82.12 58 ASP B CA 1
ATOM 2915 C C . ASP B 1 58 ? 14.703 -31.875 6.453 1 82.12 58 ASP B C 1
ATOM 2917 O O . ASP B 1 58 ? 14.078 -30.891 6.844 1 82.12 58 ASP B O 1
ATOM 2921 N N . ALA B 1 59 ? 16 -32 6.613 1 81.75 59 ALA B N 1
ATOM 2922 C CA . ALA B 1 59 ? 16.844 -30.969 7.246 1 81.75 59 ALA B CA 1
ATOM 2923 C C . ALA B 1 59 ? 16.766 -29.656 6.48 1 81.75 59 ALA B C 1
ATOM 2925 O O . ALA B 1 59 ? 17.031 -28.594 7.039 1 81.75 59 ALA B O 1
ATOM 2926 N N . LEU B 1 60 ? 16.406 -29.766 5.297 1 81.06 60 LEU B N 1
ATOM 2927 C CA . LEU B 1 60 ? 16.281 -28.578 4.461 1 81.06 60 LEU B CA 1
ATOM 2928 C C . LEU B 1 60 ? 14.828 -28.297 4.109 1 81.06 60 LEU B C 1
ATOM 2930 O O . LEU B 1 60 ? 14.547 -27.656 3.102 1 81.06 60 LEU B O 1
ATOM 2934 N N . GLY B 1 61 ? 13.984 -28.766 4.992 1 86.31 61 GLY B N 1
ATOM 2935 C CA . GLY B 1 61 ? 12.555 -28.578 4.773 1 86.31 61 GLY B CA 1
ATOM 2936 C C . GLY B 1 61 ? 12.055 -27.234 5.297 1 86.31 61 GLY B C 1
ATOM 2937 O O . GLY B 1 61 ? 12.828 -26.438 5.832 1 86.31 61 GLY B O 1
ATOM 2938 N N . PRO B 1 62 ? 10.719 -26.984 5.18 1 86.81 62 PRO B N 1
ATOM 2939 C CA . PRO B 1 62 ? 10.125 -25.672 5.426 1 86.81 62 PRO B CA 1
ATOM 2940 C C . PRO B 1 62 ? 10.391 -25.156 6.84 1 86.81 62 PRO B C 1
ATOM 2942 O O . PRO B 1 62 ? 10.695 -23.984 7.023 1 86.81 62 PRO B O 1
ATOM 2945 N N . PRO B 1 63 ? 10.359 -25.984 7.828 1 85.19 63 PRO B N 1
ATOM 2946 C CA . PRO B 1 63 ? 10.641 -25.469 9.172 1 85.19 63 PRO B CA 1
ATOM 2947 C C . PRO B 1 63 ? 12.062 -24.922 9.305 1 85.19 63 PRO B C 1
ATOM 2949 O O . PRO B 1 63 ? 12.336 -24.109 10.195 1 85.19 63 PRO B O 1
ATOM 2952 N N . ASN B 1 64 ? 12.953 -25.422 8.453 1 88.69 64 ASN B N 1
ATOM 2953 C CA . ASN B 1 64 ? 14.359 -25.047 8.57 1 88.69 64 ASN B CA 1
ATOM 2954 C C . ASN B 1 64 ? 14.773 -24.078 7.473 1 88.69 64 ASN B C 1
ATOM 2956 O O . ASN B 1 64 ? 15.953 -23.734 7.348 1 88.69 64 ASN B O 1
ATOM 2960 N N . TRP B 1 65 ? 13.836 -23.609 6.746 1 91.56 65 TRP B N 1
ATOM 2961 C CA . TRP B 1 65 ? 14.141 -22.703 5.633 1 91.56 65 TRP B CA 1
ATOM 2962 C C . TRP B 1 65 ? 14.812 -21.438 6.129 1 91.56 65 TRP B C 1
ATOM 2964 O O . TRP B 1 65 ? 15.688 -20.891 5.453 1 91.56 65 TRP B O 1
ATOM 2974 N N . PRO B 1 66 ? 14.562 -20.906 7.371 1 90.5 66 PRO B N 1
ATOM 2975 C CA . PRO B 1 66 ? 15.25 -19.703 7.836 1 90.5 66 PRO B CA 1
ATOM 2976 C C . PRO B 1 66 ? 16.766 -19.891 7.969 1 90.5 66 PRO B C 1
ATOM 2978 O O . PRO B 1 66 ? 17.516 -18.906 7.973 1 90.5 66 PRO B O 1
ATOM 2981 N N . ILE B 1 67 ? 17.188 -21.109 8.039 1 87.75 67 ILE B N 1
ATOM 2982 C CA . ILE B 1 67 ? 18.609 -21.422 8.172 1 87.75 67 ILE B CA 1
ATOM 2983 C C . ILE B 1 67 ? 19.312 -21.203 6.828 1 87.75 67 ILE B C 1
ATOM 2985 O O . ILE B 1 67 ? 20.406 -20.641 6.773 1 87.75 67 ILE B O 1
ATOM 2989 N N . VAL B 1 68 ? 18.656 -21.609 5.734 1 86.12 68 VAL B N 1
ATOM 2990 C CA . VAL B 1 68 ? 19.281 -21.531 4.418 1 86.12 68 VAL B CA 1
ATOM 2991 C C . VAL B 1 68 ? 18.906 -20.219 3.742 1 86.12 68 VAL B C 1
ATOM 2993 O O . VAL B 1 68 ? 19.578 -19.766 2.818 1 86.12 68 VAL B O 1
ATOM 2996 N N . ALA B 1 69 ? 17.781 -19.688 4.148 1 92 69 ALA B N 1
ATOM 2997 C CA . ALA B 1 69 ? 17.281 -18.406 3.652 1 92 69 ALA B CA 1
ATOM 2998 C C . ALA B 1 69 ? 16.719 -17.562 4.789 1 92 69 ALA B C 1
ATOM 3000 O O . ALA B 1 69 ? 15.531 -17.641 5.102 1 92 69 ALA B O 1
ATOM 3001 N N . PRO B 1 70 ? 17.469 -16.75 5.301 1 90.62 70 PRO B N 1
ATOM 3002 C CA . PRO B 1 70 ? 17.109 -16.031 6.527 1 90.62 70 PRO B CA 1
ATOM 3003 C C . PRO B 1 70 ? 15.797 -15.258 6.398 1 90.62 70 PRO B C 1
ATOM 3005 O O . PRO B 1 70 ? 15.062 -15.125 7.375 1 90.62 70 PRO B O 1
ATOM 3008 N N . ALA B 1 71 ? 15.469 -14.789 5.23 1 92.44 71 ALA B N 1
ATOM 3009 C CA . ALA B 1 71 ? 14.242 -14.023 5.043 1 92.44 71 ALA B CA 1
ATOM 3010 C C . ALA B 1 71 ? 13.008 -14.875 5.34 1 92.44 71 ALA B C 1
ATOM 3012 O O . ALA B 1 71 ? 11.922 -14.344 5.582 1 92.44 71 ALA B O 1
ATOM 3013 N N . CYS B 1 72 ? 13.195 -16.141 5.352 1 94.56 72 CYS B N 1
ATOM 3014 C CA . CYS B 1 72 ? 12.07 -17.047 5.602 1 94.56 72 CYS B CA 1
ATOM 3015 C C . CYS B 1 72 ? 11.609 -16.953 7.051 1 94.56 72 CYS B C 1
ATOM 3017 O O . CYS B 1 72 ? 10.531 -17.438 7.395 1 94.56 72 CYS B O 1
ATOM 3019 N N . GLY B 1 73 ? 12.414 -16.344 7.824 1 92.94 73 GLY B N 1
ATOM 3020 C CA . GLY B 1 73 ? 12.039 -16.141 9.211 1 92.94 73 GLY B CA 1
ATOM 3021 C C . GLY B 1 73 ? 11.43 -14.789 9.477 1 92.94 73 GLY B C 1
ATOM 3022 O O . GLY B 1 73 ? 11.273 -14.383 10.633 1 92.94 73 GLY B O 1
ATOM 3023 N N . GLY B 1 74 ? 11.047 -14.062 8.438 1 94.12 74 GLY B N 1
ATOM 3024 C CA . GLY B 1 74 ? 10.492 -12.727 8.586 1 94.12 74 GLY B CA 1
ATOM 3025 C C . GLY B 1 74 ? 9.078 -12.719 9.125 1 94.12 74 GLY B C 1
ATOM 3026 O O . GLY B 1 74 ? 8.508 -13.773 9.398 1 94.12 74 GLY B O 1
ATOM 3027 N N . GLN B 1 75 ? 8.531 -11.523 9.25 1 93.88 75 GLN B N 1
ATOM 3028 C CA . GLN B 1 75 ? 7.23 -11.367 9.891 1 93.88 75 GLN B CA 1
ATOM 3029 C C . GLN B 1 75 ? 6.129 -11.188 8.852 1 93.88 75 GLN B C 1
ATOM 3031 O O . GLN B 1 75 ? 4.945 -11.156 9.195 1 93.88 75 GLN B O 1
ATOM 3036 N N . PHE B 1 76 ? 6.508 -11.055 7.617 1 97 76 PHE B N 1
ATOM 3037 C CA . PHE B 1 76 ? 5.543 -10.859 6.539 1 97 76 PHE B CA 1
ATOM 3038 C C . PHE B 1 76 ? 5.605 -12.016 5.543 1 97 76 PHE B C 1
ATOM 3040 O O . PHE B 1 76 ? 5.605 -11.789 4.332 1 97 76 PHE B O 1
ATOM 3047 N N . GLN B 1 77 ? 5.668 -13.195 6.09 1 97.31 77 GLN B N 1
ATOM 3048 C CA . GLN B 1 77 ? 5.844 -14.383 5.262 1 97.31 77 GLN B CA 1
ATOM 3049 C C . GLN B 1 77 ? 4.516 -14.836 4.664 1 97.31 77 GLN B C 1
ATOM 3051 O O . GLN B 1 77 ? 3.449 -14.547 5.219 1 97.31 77 GLN B O 1
ATOM 3056 N N . SER B 1 78 ? 4.637 -15.461 3.545 1 98.06 78 SER B N 1
ATOM 3057 C CA . SER B 1 78 ? 3.521 -16.062 2.824 1 98.06 78 SER B CA 1
ATOM 3058 C C . SER B 1 78 ? 3.75 -17.562 2.594 1 98.06 78 SER B C 1
ATOM 3060 O O . SER B 1 78 ? 4.891 -18.031 2.613 1 98.06 78 SER B O 1
ATOM 3062 N N . PRO B 1 79 ? 2.691 -18.312 2.361 1 98.44 79 PRO B N 1
ATOM 3063 C CA . PRO B 1 79 ? 1.281 -17.922 2.289 1 98.44 79 PRO B CA 1
ATOM 3064 C C . PRO B 1 79 ? 0.647 -17.75 3.668 1 98.44 79 PRO B C 1
ATOM 3066 O O . PRO B 1 79 ? 1.264 -18.094 4.684 1 98.44 79 PRO B O 1
ATOM 3069 N N . ILE B 1 80 ? -0.57 -17.156 3.686 1 98.62 80 ILE B N 1
ATOM 3070 C CA . ILE B 1 80 ? -1.289 -17.062 4.949 1 98.62 80 ILE B CA 1
ATOM 3071 C C . ILE B 1 80 ? -2.666 -17.703 4.816 1 98.62 80 ILE B C 1
ATOM 3073 O O . ILE B 1 80 ? -3.09 -18.047 3.709 1 98.62 80 ILE B O 1
ATOM 3077 N N . ASN B 1 81 ? -3.215 -18.016 5.988 1 98.56 81 ASN B N 1
ATOM 3078 C CA . ASN B 1 81 ? -4.645 -18.297 6.07 1 98.56 81 ASN B CA 1
ATOM 3079 C C . ASN B 1 81 ? -5.457 -17 6.129 1 98.56 81 ASN B C 1
ATOM 3081 O O . ASN B 1 81 ? -5.383 -16.266 7.109 1 98.56 81 ASN B O 1
ATOM 3085 N N . ILE B 1 82 ? -6.23 -16.766 5.121 1 98.38 82 ILE B N 1
ATOM 3086 C CA . ILE B 1 82 ? -7.02 -15.539 5.074 1 98.38 82 ILE B CA 1
ATOM 3087 C C . ILE B 1 82 ? -8.32 -15.727 5.855 1 98.38 82 ILE B C 1
ATOM 3089 O O . ILE B 1 82 ? -9.133 -16.594 5.52 1 98.38 82 ILE B O 1
ATOM 3093 N N . ASN B 1 83 ? -8.422 -15.008 6.879 1 97.62 83 ASN B N 1
ATOM 3094 C CA . ASN B 1 83 ? -9.68 -14.93 7.613 1 97.62 83 ASN B CA 1
ATOM 3095 C C . ASN B 1 83 ? -10.602 -13.859 7.035 1 97.62 83 ASN B C 1
ATOM 3097 O O . ASN B 1 83 ? -10.375 -12.664 7.246 1 97.62 83 ASN B O 1
ATOM 3101 N N . THR B 1 84 ? -11.664 -14.312 6.414 1 96.31 84 THR B N 1
ATOM 3102 C CA . THR B 1 84 ? -12.492 -13.414 5.629 1 96.31 84 THR B CA 1
ATOM 3103 C C . THR B 1 84 ? -13.203 -12.406 6.531 1 96.31 84 THR B C 1
ATOM 3105 O O . THR B 1 84 ? -13.469 -11.273 6.121 1 96.31 84 THR B O 1
ATOM 3108 N N . SER B 1 85 ? -13.469 -12.75 7.77 1 95.5 85 SER B N 1
ATOM 3109 C CA . SER B 1 85 ? -14.203 -11.883 8.68 1 95.5 85 SER B CA 1
ATOM 3110 C C . SER B 1 85 ? -13.328 -10.734 9.18 1 95.5 85 SER B C 1
ATOM 3112 O O . SER B 1 85 ? -13.836 -9.719 9.656 1 95.5 85 SER B O 1
ATOM 3114 N N . ARG B 1 86 ? -12.039 -10.898 9.023 1 95.06 86 ARG B N 1
ATOM 3115 C CA . ARG B 1 86 ? -11.117 -9.891 9.539 1 95.06 86 ARG B CA 1
ATOM 3116 C C . ARG B 1 86 ? -10.547 -9.039 8.398 1 95.06 86 ARG B C 1
ATOM 3118 O O . ARG B 1 86 ? -9.781 -8.109 8.641 1 95.06 86 ARG B O 1
ATOM 3125 N N . ALA B 1 87 ? -10.914 -9.43 7.203 1 97.19 87 ALA B N 1
ATOM 3126 C CA . ALA B 1 87 ? -10.422 -8.648 6.07 1 97.19 87 ALA B CA 1
ATOM 3127 C C . ALA B 1 87 ? -11.094 -7.281 6.012 1 97.19 87 ALA B C 1
ATOM 3129 O O . ALA B 1 87 ? -12.297 -7.16 6.254 1 97.19 87 ALA B O 1
ATOM 3130 N N . ILE B 1 88 ? -10.312 -6.242 5.77 1 96.94 88 ILE B N 1
ATOM 3131 C CA . ILE B 1 88 ? -10.82 -4.875 5.719 1 96.94 88 ILE B CA 1
ATOM 3132 C C . ILE B 1 88 ? -11.328 -4.562 4.312 1 96.94 88 ILE B C 1
ATOM 3134 O O . ILE B 1 88 ? -10.562 -4.625 3.344 1 96.94 88 ILE B O 1
ATOM 3138 N N . ARG B 1 89 ? -12.555 -4.141 4.164 1 97.19 89 ARG B N 1
ATOM 3139 C CA . ARG B 1 89 ? -13.172 -3.918 2.863 1 97.19 89 ARG B CA 1
ATOM 3140 C C . ARG B 1 89 ? -12.711 -2.6 2.254 1 97.19 89 ARG B C 1
ATOM 3142 O O . ARG B 1 89 ? -12.703 -1.568 2.93 1 97.19 89 ARG B O 1
ATOM 3149 N N . VAL B 1 90 ? -12.336 -2.637 1.042 1 97.69 90 VAL B N 1
ATOM 3150 C CA . VAL B 1 90 ? -12.023 -1.453 0.247 1 97.69 90 VAL B CA 1
ATOM 3151 C C . VAL B 1 90 ? -13.227 -1.086 -0.622 1 97.69 90 VAL B C 1
ATOM 3153 O O . VAL B 1 90 ? -13.484 -1.731 -1.642 1 97.69 90 VAL B O 1
ATOM 3156 N N . ASN B 1 91 ? -13.891 -0.025 -0.283 1 95.25 91 ASN B N 1
ATOM 3157 C CA . ASN B 1 91 ? -15.156 0.287 -0.927 1 95.25 91 ASN B CA 1
ATOM 3158 C C . ASN B 1 91 ? -14.953 0.95 -2.285 1 95.25 91 ASN B C 1
ATOM 3160 O O . ASN B 1 91 ? -15.594 0.578 -3.268 1 95.25 91 ASN B O 1
ATOM 3164 N N . ARG B 1 92 ? -14.133 1.907 -2.377 1 95.44 92 ARG B N 1
ATOM 3165 C CA . ARG B 1 92 ? -13.828 2.559 -3.646 1 95.44 92 ARG B CA 1
ATOM 3166 C C . ARG B 1 92 ? -12.383 2.299 -4.059 1 95.44 92 ARG B C 1
ATOM 3168 O O . ARG B 1 92 ? -11.469 2.414 -3.24 1 95.44 92 ARG B O 1
ATOM 3175 N N . LYS B 1 93 ? -12.25 1.85 -5.285 1 94.88 93 LYS B N 1
ATOM 3176 C CA . LYS B 1 93 ? -10.93 1.489 -5.793 1 94.88 93 LYS B CA 1
ATOM 3177 C C . LYS B 1 93 ? -10.852 1.684 -7.305 1 94.88 93 LYS B C 1
ATOM 3179 O O . LYS B 1 93 ? -11.875 1.671 -7.992 1 94.88 93 LYS B O 1
ATOM 3184 N N . VAL B 1 94 ? -9.586 1.932 -7.781 1 96.19 94 VAL B N 1
ATOM 3185 C CA . VAL B 1 94 ? -9.32 1.719 -9.203 1 96.19 94 VAL B CA 1
ATOM 3186 C C . VAL B 1 94 ? -9.406 0.229 -9.523 1 96.19 94 VAL B C 1
ATOM 3188 O O . VAL B 1 94 ? -8.805 -0.598 -8.844 1 96.19 94 VAL B O 1
ATOM 3191 N N . PRO B 1 95 ? -10.125 -0.119 -10.516 1 97.25 95 PRO B N 1
ATOM 3192 C CA . PRO B 1 95 ? -10.297 -1.545 -10.805 1 97.25 95 PRO B CA 1
ATOM 3193 C C . PRO B 1 95 ? -8.984 -2.227 -11.188 1 97.25 95 PRO B C 1
ATOM 3195 O O . PRO B 1 95 ? -8.148 -1.632 -11.875 1 97.25 95 PRO B O 1
ATOM 3198 N N . LEU B 1 96 ? -8.812 -3.406 -10.672 1 98.31 96 LEU B N 1
ATOM 3199 C CA . LEU B 1 96 ? -7.695 -4.242 -11.109 1 98.31 96 LEU B CA 1
ATOM 3200 C C . LEU B 1 96 ? -7.883 -4.699 -12.547 1 98.31 96 LEU B C 1
ATOM 3202 O O . LEU B 1 96 ? -8.922 -5.266 -12.891 1 98.31 96 LEU B O 1
ATOM 3206 N N . GLU B 1 97 ? -6.855 -4.438 -13.367 1 98 97 GLU B N 1
ATOM 3207 C CA . GLU B 1 97 ? -6.961 -4.816 -14.773 1 98 97 GLU B CA 1
ATOM 3208 C C . GLU B 1 97 ? -5.656 -5.434 -15.281 1 98 97 GLU B C 1
ATOM 3210 O O . GLU B 1 97 ? -4.586 -5.164 -14.734 1 98 97 GLU B O 1
ATOM 3215 N N . ILE B 1 98 ? -5.836 -6.312 -16.203 1 98.12 98 ILE B N 1
ATOM 3216 C CA . ILE B 1 98 ? -4.703 -6.832 -16.953 1 98.12 98 ILE B CA 1
ATOM 3217 C C . ILE B 1 98 ? -4.82 -6.41 -18.422 1 98.12 98 ILE B C 1
ATOM 3219 O O . ILE B 1 98 ? -5.645 -6.949 -19.156 1 98.12 98 ILE B O 1
ATOM 3223 N N . VAL B 1 99 ? -3.988 -5.465 -18.781 1 98.19 99 VAL B N 1
ATOM 3224 C CA . VAL B 1 99 ? -3.896 -5.066 -20.188 1 98.19 99 VAL B CA 1
ATOM 3225 C C . VAL B 1 99 ? -3.18 -6.152 -20.984 1 98.19 99 VAL B C 1
ATOM 3227 O O . VAL B 1 99 ? -2.064 -6.551 -20.641 1 98.19 99 VAL B O 1
ATOM 3230 N N . GLY B 1 100 ? -3.816 -6.676 -22.016 1 97.94 100 GLY B N 1
ATOM 3231 C CA . GLY B 1 100 ? -3.268 -7.785 -22.781 1 97.94 100 GLY B CA 1
ATOM 3232 C C . GLY B 1 100 ? -3.695 -9.141 -22.266 1 97.94 100 GLY B C 1
ATOM 3233 O O . GLY B 1 100 ? -3.004 -10.141 -22.469 1 97.94 100 GLY B O 1
ATOM 3234 N N . LEU B 1 101 ? -4.75 -9.18 -21.578 1 97.62 101 LEU B N 1
ATOM 3235 C CA . LEU B 1 101 ? -5.273 -10.406 -21 1 97.62 101 LEU B CA 1
ATOM 3236 C C . LEU B 1 101 ? -5.496 -11.469 -22.062 1 97.62 101 LEU B C 1
ATOM 3238 O O . LEU B 1 101 ? -5.309 -12.664 -21.797 1 97.62 101 LEU B O 1
ATOM 3242 N N . ARG B 1 102 ? -5.824 -11.07 -23.312 1 96.81 102 ARG B N 1
ATOM 3243 C CA . ARG B 1 102 ? -6.156 -12 -24.391 1 96.81 102 ARG B CA 1
ATOM 3244 C C . ARG B 1 102 ? -4.961 -12.227 -25.312 1 96.81 102 ARG B C 1
ATOM 3246 O O . ARG B 1 102 ? -5.043 -13.008 -26.266 1 96.81 102 ARG B O 1
ATOM 3253 N N . ASN B 1 103 ? -3.873 -11.531 -25 1 97.44 103 ASN B N 1
ATOM 3254 C CA . ASN B 1 103 ? -2.699 -11.688 -25.844 1 97.44 103 ASN B CA 1
ATOM 3255 C C . ASN B 1 103 ? -2.121 -13.094 -25.766 1 97.44 103 ASN B C 1
ATOM 3257 O O . ASN B 1 103 ? -2.084 -13.688 -24.688 1 97.44 103 ASN B O 1
ATOM 3261 N N . ARG B 1 104 ? -1.62 -13.555 -26.922 1 96.06 104 ARG B N 1
ATOM 3262 C CA . ARG B 1 104 ? -0.956 -14.852 -26.953 1 96.06 104 ARG B CA 1
ATOM 3263 C C . ARG B 1 104 ? 0.552 -14.688 -27.125 1 96.06 104 ARG B C 1
ATOM 3265 O O . ARG B 1 104 ? 1.011 -13.875 -27.938 1 96.06 104 ARG B O 1
ATOM 3272 N N . PRO B 1 105 ? 1.189 -15.406 -26.312 1 97.44 105 PRO B N 1
ATOM 3273 C CA . PRO B 1 105 ? 2.646 -15.359 -26.469 1 97.44 105 PRO B CA 1
ATOM 3274 C C . PRO B 1 105 ? 3.125 -16.047 -27.75 1 97.44 105 PRO B C 1
ATOM 3276 O O . PRO B 1 105 ? 2.369 -16.797 -28.375 1 97.44 105 PRO B O 1
ATOM 3279 N N . THR B 1 106 ? 4.41 -15.773 -28.125 1 96.62 106 THR B N 1
ATOM 3280 C CA . THR B 1 106 ? 5.016 -16.406 -29.297 1 96.62 106 THR B CA 1
ATOM 3281 C C . THR B 1 106 ? 5.336 -17.859 -29.016 1 96.62 106 THR B C 1
ATOM 3283 O O . THR B 1 106 ? 5.316 -18.703 -29.922 1 96.62 106 THR B O 1
ATOM 3286 N N . CYS B 1 107 ? 5.633 -18.125 -27.844 1 96.88 107 CYS B N 1
ATOM 3287 C CA . CYS B 1 107 ? 5.785 -19.484 -27.344 1 96.88 107 CYS B CA 1
ATOM 3288 C C . CYS B 1 107 ? 5.734 -19.531 -25.828 1 96.88 107 CYS B C 1
ATOM 3290 O O . CYS B 1 107 ? 5.766 -18.484 -25.172 1 96.88 107 CYS B O 1
ATOM 3292 N N . ILE B 1 108 ? 5.527 -20.703 -25.297 1 98.44 108 ILE B N 1
ATOM 3293 C CA . ILE B 1 108 ? 5.559 -20.938 -23.859 1 98.44 108 ILE B CA 1
ATOM 3294 C C . ILE B 1 108 ? 6.488 -22.109 -23.531 1 98.44 108 ILE B C 1
ATOM 3296 O O . ILE B 1 108 ? 6.422 -23.156 -24.172 1 98.44 108 ILE B O 1
ATOM 3300 N N . THR B 1 109 ? 7.344 -21.938 -22.641 1 98.69 109 THR B N 1
ATOM 3301 C CA . THR B 1 109 ? 8.156 -23.047 -22.141 1 98.69 109 THR B CA 1
ATOM 3302 C C . THR B 1 109 ? 7.547 -23.656 -20.891 1 98.69 109 THR B C 1
ATOM 3304 O O . THR B 1 109 ? 7.406 -22.969 -19.875 1 98.69 109 THR B O 1
ATOM 3307 N N . ALA B 1 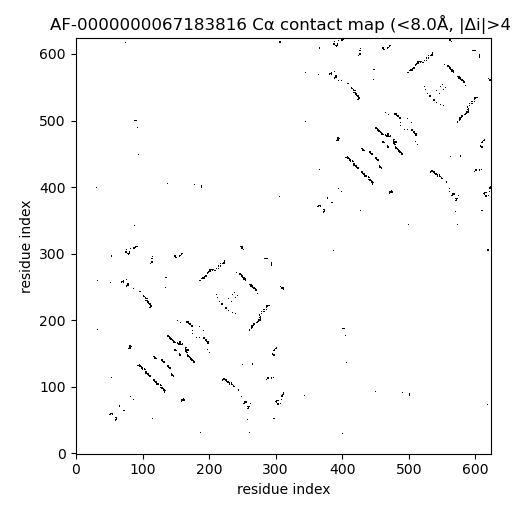110 ? 7.129 -24.906 -21 1 98.75 110 ALA B N 1
ATOM 3308 C CA . ALA B 1 110 ? 6.754 -25.672 -19.828 1 98.75 110 ALA B CA 1
ATOM 3309 C C . ALA B 1 110 ? 7.965 -26.375 -19.219 1 98.75 110 ALA B C 1
ATOM 3311 O O . ALA B 1 110 ? 8.766 -26.984 -19.938 1 98.75 110 ALA B O 1
ATOM 3312 N N . GLU B 1 111 ? 8.086 -26.266 -17.906 1 98.69 111 GLU B N 1
ATOM 3313 C CA . GLU B 1 111 ? 9.273 -26.844 -17.25 1 98.69 111 GLU B CA 1
ATOM 3314 C C . GLU B 1 111 ? 8.914 -27.484 -15.922 1 98.69 111 GLU B C 1
ATOM 3316 O O . GLU B 1 111 ? 8.219 -26.891 -15.102 1 98.69 111 GLU B O 1
ATOM 3321 N N . ASN B 1 112 ? 9.305 -28.734 -15.758 1 98.44 112 ASN B N 1
ATOM 3322 C CA . ASN B 1 112 ? 9.32 -29.344 -14.438 1 98.44 112 ASN B CA 1
ATOM 3323 C C . ASN B 1 112 ? 10.547 -28.922 -13.633 1 98.44 112 ASN B C 1
ATOM 3325 O O . ASN B 1 112 ? 11.648 -29.422 -13.867 1 98.44 112 ASN B O 1
ATOM 3329 N N . GLU B 1 113 ? 10.359 -28.094 -12.633 1 95.5 113 GLU B N 1
ATOM 3330 C CA . GLU B 1 113 ? 11.469 -27.516 -11.883 1 95.5 113 GLU B CA 1
ATOM 3331 C C . GLU B 1 113 ? 11.922 -28.438 -10.766 1 95.5 113 GLU B C 1
ATOM 3333 O O . GLU B 1 113 ? 12.891 -28.156 -10.062 1 95.5 113 GLU B O 1
ATOM 3338 N N . GLY B 1 114 ? 11.219 -29.516 -10.68 1 94.44 114 GLY B N 1
ATOM 3339 C CA . GLY B 1 114 ? 11.531 -30.469 -9.633 1 94.44 114 GLY B CA 1
ATOM 3340 C C . GLY B 1 114 ? 10.703 -30.266 -8.375 1 94.44 114 GLY B C 1
ATOM 3341 O O . GLY B 1 114 ? 10.672 -31.141 -7.5 1 94.44 114 GLY B O 1
ATOM 3342 N N . TYR B 1 115 ? 10.086 -29.109 -8.242 1 93.19 115 TYR B N 1
ATOM 3343 C CA . TYR B 1 115 ? 9.25 -28.812 -7.078 1 93.19 115 TYR B CA 1
ATOM 3344 C C . TYR B 1 115 ? 7.926 -28.188 -7.504 1 93.19 115 TYR B C 1
ATOM 3346 O O . TYR B 1 115 ? 7.062 -27.938 -6.664 1 93.19 115 TYR B O 1
ATOM 3354 N N . SER B 1 116 ? 7.828 -27.906 -8.703 1 96.56 116 SER B N 1
ATOM 3355 C CA . SER B 1 116 ? 6.621 -27.406 -9.359 1 96.56 116 SER B CA 1
ATOM 3356 C C . SER B 1 116 ? 6.742 -27.484 -10.875 1 96.56 116 SER B C 1
ATOM 3358 O O . SER B 1 116 ? 7.77 -27.922 -11.398 1 96.56 116 SER B O 1
ATOM 3360 N N . VAL B 1 117 ? 5.68 -27.25 -11.531 1 98.38 117 VAL B N 1
ATOM 3361 C CA . VAL B 1 117 ? 5.719 -27.047 -12.977 1 98.38 117 VAL B CA 1
ATOM 3362 C C . VAL B 1 117 ? 5.465 -25.578 -13.297 1 98.38 117 VAL B C 1
ATOM 3364 O O . VAL B 1 117 ? 4.566 -24.953 -12.727 1 98.38 117 VAL B O 1
ATOM 3367 N N . LYS B 1 118 ? 6.297 -25.062 -14.125 1 98.62 118 LYS B N 1
ATOM 3368 C CA . LYS B 1 118 ? 6.301 -23.641 -14.453 1 98.62 118 LYS B CA 1
ATOM 3369 C C . LYS B 1 118 ? 6.07 -23.422 -15.945 1 98.62 118 LYS B C 1
ATOM 3371 O O . LYS B 1 118 ? 6.594 -24.172 -16.781 1 98.62 118 LYS B O 1
ATOM 3376 N N . PHE B 1 119 ? 5.254 -22.5 -16.281 1 98.75 119 PHE B N 1
ATOM 3377 C CA . PHE B 1 119 ? 5.035 -22.031 -17.656 1 98.75 119 PHE B CA 1
ATOM 3378 C C . PHE B 1 119 ? 5.574 -20.625 -17.844 1 98.75 119 PHE B C 1
ATOM 3380 O O . PHE B 1 119 ? 5.137 -19.688 -17.156 1 98.75 119 PHE B O 1
ATOM 3387 N N . THR B 1 120 ? 6.516 -20.453 -18.734 1 98.56 120 THR B N 1
ATOM 3388 C CA . THR B 1 120 ? 7.152 -19.172 -19.016 1 98.56 120 THR B CA 1
ATOM 3389 C C . THR B 1 120 ? 6.898 -18.75 -20.469 1 98.56 120 THR B C 1
ATOM 3391 O O . THR B 1 120 ? 7.469 -19.312 -21.391 1 98.56 120 THR B O 1
ATOM 3394 N N . PRO B 1 121 ? 6.125 -17.719 -20.656 1 98.25 121 PRO B N 1
ATOM 3395 C CA . PRO B 1 121 ? 5.852 -17.234 -22.016 1 98.25 121 PRO B CA 1
ATOM 3396 C C . PRO B 1 121 ? 6.941 -16.312 -22.547 1 98.25 121 PRO B C 1
ATOM 3398 O O . PRO B 1 121 ? 7.586 -15.602 -21.766 1 98.25 121 PRO B O 1
ATOM 3401 N N . LYS B 1 122 ? 7.145 -16.406 -23.797 1 97.25 122 LYS B N 1
ATOM 3402 C CA . LYS B 1 122 ? 7.91 -15.422 -24.547 1 97.25 122 LYS B CA 1
ATOM 3403 C C . LYS B 1 122 ? 6.992 -14.516 -25.359 1 97.25 122 LYS B C 1
ATOM 3405 O O . LYS B 1 122 ? 6.039 -14.992 -25.984 1 97.25 122 LYS B O 1
ATOM 3410 N N . TRP B 1 123 ? 7.324 -13.273 -25.297 1 95.81 123 TRP B N 1
ATOM 3411 C CA . TRP B 1 123 ? 6.379 -12.32 -25.859 1 95.81 123 TRP B CA 1
ATOM 3412 C C . TRP B 1 123 ? 6.992 -11.586 -27.047 1 95.81 123 TRP B C 1
ATOM 3414 O O . TRP B 1 123 ? 8.211 -11.414 -27.109 1 95.81 123 TRP B O 1
ATOM 3424 N N . GLY B 1 124 ? 6.09 -11.203 -27.969 1 89.44 124 GLY B N 1
ATOM 3425 C CA . GLY B 1 124 ? 6.496 -10.266 -29 1 89.44 124 GLY B CA 1
ATOM 3426 C C . GLY B 1 124 ? 6.59 -8.836 -28.5 1 89.44 124 GLY B C 1
ATOM 3427 O O . GLY B 1 124 ? 6.398 -8.57 -27.312 1 89.44 124 GLY B O 1
ATOM 3428 N N . PHE B 1 125 ? 6.832 -7.98 -29.406 1 86.19 125 PHE B N 1
ATOM 3429 C CA . PHE B 1 125 ? 7.02 -6.574 -29.078 1 86.19 125 PHE B CA 1
ATOM 3430 C C . PHE B 1 125 ? 5.754 -5.984 -28.469 1 86.19 125 PHE B C 1
ATOM 3432 O O . PHE B 1 125 ? 4.684 -6.043 -29.062 1 86.19 125 PHE B O 1
ATOM 3439 N N . ARG B 1 126 ? 5.734 -5.492 -27.266 1 86.56 126 ARG B N 1
ATOM 3440 C CA . ARG B 1 126 ? 4.723 -4.754 -26.516 1 86.56 126 ARG B CA 1
ATOM 3441 C C . ARG B 1 126 ? 3.449 -5.578 -26.359 1 86.56 126 ARG B C 1
ATOM 3443 O O . ARG B 1 126 ? 2.342 -5.039 -26.422 1 86.56 126 ARG B O 1
ATOM 3450 N N . THR B 1 127 ? 3.582 -6.875 -26.234 1 94.19 127 THR B N 1
ATOM 3451 C CA . THR B 1 127 ? 2.398 -7.723 -26.125 1 94.19 127 THR B CA 1
ATOM 3452 C C . THR B 1 127 ? 2.312 -8.359 -24.75 1 94.19 127 THR B C 1
ATOM 3454 O O . THR B 1 127 ? 1.304 -8.984 -24.406 1 94.19 127 THR B O 1
ATOM 3457 N N . ARG B 1 128 ? 3.312 -8.18 -24.016 1 97.62 128 ARG B N 1
ATOM 3458 C CA . ARG B 1 128 ? 3.328 -8.781 -22.688 1 97.62 128 ARG B CA 1
ATOM 3459 C C . ARG B 1 128 ? 2.238 -8.188 -21.797 1 97.62 128 ARG B C 1
ATOM 3461 O O . ARG B 1 128 ? 2.129 -6.961 -21.672 1 97.62 128 ARG B O 1
ATOM 3468 N N . PRO B 1 129 ? 1.425 -9.07 -21.172 1 98.56 129 PRO B N 1
ATOM 3469 C CA . PRO B 1 129 ? 0.365 -8.555 -20.312 1 98.56 129 PRO B CA 1
ATOM 3470 C C . PRO B 1 129 ? 0.905 -7.719 -19.141 1 98.56 129 PRO B C 1
ATOM 3472 O O . PRO B 1 129 ? 1.942 -8.055 -18.562 1 98.56 129 PRO B O 1
ATOM 3475 N N . MET B 1 130 ? 0.146 -6.637 -18.891 1 98.62 130 MET B N 1
ATOM 3476 C CA . MET B 1 130 ? 0.479 -5.703 -17.828 1 98.62 130 MET B CA 1
ATOM 3477 C C . MET B 1 130 ? -0.688 -5.547 -16.859 1 98.62 130 MET B C 1
ATOM 3479 O O . MET B 1 130 ? -1.82 -5.301 -17.281 1 98.62 130 MET B O 1
ATOM 3483 N N . MET B 1 131 ? -0.353 -5.711 -15.578 1 98.75 131 MET B N 1
ATOM 3484 C CA . MET B 1 131 ? -1.371 -5.586 -14.539 1 98.75 131 MET B CA 1
ATOM 3485 C C . MET B 1 131 ? -1.25 -4.25 -13.812 1 98.75 131 MET B C 1
ATOM 3487 O O . MET B 1 131 ? -0.144 -3.807 -13.5 1 98.75 131 MET B O 1
ATOM 3491 N N . ARG B 1 132 ? -2.381 -3.607 -13.539 1 98.5 132 ARG B N 1
ATOM 3492 C CA . ARG B 1 132 ? -2.416 -2.338 -12.82 1 98.5 132 ARG B CA 1
ATOM 3493 C C . ARG B 1 132 ? -3.74 -2.164 -12.086 1 98.5 132 ARG B C 1
ATOM 3495 O O . ARG B 1 132 ? -4.688 -2.92 -12.312 1 98.5 132 ARG B O 1
ATOM 3502 N N . GLY B 1 133 ? -3.756 -1.224 -11.172 1 98 133 GLY B N 1
ATOM 3503 C CA . GLY B 1 133 ? -4.961 -0.953 -10.406 1 98 133 GLY B CA 1
ATOM 3504 C C . GLY B 1 133 ? -5.074 -1.797 -9.148 1 98 133 GLY B C 1
ATOM 3505 O O . GLY B 1 133 ? -4.152 -2.547 -8.82 1 98 133 GLY B O 1
ATOM 3506 N N . GLY B 1 134 ? -6.219 -1.615 -8.453 1 97.75 134 GLY B N 1
ATOM 3507 C CA . GLY B 1 134 ? -6.43 -2.332 -7.203 1 97.75 134 GLY B CA 1
ATOM 3508 C C . GLY B 1 134 ? -5.438 -1.95 -6.121 1 97.75 134 GLY B C 1
ATOM 3509 O O . GLY B 1 134 ? -5.309 -0.773 -5.777 1 97.75 134 GLY B O 1
ATOM 3510 N N . PRO B 1 135 ? -4.73 -2.949 -5.645 1 98.12 135 PRO B N 1
ATOM 3511 C CA . PRO B 1 135 ? -3.791 -2.668 -4.555 1 98.12 135 PRO B CA 1
ATOM 3512 C C . PRO B 1 135 ? -2.438 -2.17 -5.059 1 98.12 135 PRO B C 1
ATOM 3514 O O . PRO B 1 135 ? -1.532 -1.92 -4.262 1 98.12 135 PRO B O 1
ATOM 3517 N N . LEU B 1 136 ? -2.262 -2.006 -6.328 1 98.44 136 LEU B N 1
ATOM 3518 C CA . LEU B 1 136 ? -0.939 -1.768 -6.898 1 98.44 136 LEU B CA 1
ATOM 3519 C C . LEU B 1 136 ? -0.697 -0.276 -7.102 1 98.44 136 LEU B C 1
ATOM 3521 O O . LEU B 1 136 ? -1.579 0.441 -7.582 1 98.44 136 LEU B O 1
ATOM 3525 N N . LYS B 1 137 ? 0.535 0.117 -6.762 1 96.88 137 LYS B N 1
ATOM 3526 C CA . LYS B 1 137 ? 0.947 1.505 -6.949 1 96.88 137 LYS B CA 1
ATOM 3527 C C . LYS B 1 137 ? 1.456 1.741 -8.367 1 96.88 137 LYS B C 1
ATOM 3529 O O . LYS B 1 137 ? 1.479 2.877 -8.844 1 96.88 137 LYS B O 1
ATOM 3534 N N . THR B 1 138 ? 2.008 0.672 -8.93 1 97.56 138 THR B N 1
ATOM 3535 C CA . THR B 1 138 ? 2.623 0.703 -10.25 1 97.56 138 THR B CA 1
ATOM 3536 C C . THR B 1 138 ? 2.082 -0.425 -11.125 1 97.56 138 THR B C 1
ATOM 3538 O O . THR B 1 138 ? 1.247 -1.216 -10.68 1 97.56 138 THR B O 1
ATOM 3541 N N . ALA B 1 139 ? 2.477 -0.355 -12.359 1 98.31 139 ALA B N 1
ATOM 3542 C CA . ALA B 1 139 ? 2.131 -1.456 -13.25 1 98.31 139 ALA B CA 1
ATOM 3543 C C . ALA B 1 139 ? 3.123 -2.607 -13.117 1 98.31 139 ALA B C 1
ATOM 3545 O O . ALA B 1 139 ? 4.297 -2.391 -12.805 1 98.31 139 ALA B O 1
ATOM 3546 N N . TYR B 1 140 ? 2.668 -3.754 -13.359 1 98.81 140 TYR B N 1
ATOM 3547 C CA . TYR B 1 140 ? 3.465 -4.973 -13.258 1 98.81 140 TYR B CA 1
ATOM 3548 C C . TYR B 1 140 ? 3.369 -5.793 -14.539 1 98.81 140 TYR B C 1
ATOM 3550 O O . TYR B 1 140 ? 2.285 -5.945 -15.109 1 98.81 140 TYR B O 1
ATOM 3558 N N . PHE B 1 141 ? 4.457 -6.441 -14.969 1 98.69 141 PHE B N 1
ATOM 3559 C CA . PHE B 1 141 ? 4.488 -7.234 -16.188 1 98.69 141 PHE B CA 1
ATOM 3560 C C . PHE B 1 141 ? 4.445 -8.719 -15.867 1 98.69 141 PHE B C 1
ATOM 3562 O O . PHE B 1 141 ? 5.125 -9.188 -14.953 1 98.69 141 PHE B O 1
ATOM 3569 N N . PHE B 1 142 ? 3.633 -9.391 -16.672 1 98.81 142 PHE B N 1
ATOM 3570 C CA . PHE B 1 142 ? 3.496 -10.8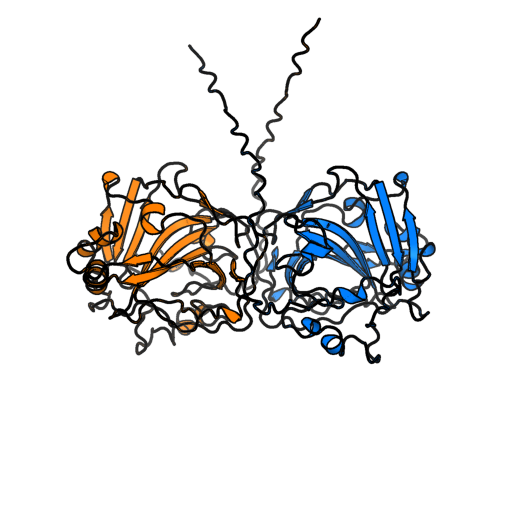28 -16.469 1 98.81 142 PHE B CA 1
ATOM 3571 C C . PHE B 1 142 ? 4.793 -11.547 -16.812 1 98.81 142 PHE B C 1
ATOM 3573 O O . PHE B 1 142 ? 5.398 -11.289 -17.859 1 98.81 142 PHE B O 1
ATOM 3580 N N . GLU B 1 143 ? 5.148 -12.508 -15.898 1 98.38 143 GLU B N 1
ATOM 3581 C CA . GLU B 1 143 ? 6.414 -13.203 -16.109 1 98.38 143 GLU B CA 1
ATOM 3582 C C . GLU B 1 143 ? 6.191 -14.703 -16.297 1 98.38 143 GLU B C 1
ATOM 3584 O O . GLU B 1 143 ? 6.73 -15.305 -17.219 1 98.38 143 GLU B O 1
ATOM 3589 N N . GLN B 1 144 ? 5.473 -15.289 -15.414 1 98.5 144 GLN B N 1
ATOM 3590 C CA . GLN B 1 144 ? 5.305 -16.734 -15.43 1 98.5 144 GLN B CA 1
ATOM 3591 C C . GLN B 1 144 ? 4.125 -17.156 -14.555 1 98.5 144 GLN B C 1
ATOM 3593 O O . GLN B 1 144 ? 3.572 -16.344 -13.812 1 98.5 144 GLN B O 1
ATOM 3598 N N . MET B 1 145 ? 3.738 -18.422 -14.719 1 98.62 145 MET B N 1
ATOM 3599 C CA . MET B 1 145 ? 2.795 -19.031 -13.789 1 98.62 145 MET B CA 1
ATOM 3600 C C . MET B 1 145 ? 3.281 -20.406 -13.359 1 98.62 145 MET B C 1
ATOM 3602 O O . MET B 1 145 ? 4.016 -21.078 -14.094 1 98.62 145 MET B O 1
ATOM 3606 N N . HIS B 1 146 ? 2.922 -20.812 -12.219 1 98.75 146 HIS B N 1
ATOM 3607 C CA . HIS B 1 146 ? 3.236 -22.141 -11.703 1 98.75 146 HIS B CA 1
ATOM 3608 C C . HIS B 1 146 ? 2.156 -22.641 -10.75 1 98.75 146 HIS B C 1
ATOM 3610 O O . HIS B 1 146 ? 1.273 -21.875 -10.359 1 98.75 146 HIS B O 1
ATOM 3616 N N . PHE B 1 147 ? 2.309 -23.953 -10.383 1 98.56 147 PHE B N 1
ATOM 3617 C CA . PHE B 1 147 ? 1.205 -24.594 -9.672 1 98.56 147 PHE B CA 1
ATOM 3618 C C . PHE B 1 147 ? 1.684 -25.219 -8.367 1 98.56 147 PHE B C 1
ATOM 3620 O O . PHE B 1 147 ? 2.857 -25.562 -8.234 1 98.56 147 PHE B O 1
ATOM 3627 N N . HIS B 1 148 ? 0.739 -25.297 -7.48 1 98.56 148 HIS B N 1
ATOM 3628 C CA . HIS B 1 148 ? 0.837 -26.062 -6.242 1 98.56 148 HIS B CA 1
ATOM 3629 C C . HIS B 1 148 ? -0.336 -27.031 -6.098 1 98.56 148 HIS B C 1
ATOM 3631 O O . HIS B 1 148 ? -1.484 -26.656 -6.348 1 98.56 148 HIS B O 1
ATOM 3637 N N . TRP B 1 149 ? -0.009 -28.281 -5.688 1 98.19 149 TRP B N 1
ATOM 3638 C CA . TRP B 1 149 ? -1.081 -29.266 -5.59 1 98.19 149 TRP B CA 1
ATOM 3639 C C . TRP B 1 149 ? -0.774 -30.312 -4.512 1 98.19 149 TRP B C 1
ATOM 3641 O O . TRP B 1 149 ? 0.342 -30.359 -3.99 1 98.19 149 TRP B O 1
ATOM 3651 N N . GLY B 1 150 ? -1.832 -31.094 -4.125 1 96.75 150 GLY B N 1
ATOM 3652 C CA . GLY B 1 150 ? -1.71 -32.094 -3.082 1 96.75 150 GLY B CA 1
ATOM 3653 C C . GLY B 1 150 ? -1.911 -33.5 -3.596 1 96.75 150 GLY B C 1
ATOM 3654 O O . GLY B 1 150 ? -2.133 -33.719 -4.789 1 96.75 150 GLY B O 1
ATOM 3655 N N . PRO B 1 151 ? -1.745 -34.469 -2.713 1 96.25 151 PRO B N 1
ATOM 3656 C CA . PRO B 1 151 ? -1.859 -35.875 -3.084 1 96.25 151 PRO B CA 1
ATOM 3657 C C . PRO B 1 151 ? -3.299 -36.312 -3.373 1 96.25 151 PRO B C 1
ATOM 3659 O O . PRO B 1 151 ? -3.531 -37.375 -3.951 1 96.25 151 PRO B O 1
ATOM 3662 N N . ASN B 1 152 ? -4.215 -35.5 -2.906 1 96.31 152 ASN B N 1
ATOM 3663 C CA . ASN B 1 152 ? -5.637 -35.719 -3.115 1 96.31 152 ASN B CA 1
ATOM 3664 C C . ASN B 1 152 ? -6.402 -34.438 -3.328 1 96.31 152 ASN B C 1
ATOM 3666 O O . ASN B 1 152 ? -5.797 -33.375 -3.527 1 96.31 152 ASN B O 1
ATOM 3670 N N . ASN B 1 153 ? -7.711 -34.562 -3.287 1 96.5 153 ASN B N 1
ATOM 3671 C CA . ASN B 1 153 ? -8.508 -33.406 -3.643 1 96.5 153 ASN B CA 1
ATOM 3672 C C . ASN B 1 153 ? -8.898 -32.594 -2.408 1 96.5 153 ASN B C 1
ATOM 3674 O O . ASN B 1 153 ? -9.711 -31.672 -2.496 1 96.5 153 ASN B O 1
ATOM 3678 N N . SER B 1 154 ? -8.328 -32.844 -1.245 1 94.81 154 SER B N 1
ATOM 3679 C CA . SER B 1 154 ? -8.688 -32.125 -0.022 1 94.81 154 SER B CA 1
ATOM 3680 C C . SER B 1 154 ? -7.586 -31.172 0.402 1 94.81 154 SER B C 1
ATOM 3682 O O . SER B 1 154 ? -7.77 -30.375 1.326 1 94.81 154 SER B O 1
ATOM 3684 N N . GLU B 1 155 ? -6.508 -31.266 -0.246 1 96 155 GLU B N 1
ATOM 3685 C CA . GLU B 1 155 ? -5.375 -30.406 0.083 1 96 155 GLU B CA 1
ATOM 3686 C C . GLU B 1 155 ? -4.492 -30.156 -1.136 1 96 155 GLU B C 1
ATOM 3688 O O . GLU B 1 155 ? -4.504 -30.953 -2.084 1 96 155 GLU B O 1
ATOM 3693 N N . GLY B 1 156 ? -3.727 -29.078 -1.055 1 97.44 156 GLY B N 1
ATOM 3694 C CA . GLY B 1 156 ? -2.791 -28.797 -2.129 1 97.44 156 GLY B CA 1
ATOM 3695 C C . GLY B 1 156 ? -2.512 -27.312 -2.295 1 97.44 156 GLY B C 1
ATOM 3696 O O . GLY B 1 156 ? -1.42 -26.922 -2.717 1 97.44 156 GLY B O 1
ATOM 3697 N N . SER B 1 157 ? -3.512 -26.5 -1.986 1 98.19 157 SER B N 1
ATOM 3698 C CA . SER B 1 157 ? -3.314 -25.062 -2.057 1 98.19 157 SER B CA 1
ATOM 3699 C C . SER B 1 157 ? -2.369 -24.578 -0.961 1 98.19 157 SER B C 1
ATOM 3701 O O . SER B 1 157 ? -2.318 -25.156 0.124 1 98.19 157 SER B O 1
ATOM 3703 N N . GLU B 1 158 ? -1.605 -23.547 -1.305 1 98 158 GLU B N 1
ATOM 3704 C CA . GLU B 1 158 ? -0.765 -22.906 -0.297 1 98 158 GLU B CA 1
ATOM 3705 C C . GLU B 1 158 ? -1.586 -22 0.608 1 98 158 GLU B C 1
ATOM 3707 O O . GLU B 1 158 ? -1.584 -22.156 1.83 1 98 158 GLU B O 1
ATOM 3712 N N . HIS B 1 159 ? -2.268 -21.109 0.009 1 98.75 159 HIS B N 1
ATOM 3713 C CA . HIS B 1 159 ? -3.158 -20.25 0.787 1 98.75 159 HIS B CA 1
ATOM 3714 C C . HIS B 1 159 ? -4.367 -21.031 1.29 1 98.75 159 HIS B C 1
ATOM 3716 O O . HIS B 1 159 ? -4.727 -22.078 0.722 1 98.75 159 HIS B O 1
ATOM 3722 N N . ARG B 1 160 ? -4.887 -20.547 2.355 1 98.38 160 ARG B N 1
ATOM 3723 C CA . ARG B 1 160 ? -6.164 -21.031 2.871 1 98.38 160 ARG B CA 1
ATOM 3724 C C . ARG B 1 160 ? -7.152 -19.891 3.059 1 98.38 160 ARG B C 1
ATOM 3726 O O . ARG B 1 160 ? -6.746 -18.734 3.244 1 98.38 160 ARG B O 1
ATOM 3733 N N . ILE B 1 161 ? -8.406 -20.234 2.9 1 98.06 161 ILE B N 1
ATOM 3734 C CA . ILE B 1 161 ? -9.492 -19.312 3.227 1 98.06 161 ILE B CA 1
ATOM 3735 C C . ILE B 1 161 ? -10.305 -19.875 4.395 1 98.06 161 ILE B C 1
ATOM 3737 O O . ILE B 1 161 ? -10.961 -20.922 4.258 1 98.06 161 ILE B O 1
ATOM 3741 N N . ASN B 1 162 ? -10.227 -19.203 5.535 1 97.94 162 ASN B N 1
ATOM 3742 C CA . ASN B 1 162 ? -10.906 -19.672 6.742 1 97.94 162 ASN B CA 1
ATOM 3743 C C . ASN B 1 162 ? -10.531 -21.109 7.082 1 97.94 162 ASN B C 1
ATOM 3745 O O . ASN B 1 162 ? -11.398 -21.922 7.422 1 97.94 162 ASN B O 1
ATOM 3749 N N . GLY B 1 163 ? -9.32 -21.422 6.773 1 97.56 163 GLY B N 1
ATOM 3750 C CA . GLY B 1 163 ? -8.812 -22.75 7.113 1 97.56 163 GLY B CA 1
ATOM 3751 C C . GLY B 1 163 ? -9.047 -23.766 6.023 1 97.56 163 GLY B C 1
ATOM 3752 O O . GLY B 1 163 ? -8.5 -24.875 6.07 1 97.56 163 GLY B O 1
ATOM 3753 N N . GLU B 1 164 ? -9.812 -23.406 5.055 1 97.31 164 GLU B N 1
ATOM 3754 C CA . GLU B 1 164 ? -10.125 -24.344 3.977 1 97.31 164 GLU B CA 1
ATOM 3755 C C . GLU B 1 164 ? -8.961 -24.469 3 1 97.31 164 GLU B C 1
ATOM 3757 O O . GLU B 1 164 ? -8.336 -23.469 2.637 1 97.31 164 GLU B O 1
ATOM 3762 N N . ARG B 1 165 ? -8.773 -25.734 2.609 1 97.44 165 ARG B N 1
ATOM 3763 C CA . ARG B 1 165 ? -7.75 -26.062 1.622 1 97.44 165 ARG B CA 1
ATOM 3764 C C . ARG B 1 165 ? -8.383 -26.438 0.286 1 97.44 165 ARG B C 1
ATOM 3766 O O . ARG B 1 165 ? -9.547 -26.828 0.232 1 97.44 165 ARG B O 1
ATOM 3773 N N . PHE B 1 166 ? -7.566 -26.328 -0.73 1 97.81 166 PHE B N 1
ATOM 3774 C CA . PHE B 1 166 ? -8 -26.672 -2.08 1 97.81 166 PHE B CA 1
ATOM 3775 C C . PHE B 1 166 ? -7 -27.594 -2.75 1 97.81 166 PHE B C 1
ATOM 3777 O O . PHE B 1 166 ? -5.82 -27.609 -2.387 1 97.81 166 PHE B O 1
ATOM 3784 N N . PRO B 1 167 ? -7.441 -28.375 -3.721 1 97.94 167 PRO B N 1
ATOM 3785 C CA . PRO B 1 167 ? -6.559 -29.375 -4.324 1 97.94 167 PRO B CA 1
ATOM 3786 C C . PRO B 1 167 ? -5.449 -28.75 -5.168 1 97.94 167 PRO B C 1
ATOM 3788 O O . PRO B 1 167 ? -4.402 -29.359 -5.375 1 97.94 167 PRO B O 1
ATOM 3791 N N . LEU B 1 168 ? -5.711 -27.578 -5.641 1 98.5 168 LEU B N 1
ATOM 3792 C CA . LEU B 1 168 ? -4.816 -26.969 -6.617 1 98.5 168 LEU B CA 1
ATOM 3793 C C . LEU B 1 168 ? -4.852 -25.438 -6.512 1 98.5 168 LEU B C 1
ATOM 3795 O O . LEU B 1 168 ? -5.918 -24.844 -6.316 1 98.5 168 LEU B O 1
ATOM 3799 N N . GLU B 1 169 ? -3.666 -24.828 -6.551 1 98.81 169 GLU B N 1
ATOM 3800 C CA . GLU B 1 169 ? -3.516 -23.375 -6.602 1 98.81 169 GLU B CA 1
ATOM 3801 C C . GLU B 1 169 ? -2.537 -22.953 -7.699 1 98.81 169 GLU B C 1
ATOM 3803 O O . GLU B 1 169 ? -1.473 -23.562 -7.848 1 98.81 169 GLU B O 1
ATOM 3808 N N . VAL B 1 170 ? -2.92 -21.984 -8.523 1 98.81 170 VAL B N 1
ATOM 3809 C CA . VAL B 1 170 ? -2.01 -21.438 -9.523 1 98.81 170 VAL B CA 1
ATOM 3810 C C . VAL B 1 170 ? -1.539 -20.047 -9.086 1 98.81 170 VAL B C 1
ATOM 3812 O O . VAL B 1 170 ? -2.311 -19.281 -8.516 1 98.81 170 VAL B O 1
ATOM 3815 N N . HIS B 1 171 ? -0.306 -19.766 -9.258 1 98.88 171 HIS B N 1
ATOM 3816 C CA . HIS B 1 171 ? 0.285 -18.453 -9.047 1 98.88 171 HIS B CA 1
ATOM 3817 C C . HIS B 1 171 ? 0.668 -17.797 -10.367 1 98.88 171 HIS B C 1
ATOM 3819 O O . HIS B 1 171 ? 1.445 -18.359 -11.141 1 98.88 171 HIS B O 1
ATOM 3825 N N . LEU B 1 172 ? 0.091 -16.656 -10.664 1 98.88 172 LEU B N 1
ATOM 3826 C CA . LEU B 1 172 ? 0.546 -15.773 -11.734 1 98.88 172 LEU B CA 1
ATOM 3827 C C . LEU B 1 172 ? 1.529 -14.734 -11.211 1 98.88 172 LEU B C 1
ATOM 3829 O O . LEU B 1 172 ? 1.162 -13.883 -10.398 1 98.88 172 LEU B O 1
ATOM 3833 N N . VAL B 1 173 ? 2.73 -14.766 -11.703 1 98.88 173 VAL B N 1
ATOM 3834 C CA . VAL B 1 173 ? 3.791 -13.922 -11.164 1 98.88 173 VAL B CA 1
ATOM 3835 C C . VAL B 1 173 ? 4.043 -12.742 -12.102 1 98.88 173 VAL B C 1
ATOM 3837 O O . VAL B 1 173 ? 4.285 -12.93 -13.297 1 98.88 173 VAL B O 1
ATOM 3840 N N . PHE B 1 174 ? 3.945 -11.578 -11.547 1 98.88 174 PHE B N 1
ATOM 3841 C CA . PHE B 1 174 ? 4.25 -10.328 -12.227 1 98.88 174 PHE B CA 1
ATOM 3842 C C . PHE B 1 174 ? 5.41 -9.609 -11.555 1 98.88 174 PHE B C 1
ATOM 3844 O O . PHE B 1 174 ? 5.613 -9.742 -10.344 1 98.88 174 PHE B O 1
ATOM 3851 N N . TYR B 1 175 ? 6.168 -8.867 -12.344 1 98.75 175 TYR B N 1
ATOM 3852 C CA . TYR B 1 175 ? 7.215 -8.055 -11.727 1 98.75 175 TYR B CA 1
ATOM 3853 C C . TYR B 1 175 ? 6.988 -6.57 -12.008 1 98.75 175 TYR B C 1
ATOM 3855 O O . TYR B 1 175 ? 6.387 -6.211 -13.023 1 98.75 175 TYR B O 1
ATOM 3863 N N . ASN B 1 176 ? 7.395 -5.738 -11.094 1 98.81 176 ASN B N 1
ATOM 3864 C CA . ASN B 1 176 ? 7.203 -4.293 -11.117 1 98.81 176 ASN B CA 1
ATOM 3865 C C . ASN B 1 176 ? 7.816 -3.666 -12.367 1 98.81 176 ASN B C 1
ATOM 3867 O O . ASN B 1 176 ? 9.008 -3.828 -12.625 1 98.81 176 ASN B O 1
ATOM 3871 N N . GLY B 1 177 ? 7.027 -2.891 -13.07 1 98.31 177 GLY B N 1
ATOM 3872 C CA . GLY B 1 177 ? 7.41 -2.33 -14.352 1 98.31 177 GLY B CA 1
ATOM 3873 C C . GLY B 1 177 ? 8.453 -1.231 -14.242 1 98.31 177 GLY B C 1
ATOM 3874 O O . GLY B 1 177 ? 8.992 -0.781 -15.25 1 98.31 177 GLY B O 1
ATOM 3875 N N . LEU B 1 178 ? 8.766 -0.806 -13.055 1 98.06 178 LEU B N 1
ATOM 3876 C CA . LEU B 1 178 ? 9.812 0.186 -12.859 1 98.06 178 LEU B CA 1
ATOM 3877 C C . LEU B 1 178 ? 11.195 -0.447 -13.008 1 98.06 178 LEU B C 1
ATOM 3879 O O . LEU B 1 178 ? 12.195 0.26 -13.125 1 98.06 178 LEU B O 1
ATOM 3883 N N . TYR B 1 179 ? 11.227 -1.752 -13 1 97.94 179 TYR B N 1
ATOM 3884 C CA . TYR B 1 179 ? 12.469 -2.488 -13.172 1 97.94 179 TYR B CA 1
ATOM 3885 C C . TYR B 1 179 ? 12.523 -3.176 -14.531 1 97.94 179 TYR B C 1
ATOM 3887 O O . TYR B 1 179 ? 11.484 -3.369 -15.172 1 97.94 179 TYR B O 1
ATOM 3895 N N . GLN B 1 180 ? 13.742 -3.648 -14.891 1 96.5 180 GLN B N 1
ATOM 3896 C CA . GLN B 1 180 ? 13.93 -4.156 -16.25 1 96.5 180 GLN B CA 1
ATOM 3897 C C . GLN B 1 180 ? 13.586 -5.641 -16.328 1 96.5 180 GLN B C 1
ATOM 3899 O O . GLN B 1 180 ? 13.375 -6.172 -17.422 1 96.5 180 GLN B O 1
ATOM 3904 N N . SER B 1 181 ? 13.617 -6.262 -15.211 1 97.06 181 SER B N 1
ATOM 3905 C CA . SER B 1 181 ? 13.398 -7.707 -15.195 1 97.06 181 SER B CA 1
ATOM 3906 C C . SER B 1 181 ? 12.914 -8.18 -13.828 1 97.06 181 SER B C 1
ATOM 3908 O O . SER B 1 181 ? 13 -7.441 -12.844 1 97.06 181 SER B O 1
ATOM 3910 N N . LEU B 1 182 ? 12.414 -9.414 -13.844 1 97 182 LEU B N 1
ATOM 3911 C CA . LEU B 1 182 ? 12.047 -10.062 -12.586 1 97 182 LEU B CA 1
ATOM 3912 C C . LEU B 1 182 ? 13.234 -10.133 -11.633 1 97 182 LEU B C 1
ATOM 3914 O O . LEU B 1 182 ? 13.086 -9.898 -10.43 1 97 182 LEU B O 1
ATOM 3918 N N . ALA B 1 183 ? 14.359 -10.445 -12.148 1 95.88 183 ALA B N 1
ATOM 3919 C CA . ALA B 1 183 ? 15.555 -10.602 -11.328 1 95.88 183 ALA B CA 1
ATOM 3920 C C . ALA B 1 183 ? 15.906 -9.305 -10.617 1 95.88 183 ALA B C 1
ATOM 3922 O O . ALA B 1 183 ? 16.25 -9.312 -9.43 1 95.88 183 ALA B O 1
ATOM 3923 N N . GLU B 1 184 ? 15.75 -8.18 -11.297 1 96.94 184 GLU B N 1
ATOM 3924 C CA . GLU B 1 184 ? 16.047 -6.883 -10.703 1 96.94 184 GLU B CA 1
ATOM 3925 C C . GLU B 1 184 ? 14.969 -6.48 -9.695 1 96.94 184 GLU B C 1
ATOM 3927 O O . GLU B 1 184 ? 15.266 -5.828 -8.688 1 96.94 184 GLU B O 1
ATOM 3932 N N . ALA B 1 185 ? 13.766 -6.926 -9.922 1 98.19 185 ALA B N 1
ATOM 3933 C CA . ALA B 1 185 ? 12.617 -6.484 -9.141 1 98.19 185 ALA B CA 1
ATOM 3934 C C . ALA B 1 185 ? 12.461 -7.328 -7.875 1 98.19 185 ALA B C 1
ATOM 3936 O O . ALA B 1 185 ? 11.969 -6.844 -6.855 1 98.19 185 ALA B O 1
ATOM 3937 N N . ALA B 1 186 ? 12.859 -8.523 -7.906 1 96.94 186 ALA B N 1
ATOM 3938 C CA . ALA B 1 186 ? 12.508 -9.539 -6.918 1 96.94 186 ALA B CA 1
ATOM 3939 C C . ALA B 1 186 ? 12.93 -9.117 -5.516 1 96.94 186 ALA B C 1
ATOM 3941 O O . ALA B 1 186 ? 12.234 -9.398 -4.535 1 96.94 186 ALA B O 1
ATOM 3942 N N . GLY B 1 187 ? 14.016 -8.43 -5.43 1 95.94 187 GLY B N 1
ATOM 3943 C CA . GLY B 1 187 ? 14.539 -8.055 -4.121 1 95.94 187 GLY B CA 1
ATOM 3944 C C . GLY B 1 187 ? 14.117 -6.668 -3.684 1 95.94 187 GLY B C 1
ATOM 3945 O O . GLY B 1 187 ? 14.531 -6.191 -2.625 1 95.94 187 GLY B O 1
ATOM 3946 N N . GLU B 1 188 ? 13.305 -6.012 -4.422 1 97.06 188 GLU B N 1
ATOM 3947 C CA . GLU B 1 188 ? 12.953 -4.613 -4.18 1 97.06 188 GLU B CA 1
ATOM 3948 C C . GLU B 1 188 ? 11.562 -4.492 -3.562 1 97.06 188 GLU B C 1
ATOM 3950 O O . GLU B 1 188 ? 10.711 -5.359 -3.766 1 97.06 188 GLU B O 1
ATOM 3955 N N . VAL B 1 189 ? 11.359 -3.387 -2.781 1 95.06 189 VAL B N 1
ATOM 3956 C CA . VAL B 1 189 ? 10.031 -3.094 -2.244 1 95.06 189 VAL B CA 1
ATOM 3957 C C . VAL B 1 189 ? 9.008 -3.08 -3.377 1 95.06 189 VAL B C 1
ATOM 3959 O O . VAL B 1 189 ? 9.227 -2.451 -4.414 1 95.06 189 VAL B O 1
ATOM 3962 N N . ASP B 1 190 ? 7.973 -3.811 -3.166 1 97.19 190 ASP B N 1
ATOM 3963 C CA . ASP B 1 190 ? 6.91 -3.893 -4.164 1 97.19 190 ASP B CA 1
ATOM 3964 C C . ASP B 1 190 ? 7.441 -4.438 -5.488 1 97.19 190 ASP B C 1
ATOM 3966 O O . ASP B 1 190 ? 6.996 -4.023 -6.559 1 97.19 190 ASP B O 1
ATOM 3970 N N . GLY B 1 191 ? 8.383 -5.305 -5.406 1 98.5 191 GLY B N 1
ATOM 3971 C CA . GLY B 1 191 ? 9.031 -5.801 -6.609 1 98.5 191 GLY B CA 1
ATOM 3972 C C . GLY B 1 191 ? 8.172 -6.785 -7.387 1 98.5 191 GLY B C 1
ATOM 3973 O O . GLY B 1 191 ? 8.312 -6.898 -8.609 1 98.5 191 GLY B O 1
ATOM 3974 N N . LEU B 1 192 ? 7.32 -7.477 -6.648 1 98.81 192 LEU B N 1
ATOM 3975 C CA . LEU B 1 192 ? 6.527 -8.516 -7.297 1 98.81 192 LEU B CA 1
ATOM 3976 C C . LEU B 1 192 ? 5.055 -8.383 -6.934 1 98.81 192 LEU B C 1
ATOM 3978 O O . LEU B 1 192 ? 4.719 -7.824 -5.887 1 98.81 192 LEU B O 1
ATOM 3982 N N . ALA B 1 193 ? 4.223 -8.773 -7.816 1 98.94 193 ALA B N 1
ATOM 3983 C CA . ALA B 1 193 ? 2.809 -9.047 -7.562 1 98.94 193 ALA B CA 1
ATOM 3984 C C . ALA B 1 193 ? 2.436 -10.461 -8.008 1 98.94 193 ALA B C 1
ATOM 3986 O O . ALA B 1 193 ? 2.783 -10.883 -9.117 1 98.94 193 ALA B O 1
ATOM 3987 N N . VAL B 1 194 ? 1.774 -11.172 -7.148 1 98.94 194 VAL B N 1
ATOM 3988 C CA . VAL B 1 194 ? 1.376 -12.539 -7.48 1 98.94 194 VAL B CA 1
ATOM 3989 C C . VAL B 1 194 ? -0.133 -12.695 -7.305 1 98.94 194 VAL B C 1
ATOM 3991 O O . VAL B 1 194 ? -0.682 -12.336 -6.258 1 98.94 194 VAL B O 1
ATOM 3994 N N . VAL B 1 195 ? -0.749 -13.203 -8.32 1 98.88 195 VAL B N 1
ATOM 3995 C CA . VAL B 1 195 ? -2.174 -13.508 -8.25 1 98.88 195 VAL B CA 1
ATOM 3996 C C . VAL B 1 195 ? -2.371 -15.008 -8.039 1 98.88 195 VAL B C 1
ATOM 3998 O O . VAL B 1 195 ? -1.876 -15.82 -8.82 1 98.88 195 VAL B O 1
ATOM 4001 N N . GLY B 1 196 ? -3.057 -15.359 -6.992 1 98.81 196 GLY B N 1
ATOM 4002 C CA . GLY B 1 196 ? -3.375 -16.75 -6.711 1 98.81 196 GLY B CA 1
ATOM 4003 C C . GLY B 1 196 ? -4.824 -17.094 -6.984 1 98.81 196 GLY B C 1
ATOM 4004 O O . GLY B 1 196 ? -5.727 -16.328 -6.645 1 98.81 196 GLY B O 1
ATOM 4005 N N . PHE B 1 197 ? -5.027 -18.234 -7.676 1 98.56 197 PHE B N 1
ATOM 4006 C CA . PHE B 1 197 ? -6.352 -18.828 -7.863 1 98.56 197 PHE B CA 1
ATOM 4007 C C . PHE B 1 197 ? -6.402 -20.25 -7.324 1 98.56 197 PHE B C 1
ATOM 4009 O O . PHE B 1 197 ? -5.457 -21.016 -7.496 1 98.56 197 PHE B O 1
ATOM 4016 N N . PHE B 1 198 ? -7.531 -20.547 -6.719 1 98.31 198 PHE B N 1
ATOM 4017 C CA . PHE B 1 198 ? -7.789 -21.922 -6.305 1 98.31 198 PHE B CA 1
ATOM 4018 C C . PHE B 1 198 ? -8.586 -22.672 -7.367 1 98.31 198 PHE B C 1
ATOM 4020 O O . PHE B 1 198 ? -9.289 -22.047 -8.172 1 98.31 198 PHE B O 1
ATOM 4027 N N . TYR B 1 199 ? -8.398 -23.984 -7.34 1 97.44 199 TYR B N 1
ATOM 4028 C CA . TYR B 1 199 ? -9.188 -24.828 -8.227 1 97.44 199 TYR B CA 1
ATOM 4029 C C . TYR B 1 199 ? -10.109 -25.734 -7.422 1 97.44 199 TYR B C 1
ATOM 4031 O O . TYR B 1 199 ? -9.727 -26.25 -6.375 1 97.44 199 TYR B O 1
ATOM 4039 N N . ASP B 1 200 ? -11.242 -25.922 -8 1 95.88 200 ASP B N 1
ATOM 4040 C CA . ASP B 1 200 ? -12.102 -27.047 -7.645 1 95.88 200 ASP B CA 1
ATOM 4041 C C . ASP B 1 200 ? -11.992 -28.172 -8.68 1 95.88 200 ASP B C 1
ATOM 4043 O O . ASP B 1 200 ? -11.859 -27.906 -9.875 1 95.88 200 ASP B O 1
ATOM 4047 N N . VAL B 1 201 ? -12.148 -29.344 -8.172 1 97.56 201 VAL B N 1
ATOM 4048 C CA . VAL B 1 201 ? -12.062 -30.484 -9.086 1 97.56 201 VAL B CA 1
ATOM 4049 C C . VAL B 1 201 ? -13.469 -30.922 -9.5 1 97.56 201 VAL B C 1
ATOM 4051 O O . VAL B 1 201 ? -14.344 -31.094 -8.648 1 97.56 201 VAL B O 1
ATOM 4054 N N . VAL B 1 202 ? -13.594 -31.062 -10.789 1 95.88 202 VAL B N 1
ATOM 4055 C CA . VAL B 1 202 ? -14.867 -31.516 -11.328 1 95.88 202 VAL B CA 1
ATOM 4056 C C . VAL B 1 202 ? -14.945 -33.031 -11.227 1 95.88 202 VAL B C 1
ATOM 4058 O O . VAL B 1 202 ? -14.18 -33.75 -11.875 1 95.88 202 VAL B O 1
ATOM 4061 N N . PRO B 1 203 ? -15.961 -33.562 -10.508 1 94.06 203 PRO B N 1
ATOM 4062 C CA . PRO B 1 203 ? -16.062 -35 -10.375 1 94.06 203 PRO B CA 1
ATOM 4063 C C . PRO B 1 203 ? -16.375 -35.688 -11.703 1 94.06 203 PRO B C 1
ATOM 4065 O O . PRO B 1 203 ? -17.062 -35.125 -12.555 1 94.06 203 PRO B O 1
ATOM 4068 N N . GLY B 1 204 ? -15.883 -36.906 -11.852 1 94.44 204 GLY B N 1
ATOM 4069 C CA . GLY B 1 204 ? -16.188 -37.719 -13.016 1 94.44 204 GLY B CA 1
ATOM 4070 C C . GLY B 1 204 ? -15.547 -37.219 -14.289 1 94.44 204 GLY B C 1
ATOM 4071 O O . GLY B 1 204 ? -16.109 -37.375 -15.375 1 94.44 204 GLY B O 1
ATOM 4072 N N . SER B 1 205 ? -14.445 -36.562 -14.117 1 93.25 205 SER B N 1
ATOM 4073 C CA . SER B 1 205 ? -13.828 -35.969 -15.281 1 93.25 205 SER B CA 1
ATOM 4074 C C . SER B 1 205 ? -12.453 -36.562 -15.562 1 93.25 205 SER B C 1
ATOM 4076 O O . SER B 1 205 ? -11.516 -35.812 -15.898 1 93.25 205 SER B O 1
ATOM 4078 N N . SER B 1 206 ? -12.328 -37.875 -15.508 1 94.94 206 SER B N 1
ATOM 4079 C CA . SER B 1 206 ? -11.039 -38.531 -15.641 1 94.94 206 SER B CA 1
ATOM 4080 C C . SER B 1 206 ? -10.648 -38.719 -17.109 1 94.94 206 SER B C 1
ATOM 4082 O O . SER B 1 206 ? -9.5 -39.031 -17.422 1 94.94 206 SER B O 1
ATOM 4084 N N . SER B 1 207 ? -11.547 -38.438 -18.094 1 94.69 207 SER B N 1
ATOM 4085 C CA . SER B 1 207 ? -11.289 -38.812 -19.484 1 94.69 207 SER B CA 1
ATOM 4086 C C . SER B 1 207 ? -11.039 -37.562 -20.328 1 94.69 207 SER B C 1
ATOM 4088 O O . SER B 1 207 ? -10.773 -37.656 -21.531 1 94.69 207 SER B O 1
ATOM 4090 N N . PHE B 1 208 ? -11.18 -36.375 -19.703 1 91.81 208 PHE B N 1
ATOM 4091 C CA . PHE B 1 208 ? -10.977 -35.188 -20.5 1 91.81 208 PHE B CA 1
ATOM 4092 C C . PHE B 1 208 ? -10.375 -34.062 -19.656 1 91.81 208 PHE B C 1
ATOM 4094 O O . PHE B 1 208 ? -10.383 -34.125 -18.422 1 91.81 208 PHE B O 1
ATOM 4101 N N . SER B 1 209 ? -9.758 -33.125 -20.406 1 91.75 209 SER B N 1
ATOM 4102 C CA . SER B 1 209 ? -9.258 -31.906 -19.797 1 91.75 209 SER B CA 1
ATOM 4103 C C . SER B 1 209 ? -9.727 -30.672 -20.562 1 91.75 209 SER B C 1
ATOM 4105 O O . SER B 1 209 ? -9.82 -30.703 -21.797 1 91.75 209 SER B O 1
ATOM 4107 N N . PHE B 1 210 ? -10.094 -29.672 -19.797 1 89.56 210 PHE B N 1
ATOM 4108 C CA . PHE B 1 210 ? -10.438 -28.438 -20.516 1 89.56 210 PHE B CA 1
ATOM 4109 C C . PHE B 1 210 ? -9.422 -27.344 -20.219 1 89.56 210 PHE B C 1
ATOM 4111 O O . PHE B 1 210 ? -9.617 -26.188 -20.641 1 89.56 210 PHE B O 1
ATOM 4118 N N . ASN B 1 211 ? -8.406 -27.672 -19.484 1 95.69 211 ASN B N 1
ATOM 4119 C CA . ASN B 1 211 ? -7.316 -26.734 -19.25 1 95.69 211 ASN B CA 1
ATOM 4120 C C . ASN B 1 211 ? -6.18 -26.938 -20.25 1 95.69 211 ASN B C 1
ATOM 4122 O O . ASN B 1 211 ? -5.535 -28 -20.25 1 95.69 211 ASN B O 1
ATOM 4126 N N . SER B 1 212 ? -5.871 -25.906 -21.062 1 94.75 212 SER B N 1
ATOM 4127 C CA . SER B 1 212 ? -4.871 -26.031 -22.109 1 94.75 212 SER B CA 1
ATOM 4128 C C . SER B 1 212 ? -3.502 -26.375 -21.547 1 94.75 212 SER B C 1
ATOM 4130 O O . SER B 1 212 ? -2.771 -27.188 -22.125 1 94.75 212 SER B O 1
ATOM 4132 N N . TRP B 1 213 ? -3.15 -25.797 -20.422 1 96.69 213 TRP B N 1
ATOM 4133 C CA . TRP B 1 213 ? -1.832 -26 -19.828 1 96.69 213 TRP B CA 1
ATOM 4134 C C . TRP B 1 213 ? -1.62 -27.453 -19.453 1 96.69 213 TRP B C 1
ATOM 4136 O O . TRP B 1 213 ? -0.486 -27.938 -19.438 1 96.69 213 TRP B O 1
ATOM 4146 N N . SER B 1 214 ? -2.646 -28.203 -19.172 1 97.38 214 SER B N 1
ATOM 4147 C CA . SER B 1 214 ? -2.57 -29.578 -18.703 1 97.38 214 SER B CA 1
ATOM 4148 C C . SER B 1 214 ? -2.105 -30.516 -19.812 1 97.38 214 SER B C 1
ATOM 4150 O O . SER B 1 214 ? -1.477 -31.547 -19.547 1 97.38 214 SER B O 1
ATOM 4152 N N . ASN B 1 215 ? -2.365 -30.156 -21.078 1 96.06 215 ASN B N 1
ATOM 4153 C CA . ASN B 1 215 ? -2.061 -30.984 -22.234 1 96.06 215 ASN B CA 1
ATOM 4154 C C . ASN B 1 215 ? -0.559 -31.219 -22.375 1 96.06 215 ASN B C 1
ATOM 4156 O O . ASN B 1 215 ? -0.132 -32.125 -23.078 1 96.06 215 ASN B O 1
ATOM 4160 N N . PHE B 1 216 ? 0.203 -30.469 -21.688 1 97.81 216 PHE B N 1
ATOM 4161 C CA . PHE B 1 216 ? 1.638 -30.5 -21.953 1 97.81 216 PHE B CA 1
ATOM 4162 C C . PHE B 1 216 ? 2.383 -31.141 -20.781 1 97.81 216 PHE B C 1
ATOM 4164 O O . PHE B 1 216 ? 3.596 -31.344 -20.859 1 97.81 216 PHE B O 1
ATOM 4171 N N . LEU B 1 217 ? 1.732 -31.484 -19.719 1 98.38 217 LEU B N 1
ATOM 4172 C CA . LEU B 1 217 ? 2.342 -32 -18.5 1 98.38 217 LEU B CA 1
ATOM 4173 C C . LEU B 1 217 ? 3.029 -33.344 -18.75 1 98.38 217 LEU B C 1
ATOM 4175 O O . LEU B 1 217 ? 4.113 -33.594 -18.219 1 98.38 217 LEU B O 1
ATOM 4179 N N . PRO B 1 218 ? 2.447 -34.219 -19.625 1 98.06 218 PRO B N 1
ATOM 4180 C CA . PRO B 1 218 ? 3.135 -35.5 -19.891 1 98.06 218 PRO B CA 1
ATOM 4181 C C . PRO B 1 218 ? 4.52 -35.281 -20.5 1 98.06 218 PRO B C 1
ATOM 4183 O O . PRO B 1 218 ? 5.402 -36.125 -20.312 1 98.06 218 PRO B O 1
ATOM 4186 N N . GLN B 1 219 ? 4.719 -34.188 -21.203 1 98.12 219 GLN B N 1
ATOM 4187 C CA . GLN B 1 219 ? 5.98 -33.938 -21.875 1 98.12 219 GLN B CA 1
ATOM 4188 C C . GLN B 1 219 ? 7.062 -33.5 -20.906 1 98.12 219 GLN B C 1
ATOM 4190 O O . GLN B 1 219 ? 8.25 -33.5 -21.234 1 98.12 219 GLN B O 1
ATOM 4195 N N . VAL B 1 220 ? 6.625 -33.156 -19.672 1 98.56 220 VAL B N 1
ATOM 4196 C CA . VAL B 1 220 ? 7.602 -32.656 -18.719 1 98.56 220 VAL B CA 1
ATOM 4197 C C . VAL B 1 220 ? 7.5 -33.438 -17.406 1 98.56 220 VAL B C 1
ATOM 4199 O O . VAL B 1 220 ? 7.629 -32.844 -16.328 1 98.56 220 VAL B O 1
ATOM 4202 N N . ARG B 1 221 ? 7.281 -34.656 -17.453 1 98.31 221 ARG B N 1
ATOM 4203 C CA . ARG B 1 221 ? 7.121 -35.5 -16.266 1 98.31 221 ARG B CA 1
ATOM 4204 C C . ARG B 1 221 ? 8.398 -35.531 -15.445 1 98.31 221 ARG B C 1
ATOM 4206 O O . ARG B 1 221 ? 8.352 -35.5 -14.211 1 98.31 221 ARG B O 1
ATOM 4213 N N . GLN B 1 222 ? 9.547 -35.594 -16.094 1 97.88 222 GLN B N 1
ATOM 4214 C CA . GLN B 1 222 ? 10.828 -35.719 -15.414 1 97.88 222 GLN B CA 1
ATOM 4215 C C . GLN B 1 222 ? 11.344 -34.375 -14.938 1 97.88 222 GLN B C 1
ATOM 4217 O O . GLN B 1 222 ? 11.18 -33.375 -15.625 1 97.88 222 GLN B O 1
ATOM 4222 N N . PRO B 1 223 ? 12.031 -34.406 -13.805 1 96.5 223 PRO B N 1
ATOM 4223 C CA . PRO B 1 223 ? 12.594 -33.156 -13.305 1 96.5 223 PRO B CA 1
ATOM 4224 C C . PRO B 1 223 ? 13.578 -32.531 -14.281 1 96.5 223 PRO B C 1
ATOM 4226 O O . PRO B 1 223 ? 14.43 -33.219 -14.844 1 96.5 223 PRO B O 1
ATOM 4229 N N . GLY B 1 224 ? 13.422 -31.219 -14.484 1 96.5 224 GLY B N 1
ATOM 4230 C CA . GLY B 1 224 ? 14.32 -30.5 -15.367 1 96.5 224 GLY B CA 1
ATOM 4231 C C . GLY B 1 224 ? 13.891 -30.547 -16.828 1 96.5 224 GLY B C 1
ATOM 4232 O O . GLY B 1 224 ? 14.422 -29.812 -17.656 1 96.5 224 GLY B O 1
ATOM 4233 N N . ALA B 1 225 ? 12.93 -31.391 -17.094 1 98.19 225 ALA B N 1
ATOM 4234 C CA . ALA B 1 225 ? 12.438 -31.469 -18.469 1 98.19 225 ALA B CA 1
ATOM 4235 C C . ALA B 1 225 ? 11.781 -30.172 -18.891 1 98.19 225 ALA B C 1
ATOM 4237 O O . ALA B 1 225 ? 11.078 -29.531 -18.109 1 98.19 225 ALA B O 1
ATOM 4238 N N . LYS B 1 226 ? 12.031 -29.797 -20.188 1 98.44 226 LYS B N 1
ATOM 4239 C CA . LYS B 1 226 ? 11.445 -28.609 -20.797 1 98.44 226 LYS B CA 1
ATOM 4240 C C . LYS B 1 226 ? 10.742 -28.953 -22.109 1 98.44 226 LYS B C 1
ATOM 4242 O O . LYS B 1 226 ? 11.203 -29.828 -22.859 1 98.44 226 LYS B O 1
ATOM 4247 N N . PHE B 1 227 ? 9.68 -28.312 -22.297 1 98.44 227 PHE B N 1
ATOM 4248 C CA . PHE B 1 227 ? 8.922 -28.453 -23.531 1 98.44 227 PHE B CA 1
ATOM 4249 C C . PHE B 1 227 ? 8.461 -27.094 -24.062 1 98.44 227 PHE B C 1
ATOM 4251 O O . PHE B 1 227 ? 7.832 -26.328 -23.328 1 98.44 227 PHE B O 1
ATOM 4258 N N . GLU B 1 228 ? 8.766 -26.797 -25.281 1 98.25 228 GLU B N 1
ATOM 4259 C CA . GLU B 1 228 ? 8.336 -25.531 -25.906 1 98.25 228 GLU B CA 1
ATOM 4260 C C . GLU B 1 228 ? 6.988 -25.688 -26.594 1 98.25 228 GLU B C 1
ATOM 4262 O O . GLU B 1 228 ? 6.844 -26.5 -27.516 1 98.25 228 GLU B O 1
ATOM 4267 N N . ILE B 1 229 ? 6.113 -24.969 -26.109 1 97.75 229 ILE B N 1
ATOM 4268 C CA . ILE B 1 229 ? 4.777 -24.938 -26.703 1 97.75 229 ILE B CA 1
ATOM 4269 C C . ILE B 1 229 ? 4.742 -23.922 -27.844 1 97.75 229 ILE B C 1
ATOM 4271 O O . ILE B 1 229 ? 4.988 -22.734 -27.625 1 97.75 229 ILE B O 1
ATOM 4275 N N . SER B 1 230 ? 4.355 -24.359 -29.031 1 95.56 230 SER B N 1
ATOM 4276 C CA . SER B 1 230 ? 4.359 -23.531 -30.234 1 95.56 230 SER B CA 1
ATOM 4277 C C . SER B 1 230 ? 3.275 -22.453 -30.156 1 95.56 230 SER B C 1
ATOM 4279 O O . SER B 1 230 ? 2.322 -22.578 -29.391 1 95.56 230 SER B O 1
ATOM 4281 N N . PRO B 1 231 ? 3.451 -21.469 -30.984 1 92.38 231 PRO B N 1
ATOM 4282 C CA . PRO B 1 231 ? 2.477 -20.359 -30.969 1 92.38 231 PRO B CA 1
ATOM 4283 C C . PRO B 1 231 ? 1.051 -20.844 -31.234 1 92.38 231 PRO B C 1
ATOM 4285 O O . PRO B 1 231 ? 0.1 -20.297 -30.672 1 92.38 231 PRO B O 1
ATOM 4288 N N . THR B 1 232 ? 0.877 -21.828 -32 1 93.38 232 THR B N 1
ATOM 4289 C CA . THR B 1 232 ? -0.449 -22.297 -32.406 1 93.38 232 THR B CA 1
ATOM 4290 C C . THR B 1 232 ? -1.115 -23.047 -31.25 1 93.38 232 THR B C 1
ATOM 4292 O O . THR B 1 232 ? -2.34 -23.188 -31.219 1 93.38 232 THR B O 1
ATOM 4295 N N . ARG B 1 233 ? -0.334 -23.469 -30.359 1 94.56 233 ARG B N 1
ATOM 4296 C CA . ARG B 1 233 ? -0.875 -24.234 -29.234 1 94.56 233 ARG B CA 1
ATOM 4297 C C . ARG B 1 233 ? -0.773 -23.453 -27.938 1 94.56 233 ARG B C 1
ATOM 4299 O O . ARG B 1 233 ? -1.117 -23.969 -26.875 1 94.56 233 ARG B O 1
ATOM 4306 N N . SER B 1 234 ? -0.243 -22.25 -28.109 1 94.88 234 SER B N 1
ATOM 4307 C CA . SER B 1 234 ? -0.102 -21.406 -26.922 1 94.88 234 SER B CA 1
ATOM 4308 C C . SER B 1 234 ? -1.462 -20.953 -26.406 1 94.88 234 SER B C 1
ATOM 4310 O O . SER B 1 234 ? -2.492 -21.219 -27.031 1 94.88 234 SER B O 1
ATOM 4312 N N . PHE B 1 235 ? -1.498 -20.422 -25.219 1 96.12 235 PHE B N 1
ATOM 4313 C CA . PHE B 1 235 ? -2.727 -19.938 -24.594 1 96.12 235 PHE B CA 1
ATOM 4314 C C . PHE B 1 235 ? -2.496 -18.594 -23.922 1 96.12 235 PHE B C 1
ATOM 4316 O O . PHE B 1 235 ? -1.372 -18.266 -23.531 1 96.12 235 PHE B O 1
ATOM 4323 N N . SER B 1 236 ? -3.549 -17.797 -23.828 1 96.75 236 SER B N 1
ATOM 4324 C CA . SER B 1 236 ? -3.51 -16.484 -23.172 1 96.75 236 SER B CA 1
ATOM 4325 C C . SER B 1 236 ? -3.809 -16.609 -21.688 1 96.75 236 SER B C 1
ATOM 4327 O O . SER B 1 236 ? -4.211 -17.688 -21.219 1 96.75 236 SER B O 1
ATOM 4329 N N . LEU B 1 237 ? -3.572 -15.531 -20.969 1 97.62 237 LEU B N 1
ATOM 4330 C CA . LEU B 1 237 ? -3.955 -15.5 -19.562 1 97.62 237 LEU B CA 1
ATOM 4331 C C . LEU B 1 237 ? -5.465 -15.656 -19.406 1 97.62 237 LEU B C 1
ATOM 4333 O O . LEU B 1 237 ? -5.934 -16.266 -18.438 1 97.62 237 LEU B O 1
ATOM 4337 N N . GLN B 1 238 ? -6.211 -15.109 -20.359 1 96.62 238 GLN B N 1
ATOM 4338 C CA . GLN B 1 238 ? -7.66 -15.258 -20.297 1 96.62 238 GLN B CA 1
ATOM 4339 C C . GLN B 1 238 ? -8.07 -16.719 -20.391 1 96.62 238 GLN B C 1
ATOM 4341 O O . GLN B 1 238 ? -9.047 -17.141 -19.766 1 96.62 238 GLN B O 1
ATOM 4346 N N . ASP B 1 239 ? -7.344 -17.453 -21.172 1 95.56 239 ASP B N 1
ATOM 4347 C CA . ASP B 1 239 ? -7.637 -18.891 -21.312 1 95.56 239 ASP B CA 1
ATOM 4348 C C . ASP B 1 239 ? -7.461 -19.609 -19.969 1 95.56 239 ASP B C 1
ATOM 4350 O O . ASP B 1 239 ? -8.039 -20.672 -19.75 1 95.56 239 ASP B O 1
ATOM 4354 N N . VAL B 1 240 ? -6.691 -19.047 -19.109 1 96.75 240 VAL B N 1
ATOM 4355 C CA . VAL B 1 240 ? -6.383 -19.672 -17.844 1 96.75 240 VAL B CA 1
ATOM 4356 C C . VAL B 1 240 ? -7.352 -19.172 -16.766 1 96.75 240 VAL B C 1
ATOM 4358 O O . VAL B 1 240 ? -7.973 -19.984 -16.062 1 96.75 240 VAL B O 1
ATOM 4361 N N . VAL B 1 241 ? -7.559 -17.859 -16.656 1 96.19 241 VAL B N 1
ATOM 4362 C CA . VAL B 1 241 ? -8.219 -17.344 -15.477 1 96.19 241 VAL B CA 1
ATOM 4363 C C . VAL B 1 241 ? -9.602 -16.797 -15.844 1 96.19 241 VAL B C 1
ATOM 4365 O O . VAL B 1 241 ? -10.398 -16.469 -14.969 1 96.19 241 VAL B O 1
ATOM 4368 N N . GLY B 1 242 ? -9.922 -16.688 -17.062 1 95.12 242 GLY B N 1
ATOM 4369 C CA . GLY B 1 242 ? -11.188 -16.109 -17.5 1 95.12 242 GLY B CA 1
ATOM 4370 C C . GLY B 1 242 ? -11.219 -14.594 -17.375 1 95.12 242 GLY B C 1
ATOM 4371 O O . GLY B 1 242 ? -10.172 -13.945 -17.359 1 95.12 242 GLY B O 1
ATOM 4372 N N . ALA B 1 243 ? -12.414 -14.086 -17.344 1 93.44 243 ALA B N 1
ATOM 4373 C CA . ALA B 1 243 ? -12.617 -12.641 -17.312 1 93.44 243 ALA B CA 1
ATOM 4374 C C . ALA B 1 243 ? -12.227 -12.062 -15.953 1 93.44 243 ALA B C 1
ATOM 4376 O O . ALA B 1 243 ? -12.328 -12.742 -14.93 1 93.44 243 ALA B O 1
ATOM 4377 N N . MET B 1 244 ? -11.805 -10.789 -16.094 1 94.62 244 MET B N 1
ATOM 4378 C CA . MET B 1 244 ? -11.5 -10.055 -14.875 1 94.62 244 MET B CA 1
ATOM 4379 C C . MET B 1 244 ? -12.781 -9.562 -14.203 1 94.62 244 MET B C 1
ATOM 4381 O O . MET B 1 244 ? -13.883 -9.82 -14.695 1 94.62 244 MET B O 1
ATOM 4385 N N . GLY B 1 245 ? -12.594 -8.953 -13.008 1 93.44 245 GLY B N 1
ATOM 4386 C CA . GLY B 1 245 ? -13.742 -8.367 -12.336 1 93.44 245 GLY B CA 1
ATOM 4387 C C . GLY B 1 245 ? -14.156 -9.125 -11.094 1 93.44 245 GLY B C 1
ATOM 4388 O O . GLY B 1 245 ? -15.172 -8.797 -10.469 1 93.44 245 GLY B O 1
ATOM 4389 N N . TRP B 1 246 ? -13.484 -10.086 -10.758 1 93.69 246 TRP B N 1
ATOM 4390 C CA . TRP B 1 246 ? -13.773 -10.875 -9.562 1 93.69 246 TRP B CA 1
ATOM 4391 C C . TRP B 1 246 ? -13.242 -10.188 -8.312 1 93.69 246 TRP B C 1
ATOM 4393 O O . TRP B 1 246 ? -12.328 -9.367 -8.391 1 93.69 246 TRP B O 1
ATOM 4403 N N . SER B 1 247 ? -13.859 -10.508 -7.137 1 97.56 247 SER B N 1
ATOM 4404 C CA . SER B 1 247 ? -13.352 -10.023 -5.855 1 97.56 247 SER B CA 1
ATOM 4405 C C . SER B 1 247 ? -12.086 -10.773 -5.445 1 97.56 247 SER B C 1
ATOM 4407 O O . SER B 1 247 ? -11.82 -11.867 -5.949 1 97.56 247 SER B O 1
ATOM 4409 N N . TYR B 1 248 ? -11.312 -10.18 -4.566 1 98.62 248 TYR B N 1
ATOM 4410 C CA . TYR B 1 248 ? -10.055 -10.773 -4.141 1 98.62 248 TYR B CA 1
ATOM 4411 C C . TYR B 1 248 ? -9.594 -10.188 -2.814 1 98.62 248 TYR B C 1
ATOM 4413 O O . TYR B 1 248 ? -10.078 -9.133 -2.395 1 98.62 248 TYR B O 1
ATOM 4421 N N . TYR B 1 249 ? -8.742 -10.891 -2.16 1 98.81 249 TYR B N 1
ATOM 4422 C CA . TYR B 1 249 ? -8.008 -10.422 -0.991 1 98.81 249 TYR B CA 1
ATOM 4423 C C . TYR B 1 249 ? -6.594 -9.992 -1.369 1 98.81 249 TYR B C 1
ATOM 4425 O O . TYR B 1 249 ? -5.98 -10.57 -2.268 1 98.81 249 TYR B O 1
ATOM 4433 N N . SER B 1 250 ? -6.105 -8.992 -0.704 1 98.75 250 SER B N 1
ATOM 4434 C CA . SER B 1 250 ? -4.742 -8.547 -0.962 1 98.75 250 SER B CA 1
ATOM 4435 C C . SER B 1 250 ? -4.004 -8.234 0.337 1 98.75 250 SER B C 1
ATOM 4437 O O . SER B 1 250 ? -4.609 -7.758 1.3 1 98.75 250 SER B O 1
ATOM 4439 N N . TYR B 1 251 ? -2.746 -8.508 0.365 1 98.12 251 TYR B N 1
ATOM 4440 C CA . TYR B 1 251 ? -1.873 -8.227 1.499 1 98.12 251 TYR B CA 1
ATOM 4441 C C . TYR B 1 251 ? -0.412 -8.195 1.069 1 98.12 251 TYR B C 1
ATOM 4443 O O . TYR B 1 251 ? -0.057 -8.719 0.012 1 98.12 251 TYR B O 1
ATOM 4451 N N . ASP B 1 252 ? 0.409 -7.512 1.854 1 97.19 252 ASP B N 1
ATOM 4452 C CA . ASP B 1 252 ? 1.856 -7.543 1.671 1 97.19 252 ASP B CA 1
ATOM 4453 C C . ASP B 1 252 ? 2.449 -8.852 2.186 1 97.19 252 ASP B C 1
ATOM 4455 O O . ASP B 1 252 ? 2.197 -9.25 3.326 1 97.19 252 ASP B O 1
ATOM 4459 N N . GLY B 1 253 ? 3.188 -9.477 1.328 1 98.25 253 GLY B N 1
ATOM 4460 C CA . GLY B 1 253 ? 3.738 -10.75 1.754 1 98.25 253 GLY B CA 1
ATOM 4461 C C . GLY B 1 253 ? 5.086 -11.062 1.125 1 98.25 253 GLY B C 1
ATOM 4462 O O . GLY B 1 253 ? 5.809 -10.148 0.716 1 98.25 253 GLY B O 1
ATOM 4463 N N . SER B 1 254 ? 5.465 -12.352 1.19 1 98.25 254 SER B N 1
ATOM 4464 C CA . SER B 1 254 ? 6.742 -12.852 0.695 1 98.25 254 SER B CA 1
ATOM 4465 C C . SER B 1 254 ? 6.543 -13.891 -0.403 1 98.25 254 SER B C 1
ATOM 4467 O O . SER B 1 254 ? 5.414 -14.305 -0.672 1 98.25 254 SER B O 1
ATOM 4469 N N . LEU B 1 255 ? 7.613 -14.133 -1.008 1 97.31 255 LEU B N 1
ATOM 4470 C CA . LEU B 1 255 ? 7.641 -15.391 -1.757 1 97.31 255 LEU B CA 1
ATOM 4471 C C . LEU B 1 255 ? 7.305 -16.562 -0.854 1 97.31 255 LEU B C 1
ATOM 4473 O O . LEU B 1 255 ? 7.523 -16.516 0.358 1 97.31 255 LEU B O 1
ATOM 4477 N N . THR B 1 256 ? 6.816 -17.641 -1.495 1 97.31 256 THR B N 1
ATOM 4478 C CA . THR B 1 256 ? 6.418 -18.797 -0.71 1 97.31 256 THR B CA 1
ATOM 4479 C C . THR B 1 256 ? 7.5 -19.875 -0.748 1 97.31 256 THR B C 1
ATOM 4481 O O . THR B 1 256 ? 7.336 -20.953 -0.165 1 97.31 256 THR B O 1
ATOM 4484 N N . THR B 1 257 ? 8.539 -19.672 -1.466 1 94.31 257 THR B N 1
ATOM 4485 C CA . THR B 1 257 ? 9.727 -20.516 -1.504 1 94.31 257 THR B CA 1
ATOM 4486 C C . THR B 1 257 ? 10.984 -19.688 -1.247 1 94.31 257 THR B C 1
ATOM 4488 O O . THR B 1 257 ? 11 -18.484 -1.47 1 94.31 257 THR B O 1
ATOM 4491 N N . PRO B 1 258 ? 11.961 -20.391 -0.711 1 93 258 PRO B N 1
ATOM 4492 C CA . PRO B 1 258 ? 13.203 -19.641 -0.537 1 93 258 PRO B CA 1
ATOM 4493 C C . PRO B 1 258 ? 13.648 -18.922 -1.814 1 93 258 PRO B C 1
ATOM 4495 O O . PRO B 1 258 ? 13.523 -19.484 -2.908 1 93 258 PRO B O 1
ATOM 4498 N N . PRO B 1 259 ? 14.078 -17.625 -1.597 1 93.31 259 PRO B N 1
ATOM 4499 C CA . PRO B 1 259 ? 14.602 -17 -0.383 1 93.31 259 PRO B CA 1
ATOM 4500 C C . PRO B 1 259 ? 13.516 -16.281 0.423 1 93.31 259 PRO B C 1
ATOM 4502 O O . PRO B 1 259 ? 13.828 -15.57 1.378 1 93.31 259 PRO B O 1
ATOM 4505 N N . CYS B 1 260 ? 12.312 -16.391 0.112 1 96.31 260 CYS B N 1
ATOM 4506 C CA . CYS B 1 260 ? 11.172 -15.922 0.899 1 96.31 260 CYS B CA 1
ATOM 4507 C C . CYS B 1 260 ? 11.211 -14.406 1.063 1 96.31 260 CYS B C 1
ATOM 4509 O O . CYS B 1 260 ? 10.922 -13.891 2.143 1 96.31 260 CYS B O 1
ATOM 4511 N N . LEU B 1 261 ? 11.625 -13.773 0.003 1 96.31 261 LEU B N 1
ATOM 4512 C CA . LEU B 1 261 ? 11.742 -12.32 0.08 1 96.31 261 LEU B CA 1
ATOM 4513 C C . LEU B 1 261 ? 10.383 -11.672 0.306 1 96.31 261 LEU B C 1
ATOM 4515 O O . LEU B 1 261 ? 9.414 -11.992 -0.385 1 96.31 261 LEU B O 1
ATOM 4519 N N . GLU B 1 262 ? 10.312 -10.766 1.277 1 96.94 262 GLU B N 1
ATOM 4520 C CA . GLU B 1 262 ? 9.07 -10.094 1.647 1 96.94 262 GLU B CA 1
ATOM 4521 C C . GLU B 1 262 ? 8.812 -8.875 0.769 1 96.94 262 GLU B C 1
ATOM 4523 O O . GLU B 1 262 ? 8.703 -7.754 1.271 1 96.94 262 GLU B O 1
ATOM 4528 N N . THR B 1 263 ? 8.664 -9.117 -0.579 1 97.94 263 THR B N 1
ATOM 4529 C CA . THR B 1 263 ? 8.578 -8.062 -1.577 1 97.94 263 THR B CA 1
ATOM 4530 C C . THR B 1 263 ? 7.348 -8.234 -2.457 1 97.94 263 THR B C 1
ATOM 4532 O O . THR B 1 263 ? 7.238 -7.613 -3.516 1 97.94 263 THR B O 1
ATOM 4535 N N . VAL B 1 264 ? 6.41 -9.062 -1.975 1 98.75 264 VAL B N 1
ATOM 4536 C CA . VAL B 1 264 ? 5.336 -9.484 -2.867 1 98.75 264 VAL B CA 1
ATOM 4537 C C . VAL B 1 264 ? 4.027 -8.82 -2.447 1 98.75 264 VAL B C 1
ATOM 4539 O O . VAL B 1 264 ? 3.646 -8.867 -1.275 1 98.75 264 VAL B O 1
ATOM 4542 N N . ASN B 1 265 ? 3.395 -8.164 -3.418 1 98.69 265 ASN B N 1
ATOM 4543 C CA . ASN B 1 265 ? 1.976 -7.848 -3.289 1 98.69 265 ASN B CA 1
ATOM 4544 C C . ASN B 1 265 ? 1.098 -9.031 -3.676 1 98.69 265 ASN B C 1
ATOM 4546 O O . ASN B 1 265 ? 1.015 -9.391 -4.852 1 98.69 265 ASN B O 1
ATOM 4550 N N . TRP B 1 266 ? 0.437 -9.617 -2.744 1 98.88 266 TRP B N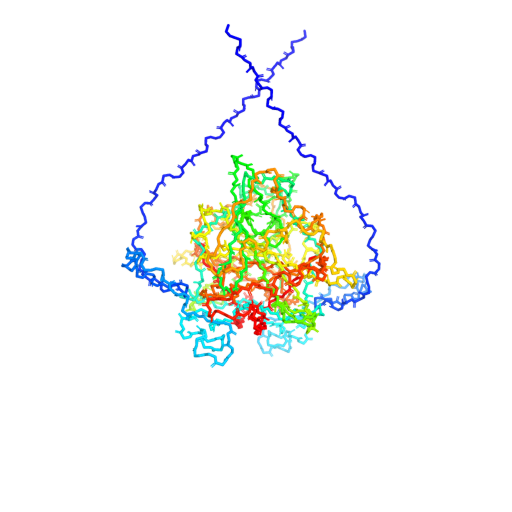 1
ATOM 4551 C CA . TRP B 1 266 ? -0.4 -10.781 -3.012 1 98.88 266 TRP B CA 1
ATOM 4552 C C . TRP B 1 266 ? -1.825 -10.359 -3.355 1 98.88 266 TRP B C 1
ATOM 4554 O O . TRP B 1 266 ? -2.404 -9.5 -2.686 1 98.88 266 TRP B O 1
ATOM 4564 N N . ILE B 1 267 ? -2.32 -10.938 -4.328 1 98.88 267 ILE B N 1
ATOM 4565 C CA . ILE B 1 267 ? -3.719 -10.852 -4.734 1 98.88 267 ILE B CA 1
ATOM 4566 C C . ILE B 1 267 ? -4.32 -12.25 -4.824 1 98.88 267 ILE B C 1
ATOM 4568 O O . ILE B 1 267 ? -4.02 -13 -5.754 1 98.88 267 ILE B O 1
ATOM 4572 N N . VAL B 1 268 ? -5.117 -12.602 -3.871 1 98.81 268 VAL B N 1
ATOM 4573 C CA . VAL B 1 268 ? -5.711 -13.938 -3.814 1 98.81 268 VAL B CA 1
ATOM 4574 C C . VAL B 1 268 ? -7.176 -13.875 -4.234 1 98.81 268 VAL B C 1
ATOM 4576 O O . VAL B 1 268 ? -8.008 -13.32 -3.518 1 98.81 268 VAL B O 1
ATOM 4579 N N . SER B 1 269 ? -7.5 -14.516 -5.355 1 98.12 269 SER B N 1
ATOM 4580 C CA . SER B 1 269 ? -8.82 -14.406 -5.969 1 98.12 269 SER B CA 1
ATOM 4581 C C . SER B 1 269 ? -9.875 -15.133 -5.137 1 98.12 269 SER B C 1
ATOM 4583 O O . SER B 1 269 ? -9.625 -16.219 -4.625 1 98.12 269 SER B O 1
ATOM 4585 N N . ASN B 1 270 ? -10.992 -14.469 -5.035 1 95.62 270 ASN B N 1
ATOM 4586 C CA . ASN B 1 270 ? -12.164 -15.148 -4.496 1 95.62 270 ASN B CA 1
ATOM 4587 C C . ASN B 1 270 ? -12.797 -16.078 -5.523 1 95.62 270 ASN B C 1
ATOM 4589 O O . ASN B 1 270 ? -13.5 -17.016 -5.164 1 95.62 270 ASN B O 1
ATOM 4593 N N . LYS B 1 271 ? -12.555 -15.773 -6.773 1 94.5 271 LYS B N 1
ATOM 4594 C CA . LYS B 1 271 ? -12.992 -16.656 -7.855 1 94.5 271 LYS B CA 1
ATOM 4595 C C . LYS B 1 271 ? -12.164 -17.938 -7.883 1 94.5 271 LYS B C 1
ATOM 4597 O O . LYS B 1 271 ? -10.93 -17.891 -7.836 1 94.5 271 LYS B O 1
ATOM 4602 N N . ARG B 1 272 ? -12.844 -19.047 -8 1 96.25 272 ARG B N 1
ATOM 4603 C CA . ARG B 1 272 ? -12.172 -20.328 -8.148 1 96.25 272 ARG B CA 1
ATOM 4604 C C . ARG B 1 272 ? -12.211 -20.797 -9.602 1 96.25 272 ARG B C 1
ATOM 4606 O O . ARG B 1 272 ? -13.172 -20.516 -10.328 1 96.25 272 ARG B O 1
ATOM 4613 N N . LEU B 1 273 ? -11.203 -21.469 -9.922 1 97.31 273 LEU B N 1
ATOM 4614 C CA . LEU B 1 273 ? -11.148 -22.109 -11.234 1 97.31 273 LEU B CA 1
ATOM 4615 C C . LEU B 1 273 ? -11.484 -23.594 -11.141 1 97.31 273 LEU B C 1
ATOM 4617 O O . LEU B 1 273 ? -11.68 -24.109 -10.039 1 97.31 273 LEU B O 1
ATOM 4621 N N . SER B 1 274 ? -11.625 -24.188 -12.352 1 96.5 274 SER B N 1
ATOM 4622 C CA . SER B 1 274 ? -11.977 -25.609 -12.367 1 96.5 274 SER B CA 1
ATOM 4623 C C . SER B 1 274 ? -10.867 -26.453 -12.992 1 96.5 274 SER B C 1
ATOM 4625 O O . SER B 1 274 ? -10.273 -26.047 -13.992 1 96.5 274 SER B O 1
ATOM 4627 N N . ALA B 1 275 ? -10.633 -27.594 -12.352 1 97.56 275 ALA B N 1
ATOM 4628 C CA . ALA B 1 275 ? -9.734 -28.609 -12.891 1 97.56 275 ALA B CA 1
ATOM 4629 C C . ALA B 1 275 ? -10.438 -29.969 -13 1 97.56 275 ALA B C 1
ATOM 4631 O O . ALA B 1 275 ? -11.383 -30.234 -12.258 1 97.56 275 ALA B O 1
ATOM 4632 N N . THR B 1 276 ? -9.961 -30.766 -13.953 1 97.44 276 THR B N 1
ATOM 4633 C CA . THR B 1 276 ? -10.516 -32.094 -14.086 1 97.44 276 THR B CA 1
ATOM 4634 C C . THR B 1 276 ? -9.688 -33.125 -13.297 1 97.44 276 THR B C 1
ATOM 4636 O O . THR B 1 276 ? -8.555 -32.812 -12.898 1 97.44 276 THR B O 1
ATOM 4639 N N . GLU B 1 277 ? -10.32 -34.281 -13.094 1 97.81 277 GLU B N 1
ATOM 4640 C CA . GLU B 1 277 ? -9.562 -35.375 -12.492 1 97.81 277 GLU B CA 1
ATOM 4641 C C . GLU B 1 277 ? -8.352 -35.719 -13.344 1 97.81 277 GLU B C 1
ATOM 4643 O O . GLU B 1 277 ? -7.309 -36.125 -12.812 1 97.81 277 GLU B O 1
ATOM 4648 N N . LEU B 1 278 ? -8.5 -35.625 -14.641 1 98 278 LEU B N 1
ATOM 4649 C CA . LEU B 1 278 ? -7.379 -35.906 -15.531 1 98 278 LEU B CA 1
ATOM 4650 C C . LEU B 1 278 ? -6.262 -34.875 -15.312 1 98 278 LEU B C 1
ATOM 4652 O O . LEU B 1 278 ? -5.086 -35.25 -15.266 1 98 278 LEU B O 1
ATOM 4656 N N . ASP B 1 279 ? -6.625 -33.594 -15.188 1 98.06 279 ASP B N 1
ATOM 4657 C CA . ASP B 1 279 ? -5.637 -32.562 -14.883 1 98.06 279 ASP B CA 1
ATOM 4658 C C . ASP B 1 279 ? -4.844 -32.938 -13.625 1 98.06 279 ASP B C 1
ATOM 4660 O O . ASP B 1 279 ? -3.611 -32.875 -13.625 1 98.06 279 ASP B O 1
ATOM 4664 N N . MET B 1 280 ? -5.59 -33.281 -12.57 1 98.31 280 MET B N 1
ATOM 4665 C CA . MET B 1 280 ? -4.969 -33.594 -11.289 1 98.31 280 MET B CA 1
ATOM 4666 C C . MET B 1 280 ? -4.059 -34.812 -11.406 1 98.31 280 MET B C 1
ATOM 4668 O O . MET B 1 280 ? -2.961 -34.844 -10.852 1 98.31 280 MET B O 1
ATOM 4672 N N . SER B 1 281 ? -4.531 -35.812 -12.133 1 98 281 SER B N 1
ATOM 4673 C CA . SER B 1 281 ? -3.727 -37 -12.328 1 98 281 SER B CA 1
ATOM 4674 C C . SER B 1 281 ? -2.422 -36.688 -13.047 1 98 281 SER B C 1
ATOM 4676 O O . SER B 1 281 ? -1.363 -37.219 -12.695 1 98 281 SER B O 1
ATOM 4678 N N . ARG B 1 282 ? -2.477 -35.875 -14.039 1 98.19 282 ARG B N 1
ATOM 4679 C CA . ARG B 1 282 ? -1.292 -35.469 -14.789 1 98.19 282 ARG B CA 1
ATOM 4680 C C . ARG B 1 282 ? -0.316 -34.719 -13.906 1 98.19 282 ARG B C 1
ATOM 4682 O O . ARG B 1 282 ? 0.892 -34.938 -13.953 1 98.19 282 ARG B O 1
ATOM 4689 N N . LEU B 1 283 ? -0.819 -33.812 -13.086 1 98.5 283 LEU B N 1
ATOM 4690 C CA . LEU B 1 283 ? 0.032 -33.094 -12.156 1 98.5 283 LEU B CA 1
ATOM 4691 C C . LEU B 1 283 ? 0.697 -34.031 -11.164 1 98.5 283 LEU B C 1
ATOM 4693 O O . LEU B 1 283 ? 1.908 -33.969 -10.945 1 98.5 283 LEU B O 1
ATOM 4697 N N . ARG B 1 284 ? -0.041 -34.906 -10.633 1 98.06 284 ARG B N 1
ATOM 4698 C CA . ARG B 1 284 ? 0.423 -35.844 -9.594 1 98.06 284 ARG B CA 1
ATOM 4699 C C . ARG B 1 284 ? 1.364 -36.875 -10.164 1 98.06 284 ARG B C 1
ATOM 4701 O O . ARG B 1 284 ? 2.018 -37.625 -9.414 1 98.06 284 ARG B O 1
ATOM 4708 N N . SER B 1 285 ? 1.455 -36.969 -11.477 1 97.94 285 SER B N 1
ATOM 4709 C CA . SER B 1 285 ? 2.357 -37.906 -12.125 1 97.94 285 SER B CA 1
ATOM 4710 C C . SER B 1 285 ? 3.75 -37.312 -12.305 1 97.94 285 SER B C 1
ATOM 4712 O O . SER B 1 285 ? 4.695 -38.031 -12.648 1 97.94 285 SER B O 1
ATOM 4714 N N . LEU B 1 286 ? 3.857 -36.062 -12.094 1 98.25 286 LEU B N 1
ATOM 4715 C CA . LEU B 1 286 ? 5.16 -35.438 -12.234 1 98.25 286 LEU B CA 1
ATOM 4716 C C . LEU B 1 286 ? 6.125 -35.906 -11.156 1 98.25 286 LEU B C 1
ATOM 4718 O O . LEU B 1 286 ? 5.699 -36.281 -10.062 1 98.25 286 LEU B O 1
ATOM 4722 N N . ILE B 1 287 ? 7.41 -35.875 -11.523 1 96.88 287 ILE B N 1
ATOM 4723 C CA . ILE B 1 287 ? 8.43 -36.438 -10.648 1 96.88 287 ILE B CA 1
ATOM 4724 C C . ILE B 1 287 ? 9.32 -35.344 -10.102 1 96.88 287 ILE B C 1
ATOM 4726 O O . ILE B 1 287 ? 9.711 -34.438 -10.836 1 96.88 287 ILE B O 1
ATOM 4730 N N . THR B 1 288 ? 9.602 -35.406 -8.805 1 93.94 288 THR B N 1
ATOM 4731 C CA . THR B 1 288 ? 10.453 -34.406 -8.148 1 93.94 288 THR B CA 1
ATOM 4732 C C . THR B 1 288 ? 11.922 -34.656 -8.469 1 93.94 288 THR B C 1
ATOM 4734 O O . THR B 1 288 ? 12.266 -35.688 -9.07 1 93.94 288 THR B O 1
ATOM 4737 N N . LYS B 1 289 ? 12.719 -33.719 -8.039 1 88.69 289 LYS B N 1
ATOM 4738 C CA . LYS B 1 289 ? 14.156 -33.875 -8.195 1 88.69 289 LYS B CA 1
ATOM 4739 C C . LYS B 1 289 ? 14.672 -35.062 -7.422 1 88.69 289 LYS B C 1
ATOM 4741 O O . LYS B 1 289 ? 15.695 -35.656 -7.785 1 88.69 289 LYS B O 1
ATOM 4746 N N . GLN B 1 290 ? 13.992 -35.531 -6.465 1 86.56 290 GLN B N 1
ATOM 4747 C CA . GLN B 1 290 ? 14.383 -36.656 -5.641 1 86.56 290 GLN B CA 1
ATOM 4748 C C . GLN B 1 290 ? 13.859 -37.969 -6.227 1 86.56 290 GLN B C 1
ATOM 4750 O O . GLN B 1 290 ? 13.992 -39.031 -5.609 1 86.56 290 GLN B O 1
ATOM 4755 N N . GLY B 1 291 ? 13.156 -37.875 -7.324 1 90.38 291 GLY B N 1
ATOM 4756 C CA . GLY B 1 291 ? 12.688 -39.062 -8 1 90.38 291 GLY B CA 1
ATOM 4757 C C . GLY B 1 291 ? 11.359 -39.594 -7.473 1 90.38 291 GLY B C 1
ATOM 4758 O O . GLY B 1 291 ? 10.977 -40.719 -7.738 1 90.38 291 GLY B O 1
ATOM 4759 N N . LYS B 1 292 ? 10.781 -38.781 -6.699 1 91.81 292 LYS B N 1
ATOM 4760 C CA . LYS B 1 292 ? 9.492 -39.156 -6.137 1 91.81 292 LYS B CA 1
ATOM 4761 C C . LYS B 1 292 ? 8.352 -38.438 -6.855 1 91.81 292 LYS B C 1
ATOM 4763 O O . LYS B 1 292 ? 8.578 -37.469 -7.582 1 91.81 292 LYS B O 1
ATOM 4768 N N . GLN B 1 293 ? 7.219 -39.031 -6.641 1 94.38 293 GLN B N 1
ATOM 4769 C CA . GLN B 1 293 ? 6.047 -38.312 -7.152 1 94.38 293 GLN B CA 1
ATOM 4770 C C . GLN B 1 293 ? 5.891 -36.969 -6.488 1 94.38 293 GLN B C 1
ATOM 4772 O O . GLN B 1 293 ? 6.066 -36.812 -5.273 1 94.38 293 GLN B O 1
ATOM 4777 N N . MET B 1 294 ? 5.562 -35.969 -7.258 1 95.19 294 MET B N 1
ATOM 4778 C CA . MET B 1 294 ? 5.402 -34.625 -6.75 1 95.19 294 MET B CA 1
ATOM 4779 C C . MET B 1 294 ? 3.986 -34.406 -6.219 1 95.19 294 MET B C 1
ATOM 4781 O O . MET B 1 294 ? 3.078 -34.062 -6.984 1 95.19 294 MET B O 1
ATOM 4785 N N . VAL B 1 295 ? 3.783 -34.594 -4.906 1 93.69 295 VAL B N 1
ATOM 4786 C CA . VAL B 1 295 ? 2.414 -34.531 -4.406 1 93.69 295 VAL B CA 1
ATOM 4787 C C . VAL B 1 295 ? 2.359 -33.656 -3.158 1 93.69 295 VAL B C 1
ATOM 4789 O O . VAL B 1 295 ? 1.346 -33.625 -2.455 1 93.69 295 VAL B O 1
ATOM 4792 N N . LEU B 1 296 ? 3.408 -33 -2.738 1 90.69 296 LEU B N 1
ATOM 4793 C CA . LEU B 1 296 ? 3.48 -32.062 -1.606 1 90.69 296 LEU B CA 1
ATOM 4794 C C . LEU B 1 296 ? 4.387 -30.891 -1.924 1 90.69 296 LEU B C 1
ATOM 4796 O O . LEU B 1 296 ? 5.418 -30.703 -1.279 1 90.69 296 LEU B O 1
ATOM 4800 N N . ASN B 1 297 ? 3.92 -30.047 -2.785 1 94.88 297 ASN B N 1
ATOM 4801 C CA . ASN B 1 297 ? 4.766 -28.922 -3.182 1 94.88 297 ASN B CA 1
ATOM 4802 C C . ASN B 1 297 ? 4.176 -27.578 -2.729 1 94.88 297 ASN B C 1
ATOM 4804 O O . ASN B 1 297 ? 4.109 -26.641 -3.508 1 94.88 297 ASN B O 1
ATOM 4808 N N . TYR B 1 298 ? 3.736 -27.547 -1.488 1 95.12 298 TYR B N 1
ATOM 4809 C CA . TYR B 1 298 ? 3.174 -26.312 -0.948 1 95.12 298 TYR B CA 1
ATOM 4810 C C . TYR B 1 298 ? 3.707 -26.047 0.453 1 95.12 298 TYR B C 1
ATOM 4812 O O . TYR B 1 298 ? 4.008 -26.984 1.203 1 95.12 298 TYR B O 1
ATOM 4820 N N . ARG B 1 299 ? 3.855 -24.781 0.703 1 94.62 299 ARG B N 1
ATOM 4821 C CA . ARG B 1 299 ? 4.266 -24.312 2.025 1 94.62 299 ARG B CA 1
ATOM 4822 C C . ARG B 1 299 ? 3.057 -24.125 2.938 1 94.62 299 ARG B C 1
ATOM 4824 O O . ARG B 1 299 ? 2.025 -23.609 2.512 1 94.62 299 ARG B O 1
ATOM 4831 N N . SER B 1 300 ? 3.191 -24.547 4.223 1 94 300 SER B N 1
ATOM 4832 C CA . SER B 1 300 ? 2.115 -24.328 5.184 1 94 300 SER B CA 1
ATOM 4833 C C . SER B 1 300 ? 1.899 -22.844 5.438 1 94 300 SER B C 1
ATOM 4835 O O . SER B 1 300 ? 2.848 -22.047 5.395 1 94 300 SER B O 1
ATOM 4837 N N . PRO B 1 301 ? 0.646 -22.5 5.75 1 97 301 PRO B N 1
ATOM 4838 C CA . PRO B 1 301 ? 0.374 -21.094 6.02 1 97 301 PRO B CA 1
ATOM 4839 C C . PRO B 1 301 ? 1.266 -20.516 7.117 1 97 301 PRO B C 1
ATOM 4841 O O . PRO B 1 301 ? 1.538 -21.188 8.109 1 97 301 PRO B O 1
ATOM 4844 N N . GLN B 1 302 ? 1.738 -19.328 6.891 1 97.12 302 GLN B N 1
ATOM 4845 C CA . GLN B 1 302 ? 2.545 -18.578 7.844 1 97.12 302 GLN B CA 1
ATOM 4846 C C . GLN B 1 302 ? 1.676 -17.641 8.688 1 97.12 302 GLN B C 1
ATOM 4848 O O . GLN B 1 302 ? 0.549 -17.328 8.297 1 97.12 302 GLN B O 1
ATOM 4853 N N . PRO B 1 303 ? 2.24 -17.234 9.859 1 95.94 303 PRO B N 1
ATOM 4854 C CA . PRO B 1 303 ? 1.468 -16.312 10.703 1 95.94 303 PRO B CA 1
ATOM 4855 C C . PRO B 1 303 ? 1.178 -14.984 10.008 1 95.94 303 PRO B C 1
ATOM 4857 O O . PRO B 1 303 ? 2.062 -14.406 9.367 1 95.94 303 PRO B O 1
ATOM 4860 N N . GLN B 1 304 ? -0.076 -14.586 10.133 1 94.75 304 GLN B N 1
ATOM 4861 C CA . GLN B 1 304 ? -0.446 -13.281 9.586 1 94.75 304 GLN B CA 1
ATOM 4862 C C . GLN B 1 304 ? 0.202 -12.148 10.375 1 94.75 304 GLN B C 1
ATOM 4864 O O . GLN B 1 304 ? 0.563 -11.117 9.805 1 94.75 304 GLN B O 1
ATOM 4869 N N . ASN B 1 305 ? 0.405 -12.383 11.727 1 92.75 305 ASN B N 1
ATOM 4870 C CA . ASN B 1 305 ? 0.87 -11.336 12.633 1 92.75 305 ASN B CA 1
ATOM 4871 C C . ASN B 1 305 ? -0.061 -10.133 12.609 1 92.75 305 ASN B C 1
ATOM 4873 O O . ASN B 1 305 ? -1.281 -10.281 12.703 1 92.75 305 ASN B O 1
ATOM 4877 N N . THR B 1 306 ? 0.45 -8.898 12.562 1 88.94 306 THR B N 1
ATOM 4878 C CA . THR B 1 306 ? -0.425 -7.738 12.648 1 88.94 306 THR B CA 1
ATOM 4879 C C . THR B 1 306 ? -0.732 -7.188 11.258 1 88.94 306 THR B C 1
ATOM 4881 O O . THR B 1 306 ? -1.35 -6.129 11.125 1 88.94 306 THR B O 1
ATOM 4884 N N . ARG B 1 307 ? -0.386 -7.984 10.312 1 90.69 307 ARG B N 1
ATOM 4885 C CA . ARG B 1 307 ? -0.623 -7.516 8.953 1 90.69 307 ARG B CA 1
ATOM 4886 C C . ARG B 1 307 ? -2.115 -7.391 8.664 1 90.69 307 ARG B C 1
ATOM 4888 O O . ARG B 1 307 ? -2.91 -8.219 9.109 1 90.69 307 ARG B O 1
ATOM 4895 N N . ARG B 1 308 ? -2.318 -6.426 7.832 1 94.81 308 ARG B N 1
ATOM 4896 C CA . ARG B 1 308 ? -3.691 -6.215 7.383 1 94.81 308 ARG B CA 1
ATOM 4897 C C . ARG B 1 308 ? -3.955 -6.938 6.066 1 94.81 308 ARG B C 1
ATOM 4899 O O . ARG B 1 308 ? -3.09 -6.977 5.191 1 94.81 308 ARG B O 1
ATOM 4906 N N . VAL B 1 309 ? -5.125 -7.523 6.004 1 97.88 309 VAL B N 1
ATOM 4907 C CA . VAL B 1 309 ? -5.641 -8.102 4.766 1 97.88 309 VAL B CA 1
ATOM 4908 C C . VAL B 1 309 ? -6.832 -7.289 4.27 1 97.88 309 VAL B C 1
ATOM 4910 O O . VAL B 1 309 ? -7.727 -6.949 5.047 1 97.88 309 VAL B O 1
ATOM 4913 N N . PHE B 1 310 ? -6.816 -6.996 2.998 1 98.5 310 PHE B N 1
ATOM 4914 C CA . PHE B 1 310 ? -7.855 -6.156 2.418 1 98.5 310 PHE B CA 1
ATOM 4915 C C . PHE B 1 310 ? -8.734 -6.965 1.47 1 98.5 310 PHE B C 1
ATOM 4917 O O . PHE B 1 310 ? -8.25 -7.867 0.784 1 98.5 310 PHE B O 1
ATOM 4924 N N . PHE B 1 311 ? -10.055 -6.633 1.527 1 98.62 311 PHE B N 1
ATOM 4925 C CA . PHE B 1 311 ? -11.016 -7.254 0.622 1 98.62 311 PHE B CA 1
ATOM 4926 C C . PHE B 1 311 ? -11.5 -6.254 -0.421 1 98.62 311 PHE B C 1
ATOM 4928 O O . PHE B 1 311 ? -12.078 -5.219 -0.077 1 98.62 311 PHE B O 1
ATOM 4935 N N . TYR B 1 312 ? -11.141 -6.582 -1.676 1 97.75 312 TYR B N 1
ATOM 4936 C CA . TYR B 1 312 ? -11.508 -5.738 -2.809 1 97.75 312 TYR B CA 1
ATOM 4937 C C . TYR B 1 312 ? -12.719 -6.305 -3.537 1 97.75 312 TYR B C 1
ATOM 4939 O O . TYR B 1 312 ? -12.766 -7.5 -3.844 1 97.75 312 TYR B O 1
#

Foldseek 3Di:
DCPPPPDPPPPPPPPPDDDDDDPDPPDPDDDVLPPPPPPVPVPDPPPPPDQADCDPPDCRHLVNVCVVAVLSPDQFADDAADEPVQAAEDDDWWFKDKDLQFFWAQKWKWAFQQLWIKIFGHHDDPNFIWIDIDPDPAIWTWGIKIKWAAPDQQATDQYHYVNGHGGMKMKTKTAGPVDDDLVVQQSDALGIEIEMAGEHEDPPQQPDWQQLVLVCLVQHQEHGGMDMGGRVSTGGNCSVQNDDDFKWKWWQHFDFDPSGRRRYIYTYTPDHHYTYPNSSVSQQSHAGPVRHGNRRNYHHHDDNPPTHMHID/DDPPPPDPPPPPPPPPPPPDPDPDPPDPPDDVLPPPPPPVPVPDPPPPPDQADCDPPDCRHLVNLCVVAVLSPDDFADDAADEPVQAAEDDDWWFKDKDLQFPWAQKWKWAFQQLWIKIFGHHDDPNFIWIDIDPDPAIWTWGIKIKWAAPDQQATDQYHYVNGHGGMKMKTKTAGPVDDDLVVQQSDALGIEIEMAGEHEDPPFQPDWQQLVLVCLVQHQEHGGMDMGGRVSTGGNCSVQNDDDFKWKWWQHFDFDPSGRRRYIYTYTPDHHYTYPNSSVSQQSHAGPVGHGNRRNYHHHDDNPPTHMHID

Organism: Anopheles gambiae (NCBI:txid7165)

Solvent-accessible surface area (backbone atoms only — not comparable to full-atom values): 33906 Å² total; per-residue (Å²): 137,81,79,76,78,75,79,78,76,76,77,73,74,74,80,73,73,79,73,83,71,78,78,70,86,68,77,82,68,77,40,92,72,61,64,81,70,70,69,75,70,69,65,66,84,65,77,78,68,76,80,59,49,60,46,71,89,42,85,37,2,62,88,39,34,36,77,84,19,59,46,54,64,50,70,42,41,29,30,36,58,44,48,72,86,72,37,45,65,45,86,76,72,56,68,58,43,55,52,45,37,75,38,63,32,57,26,29,37,37,31,15,73,27,62,37,46,37,41,38,61,40,62,56,90,90,44,60,31,33,36,34,37,49,94,34,68,56,47,24,34,62,54,37,35,36,50,22,32,27,81,47,78,68,32,16,27,37,49,24,55,70,75,42,55,26,24,26,23,39,39,40,36,23,20,25,57,88,40,93,39,56,81,68,10,50,76,31,68,64,8,26,37,34,40,34,34,39,31,45,73,42,81,93,24,63,89,48,67,88,54,75,76,53,76,52,38,78,69,22,29,48,47,69,27,66,38,76,36,49,48,90,71,42,66,25,58,31,76,72,70,49,77,81,81,68,45,30,37,35,34,76,19,19,38,63,51,87,54,14,45,69,15,23,39,38,36,40,43,68,52,68,43,82,39,26,44,32,40,52,50,49,53,45,60,19,29,20,71,86,70,37,68,43,33,56,42,46,46,71,56,31,66,58,74,86,63,70,41,33,32,76,137,80,81,76,74,76,78,78,77,75,75,74,73,74,80,73,73,79,74,80,70,80,77,71,85,66,78,83,71,78,42,92,71,60,64,82,71,71,70,74,71,70,66,66,84,64,74,77,67,78,81,60,47,59,46,71,88,41,84,37,2,63,89,39,33,37,77,83,21,58,46,53,64,51,70,41,42,29,29,36,58,44,47,72,86,72,36,45,65,45,86,75,72,56,69,60,43,55,52,45,38,76,39,62,33,57,26,29,38,37,31,15,73,25,63,39,47,36,40,37,60,39,62,56,88,92,42,60,31,32,36,34,38,50,91,35,70,55,47,23,35,62,51,35,34,35,47,23,33,28,80,49,78,68,31,16,27,36,49,24,55,71,77,42,55,24,24,27,23,40,38,42,38,24,22,27,57,90,41,92,40,55,80,70,11,49,76,30,70,63,7,26,37,34,40,34,34,38,30,44,73,42,81,91,25,65,88,48,72,89,55,74,76,54,76,51,40,79,69,22,29,48,45,68,27,66,39,77,36,50,50,91,71,41,67,25,58,32,76,72,70,50,77,82,83,67,46,29,36,35,34,75,19,18,38,63,50,87,55,14,44,69,15,24,39,38,36,40,43,69,52,67,44,80,38,27,44,32,40,52,50,47,54,45,60,20,29,19,70,85,72,37,68,43,34,57,43,45,45,71,56,33,67,58,75,86,60,69,41,33,34,74

Secondary structure (DSSP, 8-state):
-------------------------------TT-----GGGGSS------S--S-TTSTTSGGGHHHH-GGGGSSS-S-BEE-GGGPEE--S-PPPEEETTT---SEEEEEE-SSSEEEEEE--TT-S-EEESTT-SS-EEEEEEEEEE-SSTT---SSEETTB--SEEEEEEEEETTSSSHHHHTTSTT-EEEEEEEEEEETT-TT----GGGGGGGGG-STT-EEEEPGGG---HHHHH--S---EEEEEE--SSTT--S-EEEEEEEEEEEEEHHHHHHHHT-B-TTSSB-----PPPBP-TT---EE-/-------------------------------TT-----GGGGSS------S--S-TTSTTSGGGHHHH-GGGGSSS-S-BEE-GGGPEE--S-PPPEEETTT---SEEEEEE-SSSEEEEEE--TT-S-EEESTT-SS-EEEEEEEEEE-SSTT---SSEETTB--SEEEEEEEEETTSSSHHHHTTSTT-EEEEEEEEEEETT-TT----GGGGGGGGG-STT-EEEEPGGG---HHHHH--S---EEEEEE--SSTT--S-EEEEEEEEEEEEEHHHHHHHHT-B-TTSSB-----PPPBP-TT---EE-